Protein 3A8G (pdb70)

Sequence (407 aa):
ENAAPAQAPVSDRAWALFRALDGKGLVPDGYVEGWKKTFEEDFSPRRGAELVARAWTDPEFRQLLLTDGTAAVAQYGYLGPQGEEYIVAVEDTPTLKNVIVCSLATAWPILGLPPTWYKSFEYRARVVREPRKVLSEMGTEIASDIEIRVYDTTAETRYMVLPQRPAGTEGWSQEQLQEIVTKDCLIGVAIPQVPTMDGVHDLAGVQGFGKVPHTVNADIGPTFHAEWEHLPYSLMFAGVAELGAFSVDEVRYVVERMEPRHYMMTPYYERYVIGVATLMVEKGILTQDELESLAGGPFPLSRPSESEGRPAPVETTTFEVGQRVRVRDEYVPGHIRMPAYCRGRVGTISHRTTEKWPFPDAIGHGRNDAGEEPTYHVKFAAEELFGSDTDGGSVVVDLFEGYLEPAA

Secondary structure (DSSP, 8-state):
--PPPP---HHHHHHHHHHHHHTTT-S-TTHHHHHHHIIIIIS-HHHHHHHHHHHHH-HHHHHHHHH-HHHHHHHTT--BTTBSEEEEEE-BTTEEEEEE------HHHH-SPPHHHHSHHHHHHTTT-HHHHHHHHT----TTSEEEEEE--SSEEEEEEPPPPTT-TT--HHHHHHH--HHHHHTSS------/---TT--TT-------S--TT-----S-SSTTTTHHHHHHHIIIIIS----HHHHHHHHHTS-HHHHHHS-HHHHHHHHHHHHHHHTTSS-HHHHHHHHTS----PPPPS----PPPS------TT-EEEE-----SS--S--GGGTT-EEEEEEE-SS-B--HHHHTTT-S----B-EEEEEEEHHHHHTTS---SEEEEEEEGGGEEE--

InterPro domains:
  IPR004232 Nitrile hydratase alpha/Thiocyanate hydrolase gamma [PF02979] (22-200)
  IPR018141 Nitrile hydratase, alpha subunit [TIGR01323] (19-205)
  IPR023900 Nitrile hydratase alpha subunit /Thiocyanate hydrolase gamma subunit [PIRSF001426] (1-206)
  IPR036648 Nitrile hydratase alpha /Thiocyanate hydrolase gamma superfamily [G3DSA:3.90.330.10] (1-207)
  IPR036648 Nitrile hydratase alpha /Thiocyanate hydrolase gamma superfamily [SSF56209] (5-204)

Solvent-accessible surface area: 16577 Å² total

Radius of gyration: 21.12 Å; Cα contacts (8 Å, |Δi|>4): 846; chains: 2; bounding box: 59×57×45 Å

CATH classification: 3.90.330.10

Organism: Rhodococcus erythropolis (NCBI:txid1833)

Nearest PDB structures (foldseek):
  3a8m-assembly1_B  TM=1.005E+00  e=3.393E-44  Rhodococcus erythropolis
  3wvd-assembly1_B  TM=1.004E+00  e=5.879E-44  Rhodococcus erythropolis
  3a8l-assembly1_B  TM=1.004E+00  e=8.479E-44  Rhodococcus erythropolis
  1ahj-assembly1_B  TM=1.000E+00  e=1.976E-40  Rhodococcus sp. R312
  4zgd-assembly1_B  TM=9.433E-01  e=1.082E-22  Comamonas testosteroni

Structure (mmCIF, N/CA/C/O backbone):
data_3A8G
#
_entry.id   3A8G
#
_cell.length_a   114.411
_cell.length_b   60.268
_cell.length_c   81.810
_cell.angle_alpha   90.00
_cell.angle_beta   124.92
_cell.angle_gamma   90.00
#
_symmetry.space_group_name_H-M   'C 1 2 1'
#
loop_
_entity.id
_entity.type
_entity.pdbx_description
1 polymer 'Nitrile hydratase subunit alpha'
2 polymer 'Nitrile hydratase subunit beta'
3 non-polymer 'FE (III) ION'
4 non-polymer 'NITRIC OXIDE'
5 non-polymer 'MAGNESIUM ION'
6 non-polymer 2,2-dimethylpropanenitrile
7 water water
#
loop_
_atom_site.group_PDB
_atom_site.id
_atom_site.type_symbol
_atom_site.label_atom_id
_atom_site.label_alt_id
_atom_site.label_comp_id
_atom_site.label_asym_id
_atom_site.label_entity_id
_atom_site.label_seq_id
_atom_site.pdbx_PDB_ins_code
_atom_site.Cartn_x
_atom_site.Cartn_y
_atom_site.Cartn_z
_atom_site.occupancy
_atom_site.B_iso_or_equiv
_atom_site.auth_seq_id
_atom_site.auth_comp_id
_atom_site.auth_asym_id
_atom_site.auth_atom_id
_atom_site.pdbx_PDB_model_num
ATOM 1 N N . GLU A 1 10 ? 125.232 12.415 -3.691 1.00 40.04 9 GLU A N 1
ATOM 2 C CA . GLU A 1 10 ? 124.171 11.869 -4.520 1.00 25.10 9 GLU A CA 1
ATOM 3 C C . GLU A 1 10 ? 122.773 12.183 -4.043 1.00 18.24 9 GLU A C 1
ATOM 4 O O . GLU A 1 10 ? 121.827 11.638 -4.646 1.00 22.27 9 GLU A O 1
ATOM 10 N N . ASN A 1 11 ? 122.618 13.040 -3.015 1.00 18.05 10 ASN A N 1
ATOM 11 C CA . ASN A 1 11 ? 121.329 13.455 -2.515 1.00 16.16 10 ASN A CA 1
ATOM 12 C C . ASN A 1 11 ? 120.535 12.329 -1.887 1.00 17.27 10 ASN A C 1
ATOM 13 O O . ASN A 1 11 ? 119.359 12.527 -1.548 1.00 18.32 10 ASN A O 1
ATOM 18 N N . ALA A 1 12 ? 121.106 11.182 -1.603 1.00 20.10 11 ALA A N 1
ATOM 19 C CA . ALA A 1 12 ? 120.442 10.041 -1.024 1.00 21.50 11 ALA A CA 1
ATOM 20 C C . ALA A 1 12 ? 120.152 10.238 0.461 1.00 23.62 11 ALA A C 1
ATOM 21 O O . ALA A 1 12 ? 120.859 10.949 1.194 1.00 23.73 11 ALA A O 1
ATOM 23 N N . ALA A 1 13 ? 119.089 9.608 0.945 1.00 25.71 12 ALA A N 1
ATOM 24 C CA . ALA A 1 13 ? 118.792 9.637 2.369 1.00 24.48 12 ALA A CA 1
ATOM 25 C C . ALA A 1 13 ? 119.851 8.938 3.221 1.00 25.48 12 ALA A C 1
ATOM 26 O O . ALA A 1 13 ? 120.377 7.944 2.692 1.00 27.83 12 ALA A O 1
ATOM 28 N N . PRO A 1 14 ? 120.071 9.391 4.461 1.00 23.96 13 PRO A N 1
ATOM 29 C CA . PRO A 1 14 ? 121.039 8.735 5.327 1.00 22.06 13 PRO A CA 1
ATOM 30 C C . PRO A 1 14 ? 120.437 7.430 5.839 1.00 20.23 13 PRO A C 1
ATOM 31 O O . PRO A 1 14 ? 119.192 7.347 5.952 1.00 21.83 13 PRO A O 1
ATOM 35 N N . ALA A 1 15 ? 121.288 6.455 6.133 1.00 20.39 14 ALA A N 1
ATOM 36 C CA . ALA A 1 15 ? 120.841 5.213 6.736 1.00 18.08 14 ALA A CA 1
ATOM 37 C C . ALA A 1 15 ? 120.202 5.520 8.089 1.00 15.44 14 ALA A C 1
ATOM 38 O O . ALA A 1 15 ? 120.750 6.312 8.874 1.00 16.41 14 ALA A O 1
ATOM 40 N N . GLN A 1 16 ? 118.967 4.958 8.301 1.00 14.08 15 GLN A N 1
ATOM 41 C CA . GLN A 1 16 ? 118.355 5.124 9.609 1.00 10.72 15 GLN A CA 1
ATOM 42 C C . GLN A 1 16 ? 117.628 3.870 10.091 1.00 10.19 15 GLN A C 1
ATOM 43 O O . GLN A 1 16 ? 116.919 3.224 9.316 1.00 12.71 15 GLN A O 1
ATOM 49 N N . ALA A 1 17 ? 117.770 3.559 11.365 1.00 9.70 16 ALA A N 1
ATOM 50 C CA . ALA A 1 17 ? 116.917 2.509 11.965 1.00 10.17 16 ALA A CA 1
ATOM 51 C C . ALA A 1 17 ? 115.456 2.909 11.827 1.00 9.46 16 ALA A C 1
ATOM 52 O O . ALA A 1 17 ? 115.117 4.082 11.647 1.00 9.89 16 ALA A O 1
ATOM 54 N N . PRO A 1 18 ? 114.535 1.968 11.928 1.00 10.22 17 PRO A N 1
ATOM 55 C CA . PRO A 1 18 ? 113.093 2.340 11.858 1.00 10.61 17 PRO A CA 1
ATOM 56 C C . PRO A 1 18 ? 112.743 3.408 12.860 1.00 9.47 17 PRO A C 1
ATOM 57 O O . PRO A 1 18 ? 113.249 3.404 13.988 1.00 9.97 17 PRO A O 1
ATOM 61 N N . VAL A 1 19 ? 111.886 4.351 12.476 1.00 9.43 18 VAL A N 1
ATOM 62 C CA . VAL A 1 19 ? 111.590 5.462 13.390 1.00 9.15 18 VAL A CA 1
ATOM 63 C C . VAL A 1 19 ? 111.003 4.996 14.706 1.00 8.85 18 VAL A C 1
ATOM 64 O O . VAL A 1 19 ? 111.366 5.591 15.742 1.00 9.44 18 VAL A O 1
ATOM 68 N N . SER A 1 20 ? 110.161 3.953 14.733 1.00 9.31 19 SER A N 1
ATOM 69 C CA . SER A 1 20 ? 109.656 3.513 16.021 1.00 9.97 19 SER A CA 1
ATOM 70 C C . SER A 1 20 ? 110.783 3.073 16.948 1.00 9.58 19 SER A C 1
ATOM 71 O O . SER A 1 20 ? 110.800 3.360 18.136 1.00 10.27 19 SER A O 1
ATOM 74 N N . ASP A 1 21 ? 111.775 2.379 16.357 1.00 9.70 20 ASP A N 1
ATOM 75 C CA . ASP A 1 21 ? 112.923 1.945 17.162 1.00 10.02 20 ASP A CA 1
ATOM 76 C C . ASP A 1 21 ? 113.714 3.127 17.683 1.00 9.20 20 ASP A C 1
ATOM 77 O O . ASP A 1 21 ? 114.185 3.091 18.850 1.00 9.69 20 ASP A O 1
ATOM 82 N N . ARG A 1 22 ? 113.894 4.177 16.898 1.00 8.61 21 ARG A N 1
ATOM 83 C CA . ARG A 1 22 ? 114.585 5.371 17.356 1.00 8.38 21 ARG A CA 1
ATOM 84 C C . ARG A 1 22 ? 113.805 6.093 18.449 1.00 8.26 21 ARG A C 1
ATOM 85 O O . ARG A 1 22 ? 114.376 6.522 19.459 1.00 8.56 21 ARG A O 1
ATOM 93 N N . ALA A 1 23 ? 112.480 6.247 18.233 1.00 8.33 22 ALA A N 1
ATOM 94 C CA . ALA A 1 23 ? 111.715 7.008 19.232 1.00 8.92 22 ALA A CA 1
ATOM 95 C C . ALA A 1 23 ? 111.689 6.276 20.571 1.00 8.91 22 ALA A C 1
ATOM 96 O O . ALA A 1 23 ? 111.875 6.895 21.626 1.00 8.94 22 ALA A O 1
ATOM 98 N N . TRP A 1 24 ? 111.483 4.936 20.547 1.00 9.27 23 TRP A N 1
ATOM 99 C CA . TRP A 1 24 ? 111.498 4.191 21.824 1.00 9.45 23 TRP A CA 1
ATOM 100 C C . TRP A 1 24 ? 112.894 4.124 22.398 1.00 9.18 23 TRP A C 1
ATOM 101 O O . TRP A 1 24 ? 113.012 4.055 23.612 1.00 10.66 23 TRP A O 1
ATOM 112 N N . ALA A 1 25 ? 113.955 4.153 21.584 1.00 9.55 24 ALA A N 1
ATOM 113 C CA . ALA A 1 25 ? 115.313 4.203 22.115 1.00 9.86 24 ALA A CA 1
ATOM 114 C C . ALA A 1 25 ? 115.538 5.505 22.892 1.00 8.93 24 ALA A C 1
ATOM 115 O O . ALA A 1 25 ? 116.146 5.478 23.968 1.00 9.63 24 ALA A O 1
ATOM 117 N N . LEU A 1 26 ? 115.014 6.610 22.382 1.00 9.20 25 LEU A N 1
ATOM 118 C CA . LEU A 1 26 ? 115.123 7.872 23.086 1.00 8.81 25 LEU A CA 1
ATOM 119 C C . LEU A 1 26 ? 114.381 7.804 24.426 1.00 8.84 25 LEU A C 1
ATOM 120 O O . LEU A 1 26 ? 114.929 8.217 25.459 1.00 9.81 25 LEU A O 1
ATOM 125 N N . PHE A 1 27 ? 113.174 7.266 24.399 1.00 8.83 26 PHE A N 1
ATOM 126 C CA . PHE A 1 27 ? 112.436 7.042 25.665 1.00 9.26 26 PHE A CA 1
ATOM 127 C C . PHE A 1 27 ? 113.271 6.205 26.628 1.00 9.61 26 PHE A C 1
ATOM 128 O O . PHE A 1 27 ? 113.414 6.584 27.802 1.00 10.89 26 PHE A O 1
ATOM 136 N N . ARG A 1 28 ? 113.726 5.034 26.158 1.00 11.12 27 ARG A N 1
ATOM 137 C CA . ARG A 1 28 ? 114.384 4.111 27.117 1.00 11.60 27 ARG A CA 1
ATOM 138 C C . ARG A 1 28 ? 115.697 4.675 27.628 1.00 11.87 27 ARG A C 1
ATOM 139 O O . ARG A 1 28 ? 116.064 4.482 28.826 1.00 12.28 27 ARG A O 1
ATOM 147 N N . ALA A 1 29 ? 116.436 5.399 26.792 1.00 11.23 28 ALA A N 1
ATOM 148 C CA . ALA A 1 29 ? 117.681 6.025 27.248 1.00 11.19 28 ALA A CA 1
ATOM 149 C C . ALA A 1 29 ? 117.423 6.973 28.393 1.00 11.37 28 ALA A C 1
ATOM 150 O O . ALA A 1 29 ? 118.145 7.000 29.390 1.00 13.05 28 ALA A O 1
ATOM 152 N N . LEU A 1 30 ? 116.421 7.822 28.274 1.00 10.55 29 LEU A N 1
ATOM 153 C CA . LEU A 1 30 ? 116.088 8.786 29.323 1.00 10.31 29 LEU A CA 1
ATOM 154 C C . LEU A 1 30 ? 115.438 8.133 30.529 1.00 10.79 29 LEU A C 1
ATOM 155 O O . LEU A 1 30 ? 115.779 8.404 31.659 1.00 11.56 29 LEU A O 1
ATOM 160 N N . ASP A 1 31 ? 114.449 7.263 30.302 1.00 11.40 30 ASP A N 1
ATOM 161 C CA . ASP A 1 31 ? 113.762 6.582 31.355 1.00 12.41 30 ASP A CA 1
ATOM 162 C C . ASP A 1 31 ? 114.722 5.736 32.210 1.00 12.78 30 ASP A C 1
ATOM 163 O O . ASP A 1 31 ? 114.597 5.682 33.443 1.00 13.93 30 ASP A O 1
ATOM 168 N N . GLY A 1 32 ? 115.681 5.097 31.572 1.00 12.31 31 GLY A N 1
ATOM 169 C CA . GLY A 1 32 ? 116.629 4.242 32.294 1.00 13.23 31 GLY A CA 1
ATOM 170 C C . GLY A 1 32 ? 117.580 4.995 33.181 1.00 12.85 31 GLY A C 1
ATOM 171 O O . GLY A 1 32 ? 118.324 4.378 33.952 1.00 14.17 31 GLY A O 1
ATOM 172 N N . LYS A 1 33 ? 117.614 6.310 33.068 1.00 13.18 32 LYS A N 1
ATOM 173 C CA . LYS A 1 33 ? 118.444 7.205 33.858 1.00 13.99 32 LYS A CA 1
ATOM 174 C C . LYS A 1 33 ? 117.608 7.913 34.924 1.00 13.57 32 LYS A C 1
ATOM 175 O O . LYS A 1 33 ? 118.133 8.790 35.594 1.00 14.51 32 LYS A O 1
ATOM 181 N N . GLY A 1 34 ? 116.327 7.518 35.015 1.00 13.71 33 GLY A N 1
ATOM 182 C CA . GLY A 1 34 ? 115.510 8.113 36.072 1.00 15.56 33 GLY A CA 1
ATOM 183 C C . GLY A 1 34 ? 114.987 9.507 35.703 1.00 16.68 33 GLY A C 1
ATOM 184 O O . GLY A 1 34 ? 114.490 10.226 36.591 1.00 18.16 33 GLY A O 1
ATOM 185 N N . LEU A 1 35 ? 115.056 9.877 34.430 1.00 13.88 34 LEU A N 1
ATOM 186 C CA . LEU A 1 35 ? 114.784 11.262 34.035 1.00 14.00 34 LEU A CA 1
ATOM 187 C C . LEU A 1 35 ? 113.361 11.495 33.627 1.00 15.59 34 LEU A C 1
ATOM 188 O O . LEU A 1 35 ? 112.959 12.643 33.385 1.00 17.86 34 LEU A O 1
ATOM 193 N N . VAL A 1 36 ? 112.574 10.411 33.502 1.00 13.89 35 VAL A N 1
ATOM 194 C CA . VAL A 1 36 ? 111.196 10.501 33.070 1.00 15.16 35 VAL A CA 1
ATOM 195 C C . VAL A 1 36 ? 110.272 9.990 34.162 1.00 16.15 35 VAL A C 1
ATOM 196 O O . VAL A 1 36 ? 110.306 8.774 34.493 1.00 16.76 35 VAL A O 1
ATOM 200 N N . PRO A 1 37 ? 109.471 10.866 34.793 1.00 16.29 36 PRO A N 1
ATOM 201 C CA . PRO A 1 37 ? 108.678 10.400 35.947 1.00 18.05 36 PRO A CA 1
ATOM 202 C C . PRO A 1 37 ? 107.725 9.268 35.576 1.00 17.00 36 PRO A C 1
ATOM 203 O O . PRO A 1 37 ? 107.355 9.112 34.412 1.00 16.14 36 PRO A O 1
ATOM 207 N N . ASP A 1 38 ? 107.331 8.454 36.549 1.00 20.54 37 ASP A N 1
ATOM 208 C CA . ASP A 1 38 ? 106.365 7.401 36.296 1.00 22.40 37 ASP A CA 1
ATOM 209 C C . ASP A 1 38 ? 105.116 7.948 35.638 1.00 19.52 37 ASP A C 1
ATOM 210 O O . ASP A 1 38 ? 104.582 8.957 36.117 1.00 20.84 37 ASP A O 1
ATOM 215 N N . GLY A 1 39 ? 104.638 7.308 34.587 1.00 18.94 38 GLY A N 1
ATOM 216 C CA . GLY A 1 39 ? 103.415 7.753 33.922 1.00 20.17 38 GLY A CA 1
ATOM 217 C C . GLY A 1 39 ? 103.487 9.032 33.137 1.00 17.51 38 GLY A C 1
ATOM 218 O O . GLY A 1 39 ? 102.434 9.501 32.664 1.00 17.50 38 GLY A O 1
ATOM 219 N N . TYR A 1 40 ? 104.687 9.626 33.034 1.00 16.13 39 TYR A N 1
ATOM 220 C CA . TYR A 1 40 ? 104.738 10.964 32.441 1.00 14.79 39 TYR A CA 1
ATOM 221 C C . TYR A 1 40 ? 104.345 10.999 30.967 1.00 14.09 39 TYR A C 1
ATOM 222 O O . TYR A 1 40 ? 103.510 11.890 30.612 1.00 14.66 39 TYR A O 1
ATOM 231 N N . VAL A 1 41 ? 104.910 10.132 30.123 1.00 13.99 40 VAL A N 1
ATOM 232 C CA . VAL A 1 41 ? 104.584 10.266 28.682 1.00 13.84 40 VAL A CA 1
ATOM 233 C C . VAL A 1 41 ? 103.166 9.770 28.447 1.00 13.63 40 VAL A C 1
ATOM 234 O O . VAL A 1 41 ? 102.479 10.266 27.543 1.00 13.40 40 VAL A O 1
ATOM 238 N N . GLU A 1 42 ? 102.690 8.830 29.262 1.00 14.98 41 GLU A N 1
ATOM 239 C CA . GLU A 1 42 ? 101.337 8.341 29.176 1.00 16.69 41 GLU A CA 1
ATOM 240 C C . GLU A 1 42 ? 100.348 9.452 29.522 1.00 15.52 41 GLU A C 1
ATOM 241 O O . GLU A 1 42 ? 99.302 9.585 28.882 1.00 16.21 41 GLU A O 1
ATOM 247 N N . GLY A 1 43 ? 100.682 10.268 30.523 1.00 15.66 42 GLY A N 1
ATOM 248 C CA . GLY A 1 43 ? 99.846 11.402 30.938 1.00 15.68 42 GLY A CA 1
ATOM 249 C C . GLY A 1 43 ? 99.752 12.426 29.831 1.00 14.79 42 GLY A C 1
ATOM 250 O O . GLY A 1 43 ? 98.676 12.954 29.529 1.00 15.77 42 GLY A O 1
ATOM 251 N N . TRP A 1 44 ? 100.894 12.715 29.173 1.00 13.22 43 TRP A N 1
ATOM 252 C CA . TRP A 1 44 ? 100.877 13.687 28.085 1.00 12.61 43 TRP A CA 1
ATOM 253 C C . TRP A 1 44 ? 100.069 13.130 26.930 1.00 11.32 43 TRP A C 1
ATOM 254 O O . TRP A 1 44 ? 99.293 13.851 26.309 1.00 12.03 43 TRP A O 1
ATOM 265 N N . LYS A 1 45 ? 100.239 11.854 26.629 1.00 11.91 44 LYS A N 1
ATOM 266 C CA . LYS A 1 45 ? 99.462 11.288 25.527 1.00 12.57 44 LYS A CA 1
ATOM 267 C C . LYS A 1 45 ? 97.961 11.467 25.782 1.00 12.47 44 LYS A C 1
ATOM 268 O O . LYS A 1 45 ? 97.217 11.822 24.871 1.00 12.78 44 LYS A O 1
ATOM 274 N N . LYS A 1 46 ? 97.504 11.239 27.007 1.00 13.16 45 LYS A N 1
ATOM 275 C CA . LYS A 1 46 ? 96.064 11.388 27.322 1.00 15.02 45 LYS A CA 1
ATOM 276 C C . LYS A 1 46 ? 95.644 12.841 27.189 1.00 13.49 45 LYS A C 1
ATOM 277 O O . LYS A 1 46 ? 94.590 13.135 26.631 1.00 14.71 45 LYS A O 1
ATOM 283 N N . THR A 1 47 ? 96.476 13.786 27.679 1.00 12.97 46 THR A N 1
ATOM 284 C CA . THR A 1 47 ? 96.168 15.207 27.498 1.00 13.51 46 THR A CA 1
ATOM 285 C C . THR A 1 47 ? 96.006 15.566 26.035 1.00 12.11 46 THR A C 1
ATOM 286 O O . THR A 1 47 ? 95.055 16.235 25.620 1.00 13.53 46 THR A O 1
ATOM 290 N N . PHE A 1 48 ? 96.982 15.125 25.205 1.00 11.20 47 PHE A N 1
ATOM 291 C CA . PHE A 1 48 ? 96.977 15.454 23.814 1.00 11.95 47 PHE A CA 1
ATOM 292 C C . PHE A 1 48 ? 95.764 14.855 23.090 1.00 12.72 47 PHE A C 1
ATOM 293 O O . PHE A 1 48 ? 95.232 15.482 22.160 1.00 15.68 47 PHE A O 1
ATOM 301 N N . GLU A 1 49 ? 95.383 13.646 23.505 1.00 12.99 48 GLU A N 1
ATOM 302 C CA . GLU A 1 49 ? 94.291 12.974 22.798 1.00 14.31 48 GLU A CA 1
ATOM 303 C C . GLU A 1 49 ? 92.915 13.377 23.258 1.00 15.11 48 GLU A C 1
ATOM 304 O O . GLU A 1 49 ? 91.965 13.429 22.493 1.00 18.47 48 GLU A O 1
ATOM 310 N N . GLU A 1 50 ? 92.784 13.611 24.561 1.00 15.09 49 GLU A N 1
ATOM 311 C CA . GLU A 1 50 ? 91.463 13.736 25.124 1.00 15.93 49 GLU A CA 1
ATOM 312 C C . GLU A 1 50 ? 91.156 15.145 25.607 1.00 16.15 49 GLU A C 1
ATOM 313 O O . GLU A 1 50 ? 89.947 15.464 25.602 1.00 22.72 49 GLU A O 1
ATOM 319 N N . ASP A 1 51 ? 92.154 15.944 26.014 1.00 14.62 50 ASP A N 1
ATOM 320 C CA . ASP A 1 51 ? 91.829 17.294 26.569 1.00 15.57 50 ASP A CA 1
ATOM 321 C C . ASP A 1 51 ? 91.980 18.402 25.550 1.00 12.68 50 ASP A C 1
ATOM 322 O O . ASP A 1 51 ? 91.075 19.226 25.375 1.00 15.33 50 ASP A O 1
ATOM 327 N N . PHE A 1 52 ? 93.122 18.457 24.883 1.00 11.34 51 PHE A N 1
ATOM 328 C CA . PHE A 1 52 ? 93.334 19.464 23.837 1.00 11.12 51 PHE A CA 1
ATOM 329 C C . PHE A 1 52 ? 92.440 19.110 22.669 1.00 11.63 51 PHE A C 1
ATOM 330 O O . PHE A 1 52 ? 92.637 18.076 22.072 1.00 16.50 51 PHE A O 1
ATOM 338 N N . SER A 1 53 ? 91.466 19.972 22.372 1.00 10.54 52 SER A N 1
ATOM 339 C CA . SER A 1 53 ? 90.432 19.586 21.431 1.00 11.01 52 SER A CA 1
ATOM 340 C C . SER A 1 53 ? 89.759 20.771 20.758 1.00 9.82 52 SER A C 1
ATOM 341 O O . SER A 1 53 ? 89.462 21.749 21.459 1.00 10.26 52 SER A O 1
ATOM 344 N N . PRO A 1 54 ? 89.436 20.669 19.490 1.00 9.69 53 PRO A N 1
ATOM 345 C CA . PRO A 1 54 ? 88.683 21.751 18.819 1.00 9.40 53 PRO A CA 1
ATOM 346 C C . PRO A 1 54 ? 87.264 21.819 19.357 1.00 10.02 53 PRO A C 1
ATOM 347 O O . PRO A 1 54 ? 86.594 22.853 19.068 1.00 9.89 53 PRO A O 1
ATOM 351 N N . ARG A 1 55 ? 86.783 20.842 20.134 1.00 9.57 54 ARG A N 1
ATOM 352 C CA . ARG A 1 55 ? 85.467 21.044 20.724 1.00 10.27 54 ARG A CA 1
ATOM 353 C C . ARG A 1 55 ? 85.496 22.233 21.697 1.00 9.58 54 ARG A C 1
ATOM 354 O O . ARG A 1 55 ? 84.461 22.884 21.902 1.00 11.14 54 ARG A O 1
ATOM 362 N N . ARG A 1 56 ? 86.628 22.544 22.279 1.00 9.78 55 ARG A N 1
ATOM 363 C CA . ARG A 1 56 ? 86.763 23.717 23.167 1.00 10.21 55 ARG A CA 1
ATOM 364 C C . ARG A 1 56 ? 86.648 24.998 22.377 1.00 9.07 55 ARG A C 1
ATOM 365 O O . ARG A 1 56 ? 85.893 25.896 22.729 1.00 10.38 55 ARG A O 1
ATOM 373 N N . GLY A 1 57 ? 87.412 25.140 21.278 1.00 9.51 56 GLY A N 1
ATOM 374 C CA . GLY A 1 57 ? 87.242 26.334 20.469 1.00 9.97 56 GLY A CA 1
ATOM 375 C C . GLY A 1 57 ? 85.838 26.455 19.928 1.00 9.71 56 GLY A C 1
ATOM 376 O O . GLY A 1 57 ? 85.306 27.591 19.875 1.00 10.77 56 GLY A O 1
ATOM 377 N N . ALA A 1 58 ? 85.177 25.353 19.555 1.00 10.05 57 ALA A N 1
ATOM 378 C CA . ALA A 1 58 ? 83.794 25.439 19.108 1.00 10.52 57 ALA A CA 1
ATOM 379 C C . ALA A 1 58 ? 82.874 25.968 20.195 1.00 10.53 57 ALA A C 1
ATOM 380 O O . ALA A 1 58 ? 81.963 26.749 19.926 1.00 11.71 57 ALA A O 1
ATOM 382 N N . GLU A 1 59 ? 83.099 25.599 21.454 1.00 10.33 58 GLU A N 1
ATOM 383 C CA . GLU A 1 59 ? 82.333 26.085 22.596 1.00 11.12 58 GLU A CA 1
ATOM 384 C C . GLU A 1 59 ? 82.512 27.588 22.733 1.00 11.04 58 GLU A C 1
ATOM 385 O O . GLU A 1 59 ? 81.544 28.306 22.984 1.00 11.95 58 GLU A O 1
ATOM 391 N N . LEU A 1 60 ? 83.743 28.073 22.575 1.00 10.87 59 LEU A N 1
ATOM 392 C CA . LEU A 1 60 ? 84.019 29.494 22.650 1.00 11.00 59 LEU A CA 1
ATOM 393 C C . LEU A 1 60 ? 83.327 30.265 21.534 1.00 10.94 59 LEU A C 1
ATOM 394 O O . LEU A 1 60 ? 82.790 31.346 21.769 1.00 11.78 59 LEU A O 1
ATOM 399 N N . VAL A 1 61 ? 83.345 29.715 20.320 1.00 10.83 60 VAL A N 1
ATOM 400 C CA . VAL A 1 61 ? 82.672 30.381 19.179 1.00 11.34 60 VAL A CA 1
ATOM 401 C C . VAL A 1 61 ? 81.178 30.440 19.433 1.00 11.40 60 VAL A C 1
ATOM 402 O O . VAL A 1 61 ? 80.536 31.494 19.222 1.00 11.93 60 VAL A O 1
ATOM 406 N N . ALA A 1 62 ? 80.583 29.319 19.849 1.00 11.33 61 ALA A N 1
ATOM 407 C CA . ALA A 1 62 ? 79.111 29.350 20.081 1.00 11.76 61 ALA A CA 1
ATOM 408 C C . ALA A 1 62 ? 78.732 30.317 21.148 1.00 11.92 61 ALA A C 1
ATOM 409 O O . ALA A 1 62 ? 77.679 30.965 21.066 1.00 13.85 61 ALA A O 1
ATOM 411 N N . ARG A 1 63 ? 79.555 30.439 22.186 1.00 12.19 62 ARG A N 1
ATOM 412 C CA . ARG A 1 63 ? 79.304 31.420 23.272 1.00 12.82 62 ARG A CA 1
ATOM 413 C C . ARG A 1 63 ? 79.374 32.816 22.659 1.00 12.77 62 ARG A C 1
ATOM 414 O O . ARG A 1 63 ? 78.486 33.664 22.883 1.00 14.12 62 ARG A O 1
ATOM 422 N N . ALA A 1 64 ? 80.423 33.128 21.886 1.00 12.42 63 ALA A N 1
ATOM 423 C CA . ALA A 1 64 ? 80.567 34.449 21.298 1.00 12.39 63 ALA A CA 1
ATOM 424 C C . ALA A 1 64 ? 79.400 34.771 20.371 1.00 12.57 63 ALA A C 1
ATOM 425 O O . ALA A 1 64 ? 78.896 35.889 20.401 1.00 15.80 63 ALA A O 1
ATOM 427 N N . TRP A 1 65 ? 78.936 33.791 19.614 1.00 12.56 64 TRP A N 1
ATOM 428 C CA . TRP A 1 65 ? 77.793 34.027 18.725 1.00 13.23 64 TRP A CA 1
ATOM 429 C C . TRP A 1 65 ? 76.512 34.360 19.455 1.00 14.26 64 TRP A C 1
ATOM 430 O O . TRP A 1 65 ? 75.659 35.059 18.896 1.00 17.10 64 TRP A O 1
ATOM 441 N N . THR A 1 66 ? 76.323 33.869 20.673 1.00 14.24 65 THR A N 1
ATOM 442 C CA . THR A 1 66 ? 75.053 34.068 21.382 1.00 15.36 65 THR A CA 1
ATOM 443 C C . THR A 1 66 ? 75.186 35.060 22.531 1.00 15.59 65 THR A C 1
ATOM 444 O O . THR A 1 66 ? 74.179 35.331 23.197 1.00 18.69 65 THR A O 1
ATOM 448 N N . ASP A 1 67 ? 76.358 35.610 22.835 1.00 15.77 66 ASP A N 1
ATOM 449 C CA . ASP A 1 67 ? 76.616 36.484 23.970 1.00 15.84 66 ASP A CA 1
ATOM 450 C C . ASP A 1 67 ? 77.496 37.656 23.577 1.00 16.01 66 ASP A C 1
ATOM 451 O O . ASP A 1 67 ? 78.703 37.518 23.515 1.00 15.14 66 ASP A O 1
ATOM 456 N N . PRO A 1 68 ? 76.883 38.802 23.220 1.00 18.23 67 PRO A N 1
ATOM 457 C CA . PRO A 1 68 ? 77.671 39.924 22.683 1.00 18.03 67 PRO A CA 1
ATOM 458 C C . PRO A 1 68 ? 78.725 40.369 23.666 1.00 16.98 67 PRO A C 1
ATOM 459 O O . PRO A 1 68 ? 79.844 40.766 23.257 1.00 18.39 67 PRO A O 1
ATOM 463 N N . GLU A 1 69 ? 78.483 40.317 24.954 1.00 18.53 68 GLU A N 1
ATOM 464 C CA . GLU A 1 69 ? 79.527 40.723 25.909 1.00 18.68 68 GLU A CA 1
ATOM 465 C C . GLU A 1 69 ? 80.724 39.788 25.883 1.00 17.98 68 GLU A C 1
ATOM 466 O O . GLU A 1 69 ? 81.913 40.202 25.949 1.00 17.79 68 GLU A O 1
ATOM 472 N N . PHE A 1 70 ? 80.461 38.467 25.777 1.00 17.04 69 PHE A N 1
ATOM 473 C CA . PHE A 1 70 ? 81.588 37.531 25.710 1.00 15.77 69 PHE A CA 1
ATOM 474 C C . PHE A 1 70 ? 82.327 37.710 24.370 1.00 15.29 69 PHE A C 1
ATOM 475 O O . PHE A 1 70 ? 83.551 37.598 24.295 1.00 15.45 69 PHE A O 1
ATOM 483 N N . ARG A 1 71 ? 81.571 37.941 23.274 1.00 14.65 70 ARG A N 1
ATOM 484 C CA . ARG A 1 71 ? 82.193 38.157 21.966 1.00 14.96 70 ARG A CA 1
ATOM 485 C C . ARG A 1 71 ? 83.211 39.290 22.060 1.00 14.88 70 ARG A C 1
ATOM 486 O O . ARG A 1 71 ? 84.374 39.190 21.608 1.00 15.01 70 ARG A O 1
ATOM 494 N N . GLN A 1 72 ? 82.764 40.398 22.654 1.00 15.75 71 GLN A N 1
ATOM 495 C CA . GLN A 1 72 ? 83.689 41.522 22.802 1.00 17.28 71 GLN A CA 1
ATOM 496 C C . GLN A 1 72 ? 84.898 41.160 23.642 1.00 16.42 71 GLN A C 1
ATOM 497 O O . GLN A 1 72 ? 86.000 41.598 23.357 1.00 18.13 71 GLN A O 1
ATOM 503 N N . LEU A 1 73 ? 84.748 40.419 24.735 1.00 15.97 72 LEU A N 1
ATOM 504 C CA . LEU A 1 73 ? 85.889 40.013 25.521 1.00 15.77 72 LEU A CA 1
ATOM 505 C C . LEU A 1 73 ? 86.831 39.083 24.739 1.00 15.49 72 LEU A C 1
ATOM 506 O O . LEU A 1 73 ? 88.035 39.274 24.699 1.00 15.44 72 LEU A O 1
ATOM 511 N N . LEU A 1 74 ? 86.262 38.072 24.089 1.00 14.75 73 LEU A N 1
ATOM 512 C CA . LEU A 1 74 ? 87.095 37.176 23.267 1.00 13.79 73 LEU A CA 1
ATOM 513 C C . LEU A 1 74 ? 87.902 37.925 22.212 1.00 13.86 73 LEU A C 1
ATOM 514 O O . LEU A 1 74 ? 89.044 37.556 21.943 1.00 13.91 73 LEU A O 1
ATOM 519 N N . LEU A 1 75 ? 87.361 38.997 21.618 1.00 13.60 74 LEU A N 1
ATOM 520 C CA . LEU A 1 75 ? 88.057 39.728 20.567 1.00 13.90 74 LEU A CA 1
ATOM 521 C C . LEU A 1 75 ? 89.005 40.787 21.097 1.00 16.67 74 LEU A C 1
ATOM 522 O O . LEU A 1 75 ? 89.826 41.271 20.313 1.00 22.79 74 LEU A O 1
ATOM 527 N N . THR A 1 76 ? 88.931 41.157 22.358 1.00 16.47 75 THR A N 1
ATOM 528 C CA . THR A 1 76 ? 89.827 42.157 22.913 1.00 18.18 75 THR A CA 1
ATOM 529 C C . THR A 1 76 ? 90.845 41.578 23.901 1.00 16.59 75 THR A C 1
ATOM 530 O O . THR A 1 76 ? 91.961 42.137 24.046 1.00 20.42 75 THR A O 1
ATOM 534 N N . ASP A 1 77 ? 90.448 40.516 24.595 1.00 16.03 76 ASP A N 1
ATOM 535 C CA . ASP A 1 77 ? 91.364 39.852 25.527 1.00 17.03 76 ASP A CA 1
ATOM 536 C C . ASP A 1 77 ? 91.070 38.347 25.457 1.00 14.70 76 ASP A C 1
ATOM 537 O O . ASP A 1 77 ? 90.434 37.776 26.327 1.00 14.98 76 ASP A O 1
ATOM 542 N N . GLY A 1 78 ? 91.580 37.745 24.373 1.00 13.64 77 GLY A N 1
ATOM 543 C CA . GLY A 1 78 ? 91.245 36.332 24.199 1.00 12.99 77 GLY A CA 1
ATOM 544 C C . GLY A 1 78 ? 91.741 35.455 25.315 1.00 11.31 77 GLY A C 1
ATOM 545 O O . GLY A 1 78 ? 91.054 34.514 25.686 1.00 12.00 77 GLY A O 1
ATOM 546 N N . THR A 1 79 ? 92.905 35.799 25.888 1.00 12.14 78 THR A N 1
ATOM 547 C CA . THR A 1 79 ? 93.427 35.015 27.006 1.00 11.87 78 THR A CA 1
ATOM 548 C C . THR A 1 79 ? 92.445 34.995 28.165 1.00 11.90 78 THR A C 1
ATOM 549 O O . THR A 1 79 ? 92.140 33.948 28.746 1.00 13.04 78 THR A O 1
ATOM 553 N N . ALA A 1 80 ? 91.877 36.150 28.512 1.00 12.79 79 ALA A N 1
ATOM 554 C CA . ALA A 1 80 ? 90.949 36.220 29.641 1.00 13.84 79 ALA A CA 1
ATOM 555 C C . ALA A 1 80 ? 89.689 35.449 29.340 1.00 13.63 79 ALA A C 1
ATOM 556 O O . ALA A 1 80 ? 89.156 34.774 30.222 1.00 15.33 79 ALA A O 1
ATOM 558 N N . ALA A 1 81 ? 89.194 35.525 28.108 1.00 13.02 80 ALA A N 1
ATOM 559 C CA . ALA A 1 81 ? 87.972 34.796 27.720 1.00 12.99 80 ALA A CA 1
ATOM 560 C C . ALA A 1 81 ? 88.179 33.297 27.824 1.00 12.16 80 ALA A C 1
ATOM 561 O O . ALA A 1 81 ? 87.340 32.572 28.371 1.00 13.74 80 ALA A O 1
ATOM 563 N N . VAL A 1 82 ? 89.305 32.816 27.286 1.00 11.17 81 VAL A N 1
ATOM 564 C CA . VAL A 1 82 ? 89.611 31.387 27.332 1.00 10.97 81 VAL A CA 1
ATOM 565 C C . VAL A 1 82 ? 89.825 30.946 28.780 1.00 10.65 81 VAL A C 1
ATOM 566 O O . VAL A 1 82 ? 89.385 29.836 29.132 1.00 11.64 81 VAL A O 1
ATOM 570 N N . ALA A 1 83 ? 90.461 31.795 29.585 1.00 11.52 82 ALA A N 1
ATOM 571 C CA . ALA A 1 83 ? 90.651 31.454 30.992 1.00 12.11 82 ALA A CA 1
ATOM 572 C C . ALA A 1 83 ? 89.323 31.270 31.731 1.00 11.14 82 ALA A C 1
ATOM 573 O O . ALA A 1 83 ? 89.301 30.456 32.693 1.00 13.51 82 ALA A O 1
ATOM 575 N N . GLN A 1 84 ? 88.259 31.970 31.338 1.00 12.68 83 GLN A N 1
ATOM 576 C CA . GLN A 1 84 ? 86.991 31.763 32.063 1.00 13.35 83 GLN A CA 1
ATOM 577 C C . GLN A 1 84 ? 86.531 30.317 31.924 1.00 12.75 83 GLN A C 1
ATOM 578 O O . GLN A 1 84 ? 85.843 29.815 32.829 1.00 14.60 83 GLN A O 1
ATOM 584 N N . TYR A 1 85 ? 86.898 29.650 30.854 1.00 12.18 84 TYR A N 1
ATOM 585 C CA . TYR A 1 85 ? 86.536 28.274 30.598 1.00 12.55 84 TYR A CA 1
ATOM 586 C C . TYR A 1 85 ? 87.584 27.295 31.129 1.00 11.84 84 TYR A C 1
ATOM 587 O O . TYR A 1 85 ? 87.351 26.060 31.121 1.00 14.09 84 TYR A O 1
ATOM 596 N N . GLY A 1 86 ? 88.702 27.840 31.570 1.00 11.88 85 GLY A N 1
ATOM 597 C CA . GLY A 1 86 ? 89.785 26.985 32.049 1.00 12.35 85 GLY A CA 1
ATOM 598 C C . GLY A 1 86 ? 90.576 26.300 30.948 1.00 11.94 85 GLY A C 1
ATOM 599 O O . GLY A 1 86 ? 91.174 25.241 31.185 1.00 12.88 85 GLY A O 1
ATOM 600 N N . TYR A 1 87 ? 90.591 26.896 29.744 1.00 11.34 86 TYR A N 1
ATOM 601 C CA . TYR A 1 87 ? 91.239 26.224 28.601 1.00 10.99 86 TYR A CA 1
ATOM 602 C C . TYR A 1 87 ? 92.595 26.828 28.227 1.00 10.55 86 TYR A C 1
ATOM 603 O O . TYR A 1 87 ? 93.116 26.469 27.177 1.00 12.57 86 TYR A O 1
ATOM 612 N N . LEU A 1 88 ? 93.234 27.612 29.083 1.00 10.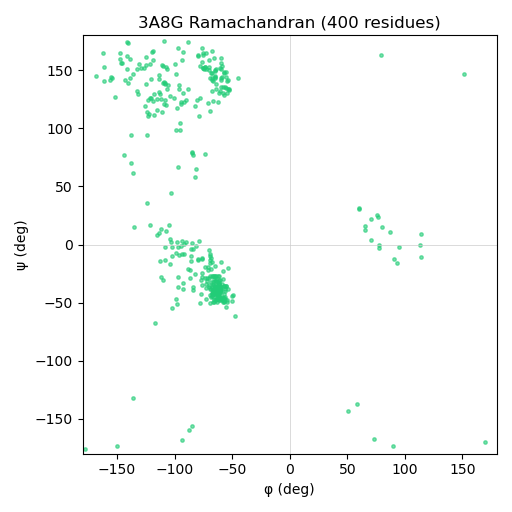70 87 LEU A N 1
ATOM 613 C CA . LEU A 1 88 ? 94.624 27.990 28.818 1.00 10.80 87 LEU A CA 1
ATOM 614 C C . LEU A 1 88 ? 95.497 26.754 28.992 1.00 10.79 87 LEU A C 1
ATOM 615 O O . LEU A 1 88 ? 95.165 25.830 29.772 1.00 13.42 87 LEU A O 1
ATOM 620 N N . GLY A 1 89 ? 96.629 26.721 28.291 1.00 10.79 88 GLY A N 1
ATOM 621 C CA . GLY A 1 89 ? 97.492 25.548 28.427 1.00 12.02 88 GLY A CA 1
ATOM 622 C C . GLY A 1 89 ? 98.737 25.745 27.588 1.00 10.75 88 GLY A C 1
ATOM 623 O O . GLY A 1 89 ? 98.925 26.760 26.942 1.00 10.16 88 GLY A O 1
ATOM 624 N N . PRO A 1 90 ? 99.601 24.713 27.547 1.00 11.46 89 PRO A N 1
ATOM 625 C CA . PRO A 1 90 ? 100.787 24.696 26.713 1.00 12.19 89 PRO A CA 1
ATOM 626 C C . PRO A 1 90 ? 100.415 25.018 25.271 1.00 10.57 89 PRO A C 1
ATOM 627 O O . PRO A 1 90 ? 99.431 24.491 24.721 1.00 10.87 89 PRO A O 1
ATOM 631 N N . GLN A 1 91 ? 101.185 25.898 24.653 1.00 11.10 90 GLN A N 1
ATOM 632 C CA . GLN A 1 91 ? 100.933 26.367 23.266 1.00 10.32 90 GLN A CA 1
ATOM 633 C C . GLN A 1 91 ? 99.562 27.047 23.160 1.00 9.20 90 GLN A C 1
ATOM 634 O O . GLN A 1 91 ? 98.947 27.068 22.114 1.00 9.97 90 GLN A O 1
ATOM 640 N N . GLY A 1 92 ? 99.147 27.669 24.279 1.00 10.47 91 GLY A N 1
ATOM 641 C CA . GLY A 1 92 ? 97.847 28.325 24.308 1.00 9.97 91 GLY A CA 1
ATOM 642 C C . GLY A 1 92 ? 97.752 29.214 25.520 1.00 9.62 91 GLY A C 1
ATOM 643 O O . GLY A 1 92 ? 96.721 29.158 26.204 1.00 10.53 91 GLY A O 1
ATOM 644 N N A GLU A 1 93 ? 98.782 29.980 25.793 0.50 10.97 92 GLU A N 1
ATOM 645 N N B GLU A 1 93 ? 98.778 29.999 25.773 0.50 10.90 92 GLU A N 1
ATOM 646 C CA A GLU A 1 93 ? 98.736 30.846 26.959 0.50 11.65 92 GLU A CA 1
ATOM 647 C CA B GLU A 1 93 ? 98.893 30.858 26.921 0.50 11.57 92 GLU A CA 1
ATOM 648 C C A GLU A 1 93 ? 98.330 32.264 26.576 0.50 10.58 92 GLU A C 1
ATOM 649 C C B GLU A 1 93 ? 98.583 32.339 26.668 0.50 10.94 92 GLU A C 1
ATOM 650 O O A GLU A 1 93 ? 97.632 32.947 27.329 0.50 12.81 92 GLU A O 1
ATOM 651 O O B GLU A 1 93 ? 98.252 32.989 27.678 0.50 10.98 92 GLU A O 1
ATOM 662 N N . TYR A 1 94 ? 98.761 32.765 25.430 1.00 10.94 93 TYR A N 1
ATOM 663 C CA . TYR A 1 94 ? 98.425 34.125 24.970 1.00 10.78 93 TYR A CA 1
ATOM 664 C C . TYR A 1 94 ? 97.585 33.949 23.735 1.00 9.92 93 TYR A C 1
ATOM 665 O O . TYR A 1 94 ? 98.103 33.632 22.661 1.00 11.96 93 TYR A O 1
ATOM 674 N N . ILE A 1 95 ? 96.266 34.149 23.889 1.00 10.10 94 ILE A N 1
ATOM 675 C CA . ILE A 1 95 ? 95.327 33.842 22.824 1.00 10.20 94 ILE A CA 1
ATOM 676 C C . ILE A 1 95 ? 94.796 35.115 22.175 1.00 10.49 94 ILE A C 1
ATOM 677 O O . ILE A 1 95 ? 94.358 36.040 22.889 1.00 11.23 94 ILE A O 1
ATOM 682 N N . VAL A 1 96 ? 94.785 35.138 20.851 1.00 9.91 95 VAL A N 1
ATOM 683 C CA . VAL A 1 96 ? 94.099 36.166 20.100 1.00 10.30 95 VAL A CA 1
ATOM 684 C C . VAL A 1 96 ? 93.086 35.511 19.164 1.00 9.85 95 VAL A C 1
ATOM 685 O O . VAL A 1 96 ? 93.424 34.644 18.351 1.00 10.88 95 VAL A O 1
ATOM 689 N N . ALA A 1 97 ? 91.827 35.919 19.269 1.00 10.59 96 ALA A N 1
ATOM 690 C CA . ALA A 1 97 ? 90.789 35.471 18.336 1.00 10.39 96 ALA A CA 1
ATOM 691 C C . ALA A 1 97 ? 90.643 36.525 17.269 1.00 10.81 96 ALA A C 1
ATOM 692 O O . ALA A 1 97 ? 90.612 37.741 17.595 1.00 13.68 96 ALA A O 1
ATOM 694 N N . VAL A 1 98 ? 90.523 36.137 16.024 1.00 10.64 97 VAL A N 1
ATOM 695 C CA . VAL A 1 98 ? 90.435 37.066 14.882 1.00 11.47 97 VAL A CA 1
ATOM 696 C C . VAL A 1 98 ? 89.084 36.868 14.199 1.00 11.27 97 VAL A C 1
ATOM 697 O O . VAL A 1 98 ? 88.649 35.781 13.871 1.00 12.39 97 VAL A O 1
ATOM 701 N N . GLU A 1 99 ? 88.406 38.013 13.998 1.00 13.12 98 GLU A N 1
ATOM 702 C CA . GLU A 1 99 ? 87.007 37.993 13.564 1.00 13.83 98 GLU A CA 1
ATOM 703 C C . GLU A 1 99 ? 86.849 38.044 12.078 1.00 12.29 98 GLU A C 1
ATOM 704 O O . GLU A 1 99 ? 87.270 39.002 11.429 1.00 13.31 98 GLU A O 1
ATOM 710 N N . ASP A 1 100 ? 86.172 37.056 11.492 1.00 12.57 99 ASP A N 1
ATOM 711 C CA . ASP A 1 100 ? 85.725 37.151 10.108 1.00 12.28 99 ASP A CA 1
ATOM 712 C C . ASP A 1 100 ? 84.557 38.135 10.044 1.00 13.46 99 ASP A C 1
ATOM 713 O O . ASP A 1 100 ? 83.747 38.267 10.960 1.00 14.69 99 ASP A O 1
ATOM 718 N N . THR A 1 101 ? 84.441 38.780 8.888 1.00 13.52 100 THR A N 1
ATOM 719 C CA . THR A 1 101 ? 83.376 39.775 8.648 1.00 14.71 100 THR A CA 1
ATOM 720 C C . THR A 1 101 ? 82.910 39.594 7.217 1.00 15.65 100 THR A C 1
ATOM 721 O O . THR A 1 101 ? 83.513 38.843 6.476 1.00 15.83 100 THR A O 1
ATOM 725 N N . PRO A 1 102 ? 81.866 40.299 6.773 1.00 16.37 101 PRO A N 1
ATOM 726 C CA . PRO A 1 102 ? 81.428 40.204 5.378 1.00 18.89 101 PRO A CA 1
ATOM 727 C C . PRO A 1 102 ? 82.500 40.612 4.389 1.00 17.37 101 PRO A C 1
ATOM 728 O O . PRO A 1 102 ? 82.359 40.264 3.223 1.00 24.67 101 PRO A O 1
ATOM 732 N N . THR A 1 103 ? 83.570 41.295 4.842 1.00 15.86 102 THR A N 1
ATOM 733 C CA . THR A 1 103 ? 84.623 41.651 3.867 1.00 16.16 102 THR A CA 1
ATOM 734 C C . THR A 1 103 ? 85.992 41.082 4.235 1.00 16.07 102 THR A C 1
ATOM 735 O O . THR A 1 103 ? 86.993 41.510 3.666 1.00 17.28 102 THR A O 1
ATOM 739 N N . LEU A 1 104 ? 86.034 40.094 5.142 1.00 13.63 103 LEU A N 1
ATOM 740 C CA . LEU A 1 104 ? 87.350 39.654 5.656 1.00 13.44 103 LEU A CA 1
ATOM 741 C C . LEU A 1 104 ? 87.260 38.195 6.066 1.00 12.68 103 LEU A C 1
ATOM 742 O O . LEU A 1 104 ? 86.403 37.815 6.875 1.00 12.69 103 LEU A O 1
ATOM 747 N N . LYS A 1 105 ? 88.182 37.411 5.524 1.00 11.82 104 LYS A N 1
ATOM 748 C CA . LYS A 1 105 ? 88.345 36.007 5.912 1.00 11.20 104 LYS A CA 1
ATOM 749 C C . LYS A 1 105 ? 89.739 35.817 6.483 1.00 10.25 104 LYS A C 1
ATOM 750 O O . LYS A 1 105 ? 90.686 36.120 5.747 1.00 10.96 104 LYS A O 1
ATOM 756 N N . ASN A 1 106 ? 89.841 35.328 7.683 1.00 9.66 105 ASN A N 1
ATOM 757 C CA . ASN A 1 106 ? 91.139 35.033 8.332 1.00 9.82 105 ASN A CA 1
ATOM 758 C C . ASN A 1 106 ? 91.508 33.577 8.248 1.00 9.03 105 ASN A C 1
ATOM 759 O O . ASN A 1 106 ? 90.622 32.702 8.273 1.00 9.79 105 ASN A O 1
ATOM 764 N N . VAL A 1 107 ? 92.801 33.320 8.148 1.00 8.88 106 VAL A N 1
ATOM 765 C CA . VAL A 1 107 ? 93.355 31.951 8.040 1.00 9.15 106 VAL A CA 1
ATOM 766 C C . VAL A 1 107 ? 94.646 31.918 8.821 1.00 8.15 106 VAL A C 1
ATOM 767 O O . VAL A 1 107 ? 95.392 32.896 8.772 1.00 9.95 106 VAL A O 1
ATOM 771 N N . ILE A 1 108 ? 94.914 30.821 9.514 1.00 7.65 107 ILE A N 1
ATOM 772 C CA . ILE A 1 108 ? 96.103 30.703 10.361 1.00 7.89 107 ILE A CA 1
ATOM 773 C C . ILE A 1 108 ? 97.059 29.651 9.779 1.00 7.17 107 ILE A C 1
ATOM 774 O O . ILE A 1 108 ? 96.613 28.618 9.266 1.00 7.92 107 ILE A O 1
ATOM 779 N N . VAL A 1 109 ? 98.347 29.897 9.941 1.00 7.18 108 VAL A N 1
ATOM 780 C CA . VAL A 1 109 ? 99.406 28.965 9.574 1.00 7.16 108 VAL A CA 1
ATOM 781 C C . VAL A 1 109 ? 100.586 29.138 10.552 1.00 6.64 108 VAL A C 1
ATOM 782 O O . VAL A 1 109 ? 100.665 30.169 11.223 1.00 7.50 108 VAL A O 1
ATOM 786 N N . CYS A 1 110 ? 101.488 28.183 10.557 1.00 6.98 109 CYS A N 1
ATOM 787 C CA . CYS A 1 110 ? 102.853 28.374 11.102 1.00 7.09 109 CYS A CA 1
ATOM 788 C C . CYS A 1 110 ? 103.804 28.011 9.955 1.00 7.01 109 CYS A C 1
ATOM 789 O O . CYS A 1 110 ? 104.100 26.836 9.710 1.00 7.41 109 CYS A O 1
ATOM 792 N N . SER A 1 111 ? 104.229 29.021 9.190 1.00 6.87 110 SER A N 1
ATOM 793 C CA . SER A 1 111 ? 105.059 28.703 8.028 1.00 6.77 110 SER A CA 1
ATOM 794 C C . SER A 1 111 ? 106.385 28.098 8.432 1.00 6.59 110 SER A C 1
ATOM 795 O O . SER A 1 111 ? 106.969 27.341 7.626 1.00 7.16 110 SER A O 1
ATOM 798 N N . LEU A 1 112 ? 106.886 28.405 9.629 1.00 6.62 111 LEU A N 1
ATOM 799 C CA . LEU A 1 112 ? 108.202 27.951 10.062 1.00 6.87 111 LEU A CA 1
ATOM 800 C C . LEU A 1 112 ? 108.190 26.563 10.702 1.00 6.70 111 LEU A C 1
ATOM 801 O O . LEU A 1 112 ? 109.290 26.013 10.882 1.00 7.21 111 LEU A O 1
ATOM 814 N N . ALA A 1 114 ? 104.744 24.582 12.994 1.00 6.53 113 ALA A N 1
ATOM 815 C CA . ALA A 1 114 ? 103.407 23.979 13.084 1.00 7.36 113 ALA A CA 1
ATOM 816 C C . ALA A 1 114 ? 102.587 24.654 14.165 1.00 7.15 113 ALA A C 1
ATOM 817 O O . ALA A 1 114 ? 101.458 24.177 14.507 1.00 7.37 113 ALA A O 1
ATOM 826 N N . THR A 1 116 ? 100.304 26.277 16.724 1.00 7.66 115 THR A N 1
ATOM 827 C CA . THR A 1 116 ? 98.863 26.122 16.796 1.00 8.07 115 THR A CA 1
ATOM 828 C C . THR A 1 116 ? 98.443 26.294 18.263 1.00 7.62 115 THR A C 1
ATOM 829 O O . THR A 1 116 ? 99.188 25.895 19.148 1.00 8.19 115 THR A O 1
ATOM 833 N N . ALA A 1 117 ? 97.244 26.851 18.459 1.00 7.67 116 ALA A N 1
ATOM 834 C CA . ALA A 1 117 ? 96.650 26.971 19.778 1.00 8.08 116 ALA A CA 1
ATOM 835 C C . ALA A 1 117 ? 96.165 25.583 20.266 1.00 7.86 116 ALA A C 1
ATOM 836 O O . ALA A 1 117 ? 94.956 25.265 20.269 1.00 8.71 116 ALA A O 1
ATOM 838 N N . TRP A 1 118 ? 97.093 24.767 20.713 1.00 8.66 117 TRP A N 1
ATOM 839 C CA . TRP A 1 118 ? 96.800 23.363 21.038 1.00 8.80 117 TRP A CA 1
ATOM 840 C C . TRP A 1 118 ? 95.581 23.168 21.949 1.00 8.68 117 TRP A C 1
ATOM 841 O O . TRP A 1 118 ? 94.771 22.281 21.638 1.00 9.06 117 TRP A O 1
ATOM 852 N N . PRO A 1 119 ? 95.427 23.877 23.057 1.00 8.82 118 PRO A N 1
ATOM 853 C CA . PRO A 1 119 ? 94.371 23.460 23.991 1.00 9.29 118 PRO A CA 1
ATOM 854 C C . PRO A 1 119 ? 92.976 23.634 23.442 1.00 9.14 118 PRO A C 1
ATOM 855 O O . PRO A 1 119 ? 92.069 22.893 23.895 1.00 11.22 118 PRO A O 1
ATOM 859 N N . ILE A 1 120 ? 92.774 24.575 22.519 1.00 9.34 119 ILE A N 1
ATOM 860 C CA . ILE A 1 120 ? 91.444 24.922 22.037 1.00 8.90 119 ILE A CA 1
ATOM 861 C C . ILE A 1 120 ? 91.210 24.557 20.597 1.00 8.28 119 ILE A C 1
ATOM 862 O O . ILE A 1 120 ? 90.046 24.528 20.169 1.00 9.40 119 ILE A O 1
ATOM 867 N N . LEU A 1 121 ? 92.276 24.242 19.836 1.00 8.59 120 LEU A N 1
ATOM 868 C CA . LEU A 1 121 ? 92.117 23.715 18.478 1.00 8.42 120 LEU A CA 1
ATOM 869 C C . LEU A 1 121 ? 92.472 22.227 18.363 1.00 8.02 120 LEU A C 1
ATOM 870 O O . LEU A 1 121 ? 92.166 21.618 17.318 1.00 9.06 120 LEU A O 1
ATOM 875 N N . GLY A 1 122 ? 93.129 21.661 19.374 1.00 8.32 121 GLY A N 1
ATOM 876 C CA . GLY A 1 122 ? 93.776 20.383 19.266 1.00 8.80 121 GLY A CA 1
ATOM 877 C C . GLY A 1 122 ? 95.135 20.489 18.564 1.00 7.65 121 GLY A C 1
ATOM 878 O O . GLY A 1 122 ? 95.450 21.489 17.906 1.00 8.69 121 GLY A O 1
ATOM 879 N N . LEU A 1 123 ? 95.935 19.443 18.736 1.00 8.37 122 LEU A N 1
ATOM 880 C CA . LEU A 1 123 ? 97.219 19.406 18.024 1.00 8.49 122 LEU A CA 1
ATOM 881 C C . LEU A 1 123 ? 96.944 19.527 16.540 1.00 8.37 122 LEU A C 1
ATOM 882 O O . LEU A 1 123 ? 95.961 19.028 16.000 1.00 8.99 122 LEU A O 1
ATOM 891 N N . PRO A 1 124 ? 97.885 20.156 15.785 1.00 8.94 123 PRO A N 1
ATOM 892 C CA . PRO A 1 124 ? 97.634 20.317 14.374 1.00 9.90 123 PRO A CA 1
ATOM 893 C C . PRO A 1 124 ? 97.642 18.981 13.649 1.00 10.49 123 PRO A C 1
ATOM 894 O O . PRO A 1 124 ? 98.402 18.066 13.980 1.00 13.09 123 PRO A O 1
ATOM 898 N N . PRO A 1 125 ? 96.830 18.907 12.614 1.00 11.69 124 PRO A N 1
ATOM 899 C CA . PRO A 1 125 ? 96.784 17.726 11.743 1.00 12.80 124 PRO A CA 1
ATOM 900 C C . PRO A 1 125 ? 97.934 17.718 10.733 1.00 10.36 124 PRO A C 1
ATOM 901 O O . PRO A 1 125 ? 98.521 18.751 10.447 1.00 9.56 124 PRO A O 1
ATOM 905 N N . THR A 1 126 ? 98.198 16.539 10.164 1.00 11.29 125 THR A N 1
ATOM 906 C CA . THR A 1 126 ? 99.263 16.406 9.195 1.00 11.16 125 THR A CA 1
ATOM 907 C C . THR A 1 126 ? 99.211 17.454 8.101 1.00 9.09 125 THR A C 1
ATOM 908 O O . THR A 1 126 ? 100.228 18.028 7.755 1.00 10.25 125 THR A O 1
ATOM 912 N N . TRP A 1 127 ? 98.016 17.726 7.563 1.00 8.09 126 TRP A N 1
ATOM 913 C CA . TRP A 1 127 ? 97.965 18.663 6.438 1.00 8.15 126 TRP A CA 1
ATOM 914 C C . TRP A 1 127 ? 98.443 20.068 6.806 1.00 7.43 126 TRP A C 1
ATOM 915 O O . TRP A 1 127 ? 98.990 20.770 5.969 1.00 7.85 126 TRP A O 1
ATOM 926 N N . TYR A 1 128 ? 98.182 20.500 8.041 1.00 7.39 127 TYR A N 1
ATOM 927 C CA . TYR A 1 128 ? 98.530 21.867 8.452 1.00 7.20 127 TYR A CA 1
ATOM 928 C C . TYR A 1 128 ? 100.053 21.997 8.595 1.00 7.27 127 TYR A C 1
ATOM 929 O O . TYR A 1 128 ? 100.631 23.069 8.409 1.00 7.56 127 TYR A O 1
ATOM 938 N N . LYS A 1 129 ? 100.713 20.872 8.932 1.00 6.97 128 LYS A N 1
ATOM 939 C CA . LYS A 1 129 ? 102.137 20.792 9.075 1.00 7.31 128 LYS A CA 1
ATOM 940 C C . LYS A 1 129 ? 102.823 20.522 7.734 1.00 6.97 128 LYS A C 1
ATOM 941 O O . LYS A 1 129 ? 104.049 20.510 7.689 1.00 7.62 128 LYS A O 1
ATOM 947 N N . SER A 1 130 ? 102.068 20.324 6.673 1.00 6.94 129 SER A N 1
ATOM 948 C CA . SER A 1 130 ? 102.650 19.940 5.409 1.00 7.19 129 SER A CA 1
ATOM 949 C C . SER A 1 130 ? 103.445 21.103 4.811 1.00 6.81 129 SER A C 1
ATOM 950 O O . SER A 1 130 ? 103.096 22.279 4.949 1.00 7.18 129 SER A O 1
ATOM 953 N N . PHE A 1 131 ? 104.471 20.728 4.050 1.00 7.12 130 PHE A N 1
ATOM 954 C CA . PHE A 1 131 ? 105.226 21.755 3.327 1.00 7.03 130 PHE A CA 1
ATOM 955 C C . PHE A 1 131 ? 104.313 22.468 2.356 1.00 6.50 130 PHE A C 1
ATOM 956 O O . PHE A 1 131 ? 104.511 23.670 2.104 1.00 7.55 130 PHE A O 1
ATOM 964 N N . GLU A 1 132 ? 103.328 21.777 1.763 1.00 6.79 131 GLU A N 1
ATOM 965 C CA . GLU A 1 132 ? 102.436 22.425 0.824 1.00 7.63 131 GLU A CA 1
ATOM 966 C C . GLU A 1 132 ? 101.676 23.574 1.479 1.00 7.65 131 GLU A C 1
ATOM 967 O O . GLU A 1 132 ? 101.620 24.684 0.928 1.00 7.92 131 GLU A O 1
ATOM 973 N N . TYR A 1 133 ? 101.096 23.333 2.668 1.00 7.19 132 TYR A N 1
ATOM 974 C CA . TYR A 1 133 ? 100.334 24.400 3.318 1.00 7.51 132 TYR A CA 1
ATOM 975 C C . TYR A 1 133 ? 101.260 25.503 3.802 1.00 6.88 132 TYR A C 1
ATOM 976 O O . TYR A 1 133 ? 100.978 26.700 3.603 1.00 7.89 132 TYR A O 1
ATOM 985 N N . ARG A 1 134 ? 102.377 25.136 4.410 1.00 7.22 133 ARG A N 1
ATOM 986 C CA . ARG A 1 134 ? 103.345 26.115 4.946 1.00 7.13 133 ARG A CA 1
ATOM 987 C C . ARG A 1 134 ? 103.907 27.012 3.841 1.00 7.95 133 ARG A C 1
ATOM 988 O O . ARG A 1 134 ? 104.138 28.205 4.092 1.00 11.35 133 ARG A O 1
ATOM 996 N N . ALA A 1 135 ? 104.177 26.468 2.673 1.00 7.05 134 ALA A N 1
ATOM 997 C CA . ALA A 1 135 ? 104.734 27.277 1.576 1.00 7.72 134 ALA A CA 1
ATOM 998 C C . ALA A 1 135 ? 103.658 28.130 0.927 1.00 7.41 134 ALA A C 1
ATOM 999 O O . ALA A 1 135 ? 103.888 29.296 0.544 1.00 8.41 134 ALA A O 1
ATOM 1001 N N . ARG A 1 136 ? 102.482 27.534 0.709 1.00 7.77 135 ARG A N 1
ATOM 1002 C CA . ARG A 1 136 ? 101.510 28.146 -0.247 1.00 7.68 135 ARG A CA 1
ATOM 1003 C C . ARG A 1 136 ? 100.524 29.067 0.421 1.00 7.65 135 ARG A C 1
ATOM 1004 O O . ARG A 1 136 ? 100.138 30.044 -0.238 1.00 9.16 135 ARG A O 1
ATOM 1012 N N . VAL A 1 137 ? 100.015 28.772 1.619 1.00 8.00 136 VAL A N 1
ATOM 1013 C CA . VAL A 1 137 ? 98.843 29.592 2.068 1.00 8.19 136 VAL A CA 1
ATOM 1014 C C . VAL A 1 137 ? 99.228 31.030 2.285 1.00 8.06 136 VAL A C 1
ATOM 1015 O O . VAL A 1 137 ? 98.364 31.913 2.153 1.00 9.28 136 VAL A O 1
ATOM 1019 N N . VAL A 1 138 ? 100.510 31.342 2.615 1.00 8.83 137 VAL A N 1
ATOM 1020 C CA . VAL A 1 138 ? 100.861 32.732 2.840 1.00 9.24 137 VAL A CA 1
ATOM 1021 C C . VAL A 1 138 ? 100.803 33.536 1.548 1.00 8.78 137 VAL A C 1
ATOM 1022 O O . VAL A 1 138 ? 100.544 34.729 1.561 1.00 10.66 137 VAL A O 1
ATOM 1026 N N . ARG A 1 139 ? 101.114 32.878 0.421 1.00 8.78 138 ARG A N 1
ATOM 1027 C CA . ARG A 1 139 ? 101.213 33.565 -0.888 1.00 9.10 138 ARG A CA 1
ATOM 1028 C C . ARG A 1 139 ? 99.964 33.447 -1.714 1.00 8.69 138 ARG A C 1
ATOM 1029 O O . ARG A 1 139 ? 99.606 34.379 -2.478 1.00 10.59 138 ARG A O 1
ATOM 1037 N N . GLU A 1 140 ? 99.273 32.304 -1.679 1.00 9.49 139 GLU A N 1
ATOM 1038 C CA . GLU A 1 140 ? 98.084 32.112 -2.525 1.00 10.10 139 GLU A CA 1
ATOM 1039 C C . GLU A 1 140 ? 96.983 31.474 -1.710 1.00 9.63 139 GLU A C 1
ATOM 1040 O O . GLU A 1 140 ? 96.455 30.392 -2.016 1.00 10.84 139 GLU A O 1
ATOM 1046 N N . PRO A 1 141 ? 96.546 32.178 -0.655 1.00 9.71 140 PRO A N 1
ATOM 1047 C CA . PRO A 1 141 ? 95.530 31.580 0.216 1.00 9.82 140 PRO A CA 1
ATOM 1048 C C . PRO A 1 141 ? 94.217 31.379 -0.518 1.00 10.00 140 PRO A C 1
ATOM 1049 O O . PRO A 1 141 ? 93.457 30.448 -0.173 1.00 10.70 140 PRO A O 1
ATOM 1053 N N . ARG A 1 142 ? 93.854 32.226 -1.502 1.00 10.84 141 ARG A N 1
ATOM 1054 C CA . ARG A 1 142 ? 92.548 32.018 -2.134 1.00 11.41 141 ARG A CA 1
ATOM 1055 C C . ARG A 1 142 ? 92.542 30.709 -2.929 1.00 10.56 141 ARG A C 1
ATOM 1056 O O . ARG A 1 142 ? 91.577 29.930 -2.847 1.00 10.99 141 ARG A O 1
ATOM 1064 N N . LYS A 1 143 ? 93.606 30.427 -3.653 1.00 11.11 142 LYS A N 1
ATOM 1065 C CA . LYS A 1 143 ? 93.715 29.186 -4.418 1.00 11.13 142 LYS A CA 1
ATOM 1066 C C . LYS A 1 143 ? 93.805 27.989 -3.472 1.00 10.61 142 LYS A C 1
ATOM 1067 O O . LYS A 1 143 ? 93.181 26.941 -3.725 1.00 11.19 142 LYS A O 1
ATOM 1073 N N . VAL A 1 144 ? 94.580 28.119 -2.381 1.00 10.58 143 VAL A N 1
ATOM 1074 C CA . VAL A 1 144 ? 94.681 26.967 -1.436 1.00 10.31 143 VAL A CA 1
ATOM 1075 C C . VAL A 1 144 ? 93.300 26.654 -0.865 1.00 9.85 143 VAL A C 1
ATOM 1076 O O . VAL A 1 144 ? 92.853 25.500 -0.838 1.00 10.94 143 VAL A O 1
ATOM 1080 N N . LEU A 1 145 ? 92.583 27.694 -0.398 1.00 10.06 144 LEU A N 1
ATOM 1081 C CA . LEU A 1 145 ? 91.262 27.427 0.176 1.00 10.41 144 LEU A CA 1
ATOM 1082 C C . LEU A 1 145 ? 90.346 26.828 -0.869 1.00 9.81 144 LEU A C 1
ATOM 1083 O O . LEU A 1 145 ? 89.579 25.917 -0.559 1.00 10.47 144 LEU A O 1
ATOM 1088 N N . SER A 1 146 ? 90.357 27.328 -2.100 1.00 10.50 145 SER A N 1
ATOM 1089 C CA . SER A 1 146 ? 89.544 26.822 -3.164 1.00 11.21 145 SER A CA 1
ATOM 1090 C C . SER A 1 146 ? 89.813 25.351 -3.384 1.00 10.98 145 SER A C 1
ATOM 1091 O O . SER A 1 146 ? 88.879 24.511 -3.471 1.00 11.88 145 SER A O 1
ATOM 1094 N N . GLU A 1 147 ? 91.093 24.994 -3.496 1.00 11.30 146 GLU A N 1
ATOM 1095 C CA . GLU A 1 147 ? 91.422 23.565 -3.686 1.00 11.65 146 GLU A CA 1
ATOM 1096 C C . GLU A 1 147 ? 90.954 22.675 -2.528 1.00 11.43 146 GLU A C 1
ATOM 1097 O O . GLU A 1 147 ? 90.655 21.498 -2.720 1.00 13.25 146 GLU A O 1
ATOM 1103 N N . MET A 1 148 ? 90.913 23.247 -1.314 1.00 11.57 147 MET A N 1
ATOM 1104 C CA . MET A 1 148 ? 90.490 22.553 -0.123 1.00 12.45 147 MET A CA 1
ATOM 1105 C C . MET A 1 148 ? 88.968 22.480 -0.054 1.00 13.23 147 MET A C 1
ATOM 1106 O O . MET A 1 148 ? 88.439 21.713 0.777 1.00 16.04 147 MET A O 1
ATOM 1111 N N . GLY A 1 149 ? 88.228 23.219 -0.862 1.00 12.72 148 GLY A N 1
ATOM 1112 C CA . GLY A 1 149 ? 86.745 23.113 -0.848 1.00 13.79 148 GLY A CA 1
ATOM 1113 C C . GLY A 1 149 ? 86.073 24.391 -0.360 1.00 13.32 148 GLY A C 1
ATOM 1114 O O . GLY A 1 149 ? 84.876 24.382 -0.167 1.00 15.70 148 GLY A O 1
ATOM 1115 N N . THR A 1 150 ? 86.790 25.489 -0.175 1.00 12.58 149 THR A N 1
ATOM 1116 C CA . THR A 1 150 ? 86.200 26.735 0.333 1.00 12.34 149 THR A CA 1
ATOM 1117 C C . THR A 1 150 ? 86.427 27.873 -0.636 1.00 11.67 149 THR A C 1
ATOM 1118 O O . THR A 1 150 ? 87.562 28.296 -0.869 1.00 12.89 149 THR A O 1
ATOM 1122 N N . GLU A 1 151 ? 85.330 28.343 -1.228 1.00 14.78 150 GLU A N 1
ATOM 1123 C CA . GLU A 1 151 ? 85.423 29.442 -2.163 1.00 17.24 150 GLU A CA 1
ATOM 1124 C C . GLU A 1 151 ? 85.264 30.783 -1.433 1.00 17.25 150 GLU A C 1
ATOM 1125 O O . GLU A 1 151 ? 84.297 31.061 -0.726 1.00 25.63 150 GLU A O 1
ATOM 1131 N N . ILE A 1 152 ? 86.243 31.658 -1.596 1.00 18.02 151 ILE A N 1
ATOM 1132 C CA . ILE A 1 152 ? 86.199 32.991 -1.049 1.00 22.53 151 ILE A CA 1
ATOM 1133 C C . ILE A 1 152 ? 86.178 34.002 -2.202 1.00 25.92 151 ILE A C 1
ATOM 1134 O O . ILE A 1 152 ? 87.106 34.155 -2.991 1.00 31.33 151 ILE A O 1
ATOM 1139 N N . ALA A 1 153 ? 85.064 34.704 -2.236 1.00 29.10 152 ALA A N 1
ATOM 1140 C CA . ALA A 1 153 ? 84.848 35.655 -3.345 1.00 38.59 152 ALA A CA 1
ATOM 1141 C C . ALA A 1 153 ? 85.864 36.782 -3.341 1.00 38.22 152 ALA A C 1
ATOM 1142 O O . ALA A 1 153 ? 86.368 37.148 -2.288 1.00 34.27 152 ALA A O 1
ATOM 1144 N N . SER A 1 154 ? 86.142 37.297 -4.541 1.00 43.17 153 SER A N 1
ATOM 1145 C CA . SER A 1 154 ? 87.008 38.471 -4.662 1.00 44.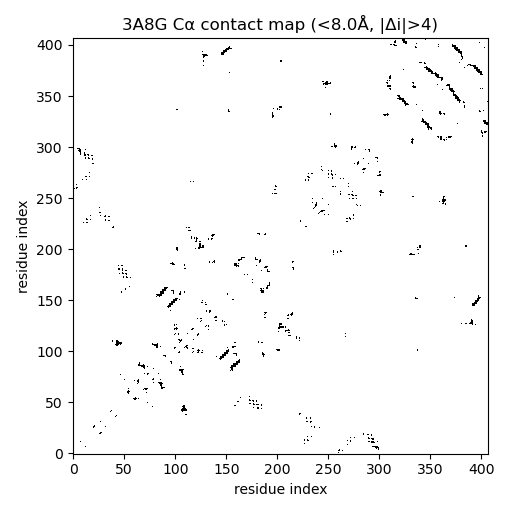27 153 SER A CA 1
ATOM 1146 C C . SER A 1 154 ? 86.557 39.655 -3.808 1.00 45.50 153 SER A C 1
ATOM 1147 O O . SER A 1 154 ? 87.368 40.537 -3.515 1.00 51.59 153 SER A O 1
ATOM 1152 N N . ASP A 1 155 ? 85.310 39.750 -3.371 1.00 45.33 154 ASP A N 1
ATOM 1153 C CA . ASP A 1 155 ? 84.910 40.916 -2.572 1.00 49.13 154 ASP A CA 1
ATOM 1154 C C . ASP A 1 155 ? 85.359 40.809 -1.129 1.00 42.40 154 ASP A C 1
ATOM 1155 O O . ASP A 1 155 ? 85.084 41.643 -0.280 1.00 32.75 154 ASP A O 1
ATOM 1164 N N . ILE A 1 156 ? 86.087 39.710 -0.842 1.00 36.45 155 ILE A N 1
ATOM 1165 C CA . ILE A 1 156 ? 86.579 39.497 0.506 1.00 26.95 155 ILE A CA 1
ATOM 1166 C C . ILE A 1 156 ? 88.090 39.518 0.625 1.00 22.89 155 ILE A C 1
ATOM 1167 O O . ILE A 1 156 ? 88.858 38.775 0.011 1.00 25.40 155 ILE A O 1
ATOM 1172 N N . GLU A 1 157 ? 88.642 40.356 1.491 1.00 21.72 156 GLU A N 1
ATOM 1173 C CA . GLU A 1 157 ? 90.077 40.303 1.800 1.00 17.66 156 GLU A CA 1
ATOM 1174 C C . GLU A 1 157 ? 90.351 38.993 2.541 1.00 15.07 156 GLU A C 1
ATOM 1175 O O . GLU A 1 157 ? 89.663 38.660 3.490 1.00 17.10 156 GLU A O 1
ATOM 1181 N N . ILE A 1 158 ? 91.379 38.271 2.104 1.00 13.73 157 ILE A N 1
ATOM 1182 C CA . ILE A 1 158 ? 91.954 37.188 2.923 1.00 11.47 157 ILE A CA 1
ATOM 1183 C C . ILE A 1 158 ? 93.145 37.702 3.689 1.00 11.75 157 ILE A C 1
ATOM 1184 O O . ILE A 1 158 ? 94.017 38.382 3.121 1.00 13.01 157 ILE A O 1
ATOM 1189 N N . ARG A 1 159 ? 93.168 37.363 4.966 1.00 10.30 158 ARG A N 1
ATOM 1190 C CA . ARG A 1 159 ? 94.261 37.781 5.847 1.00 10.21 158 ARG A CA 1
ATOM 1191 C C . ARG A 1 159 ? 94.817 36.512 6.479 1.00 9.43 158 ARG A C 1
ATOM 1192 O O . ARG A 1 159 ? 94.083 35.780 7.172 1.00 10.24 158 ARG A O 1
ATOM 1200 N N . VAL A 1 160 ? 96.084 36.279 6.216 1.00 9.08 159 VAL A N 1
ATOM 1201 C CA . VAL A 1 160 ? 96.762 35.110 6.786 1.00 8.66 159 VAL A CA 1
ATOM 1202 C C . VAL A 1 160 ? 97.579 35.544 7.975 1.00 8.22 159 VAL A C 1
ATOM 1203 O O . VAL A 1 160 ? 98.410 36.454 7.878 1.00 9.74 159 VAL A O 1
ATOM 1207 N N . TYR A 1 161 ? 97.346 34.879 9.121 1.00 8.05 160 TYR A N 1
ATOM 1208 C CA . TYR A 1 161 ? 98.161 35.088 10.320 1.00 8.41 160 TYR A CA 1
ATOM 1209 C C . TYR A 1 161 ? 99.217 33.981 10.382 1.00 7.66 160 TYR A C 1
ATOM 1210 O O . TYR A 1 161 ? 98.878 32.792 10.478 1.00 8.53 160 TYR A O 1
ATOM 1219 N N . ASP A 1 162 ? 100.476 34.398 10.305 1.00 8.07 161 ASP A N 1
ATOM 1220 C CA . ASP A 1 162 ? 101.599 33.448 10.431 1.00 8.09 161 ASP A CA 1
ATOM 1221 C C . ASP A 1 162 ? 102.033 33.449 11.903 1.00 7.64 161 ASP A C 1
ATOM 1222 O O . ASP A 1 162 ? 102.408 34.482 12.469 1.00 8.51 161 ASP A O 1
ATOM 1227 N N . THR A 1 163 ? 101.957 32.265 12.498 1.00 7.75 162 THR A N 1
ATOM 1228 C CA . THR A 1 163 ? 102.175 32.093 13.978 1.00 7.50 162 THR A CA 1
ATOM 1229 C C . THR A 1 163 ? 103.678 31.957 14.247 1.00 8.21 162 THR A C 1
ATOM 1230 O O . THR A 1 163 ? 104.188 30.859 14.416 1.00 11.68 162 THR A O 1
ATOM 1234 N N . THR A 1 164 ? 104.347 33.095 14.263 1.00 7.89 163 THR A N 1
ATOM 1235 C CA . THR A 1 164 ? 105.788 33.157 14.330 1.00 8.28 163 THR A CA 1
ATOM 1236 C C . THR A 1 164 ? 106.332 33.416 15.724 1.00 8.01 163 THR A C 1
ATOM 1237 O O . THR A 1 164 ? 107.566 33.351 15.917 1.00 8.60 163 THR A O 1
ATOM 1241 N N . ALA A 1 165 ? 105.474 33.704 16.709 1.00 8.81 164 ALA A N 1
ATOM 1242 C CA . ALA A 1 165 ? 105.973 33.982 18.063 1.00 8.99 164 ALA A CA 1
ATOM 1243 C C . ALA A 1 165 ? 105.120 33.279 19.059 1.00 8.66 164 ALA A C 1
ATOM 1244 O O . ALA A 1 165 ? 104.875 32.074 18.888 1.00 9.96 164 ALA A O 1
ATOM 1246 N N . GLU A 1 166 ? 104.668 33.957 20.126 1.00 8.97 165 GLU A N 1
ATOM 1247 C CA . GLU A 1 166 ? 103.893 33.273 21.172 1.00 10.03 165 GLU A CA 1
ATOM 1248 C C . GLU A 1 166 ? 102.422 33.518 21.109 1.00 9.05 165 GLU A C 1
ATOM 1249 O O . GLU A 1 166 ? 101.671 32.801 21.778 1.00 11.63 165 GLU A O 1
ATOM 1255 N N . THR A 1 167 ? 101.924 34.457 20.296 1.00 9.42 166 THR A N 1
ATOM 1256 C CA . THR A 1 167 ? 100.485 34.557 20.094 1.00 9.37 166 THR A CA 1
ATOM 1257 C C . THR A 1 167 ? 99.972 33.247 19.507 1.00 8.67 166 THR A C 1
ATOM 1258 O O . THR A 1 167 ? 100.583 32.742 18.552 1.00 9.05 166 THR A O 1
ATOM 1262 N N . ARG A 1 168 ? 98.870 32.769 20.026 1.00 8.54 167 ARG A N 1
ATOM 1263 C CA . ARG A 1 168 ? 98.206 31.576 19.507 1.00 9.37 167 ARG A CA 1
ATOM 1264 C C . ARG A 1 168 ? 96.815 31.978 19.107 1.00 8.98 167 ARG A C 1
ATOM 1265 O O . ARG A 1 168 ? 96.073 32.578 19.921 1.00 10.25 167 ARG A O 1
ATOM 1273 N N . TYR A 1 169 ? 96.453 31.678 17.863 1.00 8.61 168 TYR A N 1
ATOM 1274 C CA . TYR A 1 169 ? 95.245 32.239 17.273 1.00 9.22 168 TYR A CA 1
ATOM 1275 C C . TYR A 1 169 ? 94.133 31.246 17.134 1.00 8.69 168 TYR A C 1
ATOM 1276 O O . TYR A 1 169 ? 94.282 30.013 16.996 1.00 9.33 168 TYR A O 1
ATOM 1285 N N . MET A 1 170 ? 92.899 31.809 17.151 1.00 9.03 169 MET A N 1
ATOM 1286 C CA . MET A 1 170 ? 91.746 31.068 16.682 1.00 8.87 169 MET A CA 1
ATOM 1287 C C . MET A 1 170 ? 90.904 31.998 15.811 1.00 9.21 169 MET A C 1
ATOM 1288 O O . MET A 1 170 ? 90.868 33.218 16.086 1.00 10.36 169 MET A O 1
ATOM 1293 N N . VAL A 1 171 ? 90.265 31.449 14.799 1.00 9.12 170 VAL A N 1
ATOM 1294 C CA . VAL A 1 171 ? 89.326 32.256 13.980 1.00 9.70 170 VAL A CA 1
ATOM 1295 C C . VAL A 1 171 ? 87.950 32.202 14.603 1.00 9.80 170 VAL A C 1
ATOM 1296 O O . VAL A 1 171 ? 87.457 31.123 14.971 1.00 11.05 170 VAL A O 1
ATOM 1300 N N . LEU A 1 172 ? 87.333 33.388 14.695 1.00 10.37 171 LEU A N 1
ATOM 1301 C CA . LEU A 1 172 ? 85.914 33.487 15.029 1.00 10.45 171 LEU A CA 1
ATOM 1302 C C . LEU A 1 172 ? 85.161 33.597 13.707 1.00 10.05 171 LEU A C 1
ATOM 1303 O O . LEU A 1 172 ? 85.140 34.696 13.107 1.00 11.01 171 LEU A O 1
ATOM 1308 N N . PRO A 1 173 ? 84.596 32.540 13.153 1.00 10.41 172 PRO A N 1
ATOM 1309 C CA . PRO A 1 173 ? 83.977 32.634 11.839 1.00 11.08 172 PRO A CA 1
ATOM 1310 C C . PRO A 1 173 ? 82.659 33.404 11.931 1.00 11.54 172 PRO A C 1
ATOM 1311 O O . PRO A 1 173 ? 82.097 33.556 13.032 1.00 12.10 172 PRO A O 1
ATOM 1315 N N . GLN A 1 174 ? 82.168 33.833 10.754 1.00 13.93 173 GLN A N 1
ATOM 1316 C CA . GLN A 1 174 ? 80.841 34.460 10.743 1.00 15.61 173 GLN A CA 1
ATOM 1317 C C . GLN A 1 174 ? 79.795 33.431 11.064 1.00 16.13 173 GLN A C 1
ATOM 1318 O O . GLN A 1 174 ? 79.938 32.266 10.740 1.00 16.61 173 GLN A O 1
ATOM 1324 N N . ARG A 1 175 ? 78.726 33.829 11.727 1.00 16.90 174 ARG A N 1
ATOM 1325 C CA . ARG A 1 175 ? 77.648 32.881 11.995 1.00 17.58 174 ARG A CA 1
ATOM 1326 C C . ARG A 1 175 ? 76.733 32.715 10.787 1.00 16.11 174 ARG A C 1
ATOM 1327 O O . ARG A 1 175 ? 76.225 33.743 10.291 1.00 17.08 174 ARG A O 1
ATOM 1335 N N . PRO A 1 176 ? 76.537 31.514 10.295 1.00 17.16 175 PRO A N 1
ATOM 1336 C CA . PRO A 1 176 ? 75.728 31.410 9.047 1.00 17.48 175 PRO A CA 1
ATOM 1337 C C . PRO A 1 176 ? 74.253 31.590 9.274 1.00 17.47 175 PRO A C 1
ATOM 1338 O O . PRO A 1 176 ? 73.669 31.316 10.325 1.00 16.56 175 PRO A O 1
ATOM 1342 N N . ALA A 1 177 ? 73.603 32.076 8.223 1.00 20.43 176 ALA A N 1
ATOM 1343 C CA . ALA A 1 177 ? 72.165 32.178 8.174 1.00 21.06 176 ALA A CA 1
ATOM 1344 C C . ALA A 1 177 ? 71.568 30.791 8.329 1.00 18.61 176 ALA A C 1
ATOM 1345 O O . ALA A 1 177 ? 72.172 29.767 7.958 1.00 22.50 176 ALA A O 1
ATOM 1347 N N . GLY A 1 178 ? 70.360 30.766 8.887 1.00 16.85 177 GLY A N 1
ATOM 1348 C CA . GLY A 1 178 ? 69.695 29.485 9.050 1.00 17.93 177 GLY A CA 1
ATOM 1349 C C . GLY A 1 178 ? 69.955 28.944 10.448 1.00 15.51 177 GLY A C 1
ATOM 1350 O O . GLY A 1 178 ? 69.461 27.887 10.772 1.00 22.39 177 GLY A O 1
ATOM 1351 N N . THR A 1 179 ? 70.734 29.626 11.295 1.00 14.58 178 THR A N 1
ATOM 1352 C CA . THR A 1 179 ? 71.009 29.168 12.662 1.00 14.86 178 THR A CA 1
ATOM 1353 C C . THR A 1 179 ? 70.372 30.073 13.729 1.00 13.59 178 THR A C 1
ATOM 1354 O O . THR A 1 179 ? 70.713 29.958 14.913 1.00 13.44 178 THR A O 1
ATOM 1358 N N . GLU A 1 180 ? 69.463 30.954 13.333 1.00 14.04 179 GLU A N 1
ATOM 1359 C CA . GLU A 1 180 ? 68.856 31.874 14.286 1.00 14.46 179 GLU A CA 1
ATOM 1360 C C . GLU A 1 180 ? 68.128 31.081 15.361 1.00 13.52 179 GLU A C 1
ATOM 1361 O O . GLU A 1 180 ? 67.324 30.171 15.049 1.00 14.94 179 GLU A O 1
ATOM 1367 N N . GLY A 1 181 ? 68.384 31.449 16.615 1.00 13.77 180 GLY A N 1
ATOM 1368 C CA . GLY A 1 181 ? 67.770 30.822 17.738 1.00 13.56 180 GLY A CA 1
ATOM 1369 C C . GLY A 1 181 ? 68.354 29.473 18.119 1.00 13.74 180 GLY A C 1
ATOM 1370 O O . GLY A 1 181 ? 67.884 28.895 19.114 1.00 15.86 180 GLY A O 1
ATOM 1371 N N . TRP A 1 182 ? 69.345 28.955 17.425 1.00 13.65 181 TRP A N 1
ATOM 1372 C CA . TRP A 1 182 ? 69.951 27.676 17.850 1.00 13.81 181 TRP A CA 1
ATOM 1373 C C . TRP A 1 182 ? 70.533 27.791 19.229 1.00 14.60 181 TRP A C 1
ATOM 1374 O O . TRP A 1 182 ? 71.044 28.824 19.674 1.00 16.17 181 TRP A O 1
ATOM 1385 N N . SER A 1 183 ? 70.553 26.651 19.924 1.00 16.49 182 SER A N 1
ATOM 1386 C CA . SER A 1 183 ? 71.232 26.605 21.212 1.00 16.36 182 SER A CA 1
ATOM 1387 C C . SER A 1 183 ? 72.764 26.570 21.069 1.00 15.07 182 SER A C 1
ATOM 1388 O O . SER A 1 183 ? 73.276 26.328 19.955 1.00 14.04 182 SER A O 1
ATOM 1391 N N . GLN A 1 184 ? 73.479 26.868 22.148 1.00 15.66 183 GLN A N 1
ATOM 1392 C CA . GLN A 1 184 ? 74.956 26.810 22.069 1.00 15.00 183 GLN A CA 1
ATOM 1393 C C . GLN A 1 184 ? 75.395 25.407 21.612 1.00 14.37 183 GLN A C 1
ATOM 1394 O O . GLN A 1 184 ? 76.286 25.249 20.782 1.00 14.71 183 GLN A O 1
ATOM 1400 N N . GLU A 1 185 ? 74.763 24.356 22.092 1.00 15.45 184 GLU A N 1
ATOM 1401 C CA . GLU A 1 185 ? 75.135 23.000 21.698 1.00 17.13 184 GLU A CA 1
ATOM 1402 C C . GLU A 1 185 ? 74.943 22.758 20.224 1.00 15.19 184 GLU A C 1
ATOM 1403 O O . GLU A 1 185 ? 75.795 22.155 19.568 1.00 16.55 184 GLU A O 1
ATOM 1409 N N . GLN A 1 186 ? 73.819 23.219 19.649 1.00 15.05 185 GLN A N 1
ATOM 1410 C CA . GLN A 1 186 ? 73.580 23.105 18.223 1.00 14.97 185 GLN A CA 1
ATOM 1411 C C . GLN A 1 186 ? 74.595 23.871 17.379 1.00 14.13 185 GLN A C 1
ATOM 1412 O O . GLN A 1 186 ? 75.066 23.419 16.318 1.00 15.05 185 GLN A O 1
ATOM 1418 N N . LEU A 1 187 ? 74.937 25.084 17.858 1.00 13.51 186 LEU A N 1
ATOM 1419 C CA . LEU A 1 187 ? 75.950 25.894 17.161 1.00 13.16 186 LEU A CA 1
ATOM 1420 C C . LEU A 1 187 ? 77.338 25.268 17.226 1.00 12.18 186 LEU A C 1
ATOM 1421 O O . LEU A 1 187 ? 78.095 25.242 16.272 1.00 12.43 186 LEU A O 1
ATOM 1426 N N . GLN A 1 188 ? 77.711 24.738 18.402 1.00 12.99 187 GLN A N 1
ATOM 1427 C CA . GLN A 1 188 ? 79.020 24.121 18.564 1.00 14.07 187 GLN A CA 1
ATOM 1428 C C . GLN A 1 188 ? 79.252 23.027 17.542 1.00 13.13 187 GLN A C 1
ATOM 1429 O O . GLN A 1 188 ? 80.333 22.857 17.028 1.00 13.55 187 GLN A O 1
ATOM 1435 N N . GLU A 1 189 ? 78.184 22.308 17.208 1.00 13.76 188 GLU A N 1
ATOM 1436 C CA . GLU A 1 189 ? 78.361 21.144 16.344 1.00 15.12 188 GLU A CA 1
ATOM 1437 C C . GLU A 1 189 ? 78.823 21.548 14.973 1.00 15.22 188 GLU A C 1
ATOM 1438 O O . GLU A 1 189 ? 79.513 20.784 14.292 1.00 20.02 188 GLU A O 1
ATOM 1444 N N . ILE A 1 190 ? 78.474 22.734 14.460 1.00 13.19 189 ILE A N 1
ATOM 1445 C CA . ILE A 1 190 ? 78.899 23.104 13.106 1.00 13.42 189 ILE A CA 1
ATOM 1446 C C . ILE A 1 190 ? 80.215 23.873 13.089 1.00 11.94 189 ILE A C 1
ATOM 1447 O O . ILE A 1 190 ? 80.688 24.198 11.996 1.00 14.13 189 ILE A O 1
ATOM 1452 N N . VAL A 1 191 ? 80.814 24.117 14.246 1.00 11.98 190 VAL A N 1
ATOM 1453 C CA . VAL A 1 191 ? 82.131 24.782 14.278 1.00 11.22 190 VAL A CA 1
ATOM 1454 C C . VAL A 1 191 ? 83.175 23.685 14.361 1.00 11.04 190 VAL A C 1
ATOM 1455 O O . VAL A 1 191 ? 83.383 23.062 15.407 1.00 14.28 190 VAL A O 1
ATOM 1459 N N . THR A 1 192 ? 83.835 23.440 13.244 1.00 11.30 191 THR A N 1
ATOM 1460 C CA . THR A 1 192 ? 84.804 22.331 13.174 1.00 11.82 191 THR A CA 1
ATOM 1461 C C . THR A 1 192 ? 86.213 22.851 13.389 1.00 10.75 191 THR A C 1
ATOM 1462 O O . THR A 1 192 ? 86.480 24.057 13.353 1.00 10.47 191 THR A O 1
ATOM 1466 N N . LYS A 1 193 ? 87.163 21.940 13.569 1.00 10.35 192 LYS A N 1
ATOM 1467 C CA . LYS A 1 193 ? 88.565 22.276 13.639 1.00 10.13 192 LYS A CA 1
ATOM 1468 C C . LYS A 1 193 ? 88.974 23.162 12.472 1.00 9.00 192 LYS A C 1
ATOM 1469 O O . LYS A 1 193 ? 89.675 24.168 12.663 1.00 9.87 192 LYS A O 1
ATOM 1475 N N . ASP A 1 194 ? 88.514 22.802 11.256 1.00 9.58 193 ASP A N 1
ATOM 1476 C CA . ASP A 1 194 ? 88.942 23.602 10.100 1.00 9.30 193 ASP A CA 1
ATOM 1477 C C . ASP A 1 194 ? 88.331 24.993 10.115 1.00 9.16 193 ASP A C 1
ATOM 1478 O O . ASP A 1 194 ? 88.903 25.913 9.548 1.00 9.53 193 ASP A O 1
ATOM 1483 N N . CYS A 1 195 ? 87.173 25.190 10.726 1.00 8.97 194 CYS A N 1
ATOM 1484 C CA . CYS A 1 195 ? 86.638 26.533 10.888 1.00 9.07 194 CYS A CA 1
ATOM 1485 C C . CYS A 1 195 ? 87.472 27.376 11.834 1.00 9.05 194 CYS A C 1
ATOM 1486 O O . CYS A 1 195 ? 87.665 28.560 11.615 1.00 10.44 194 CYS A O 1
ATOM 1489 N N . LEU A 1 196 ? 88.013 26.735 12.906 1.00 9.01 195 LEU A N 1
ATOM 1490 C CA . LEU A 1 196 ? 88.858 27.452 13.858 1.00 8.87 195 LEU A CA 1
ATOM 1491 C C . LEU A 1 196 ? 90.222 27.831 13.245 1.00 8.31 195 LEU A C 1
ATOM 1492 O O . LEU A 1 196 ? 90.791 28.853 13.620 1.00 8.93 195 LEU A O 1
ATOM 1497 N N . ILE A 1 197 ? 90.771 26.974 12.375 1.00 8.56 196 ILE A N 1
ATOM 1498 C CA . ILE A 1 197 ? 92.023 27.288 11.682 1.00 8.76 196 ILE A CA 1
ATOM 1499 C C . ILE A 1 197 ? 91.775 28.347 10.616 1.00 8.78 196 ILE A C 1
ATOM 1500 O O . ILE A 1 197 ? 92.650 29.193 10.338 1.00 9.77 196 ILE A O 1
ATOM 1505 N N . GLY A 1 198 ? 90.586 28.319 9.997 1.00 8.97 197 GLY A N 1
ATOM 1506 C CA . GLY A 1 198 ? 90.162 29.325 9.051 1.00 10.50 197 GLY A CA 1
ATOM 1507 C C . GLY A 1 198 ? 90.008 28.885 7.625 1.00 9.80 197 GLY A C 1
ATOM 1508 O O . GLY A 1 198 ? 89.646 29.704 6.762 1.00 11.37 197 GLY A O 1
ATOM 1509 N N . VAL A 1 199 ? 90.295 27.593 7.353 1.00 9.46 198 VAL A N 1
ATOM 1510 C CA . VAL A 1 199 ? 90.209 27.126 5.973 1.00 9.85 198 VAL A CA 1
ATOM 1511 C C . VAL A 1 199 ? 88.799 26.692 5.606 1.00 10.08 198 VAL A C 1
ATOM 1512 O O . VAL A 1 199 ? 88.544 26.441 4.410 1.00 11.51 198 VAL A O 1
ATOM 1516 N N . ALA A 1 200 ? 87.887 26.583 6.573 1.00 10.55 199 ALA A N 1
ATOM 1517 C CA . ALA A 1 200 ? 86.479 26.217 6.313 1.00 11.07 199 ALA A CA 1
ATOM 1518 C C . ALA A 1 200 ? 85.551 27.261 6.883 1.00 10.47 199 ALA A C 1
ATOM 1519 O O . ALA A 1 200 ? 85.883 27.922 7.872 1.00 12.13 199 ALA A O 1
ATOM 1521 N N . ILE A 1 201 ? 84.378 27.331 6.288 1.00 12.05 200 ILE A N 1
ATOM 1522 C CA . ILE A 1 201 ? 83.262 28.172 6.806 1.00 14.39 200 ILE A CA 1
ATOM 1523 C C . ILE A 1 201 ? 82.237 27.247 7.438 1.00 13.33 200 ILE A C 1
ATOM 1524 O O . ILE A 1 201 ? 81.936 26.193 6.868 1.00 15.25 200 ILE A O 1
ATOM 1529 N N . PRO A 1 202 ? 81.641 27.529 8.602 1.00 13.25 201 PRO A N 1
ATOM 1530 C CA . PRO A 1 202 ? 80.642 26.670 9.205 1.00 14.15 201 PRO A CA 1
ATOM 1531 C C . PRO A 1 202 ? 79.474 26.441 8.230 1.00 15.88 201 PRO A C 1
ATOM 1532 O O . PRO A 1 202 ? 79.006 27.411 7.592 1.00 18.59 201 PRO A O 1
ATOM 1536 N N . GLN A 1 203 ? 79.027 25.198 8.112 1.00 17.42 202 GLN A N 1
ATOM 1537 C CA . GLN A 1 203 ? 77.979 24.754 7.205 1.00 20.88 202 GLN A CA 1
ATOM 1538 C C . GLN A 1 203 ? 76.702 24.409 7.950 1.00 18.27 202 GLN A C 1
ATOM 1539 O O . GLN A 1 203 ? 76.698 23.777 8.986 1.00 19.02 202 GLN A O 1
ATOM 1545 N N . VAL A 1 204 ? 75.572 24.818 7.377 1.00 17.89 203 VAL A N 1
ATOM 1546 C CA . VAL A 1 204 ? 74.304 24.532 7.990 1.00 18.24 203 VAL A CA 1
ATOM 1547 C C . VAL A 1 204 ? 73.603 23.466 7.135 1.00 21.19 203 VAL A C 1
ATOM 1548 O O . VAL A 1 204 ? 73.435 23.753 5.955 1.00 27.45 203 VAL A O 1
ATOM 1552 N N . PRO A 1 205 ? 73.190 22.329 7.627 1.00 26.43 204 PRO A N 1
ATOM 1553 C CA . PRO A 1 205 ? 72.452 21.294 6.896 1.00 32.45 204 PRO A CA 1
ATOM 1554 C C . PRO A 1 205 ? 71.312 21.783 6.015 1.00 37.70 204 PRO A C 1
ATOM 1555 O O . PRO A 1 205 ? 70.588 22.719 6.390 1.00 39.22 204 PRO A O 1
ATOM 1559 N N . THR A 1 206 ? 71.124 21.140 4.864 1.00 44.33 205 THR A N 1
ATOM 1560 C CA . THR A 1 206 ? 69.953 21.434 4.032 1.00 46.15 205 THR A CA 1
ATOM 1561 C C . THR A 1 206 ? 68.785 20.600 4.597 1.00 46.69 205 THR A C 1
ATOM 1562 O O . THR A 1 206 ? 68.972 20.270 5.796 1.00 43.47 205 THR A O 1
ATOM 1566 N N . MET B 2 1 ? 118.089 31.845 10.635 1.00 9.46 1 MET B N 1
ATOM 1567 C CA . MET B 2 1 ? 118.836 30.918 9.779 1.00 8.84 1 MET B CA 1
ATOM 1568 C C . MET B 2 1 ? 118.029 30.732 8.507 1.00 7.86 1 MET B C 1
ATOM 1569 O O . MET B 2 1 ? 116.864 30.388 8.570 1.00 8.99 1 MET B O 1
ATOM 1574 N N . ASP B 2 2 ? 118.658 31.005 7.360 1.00 8.05 2 ASP B N 1
ATOM 1575 C CA . ASP B 2 2 ? 117.978 30.965 6.053 1.00 8.41 2 ASP B CA 1
ATOM 1576 C C . ASP B 2 2 ? 117.918 29.515 5.558 1.00 7.73 2 ASP B C 1
ATOM 1577 O O . ASP B 2 2 ? 118.408 29.171 4.486 1.00 8.95 2 ASP B O 1
ATOM 1582 N N . GLY B 2 3 ? 117.306 28.654 6.360 1.00 8.19 3 GLY B N 1
ATOM 1583 C CA . GLY B 2 3 ? 117.246 27.232 6.083 1.00 7.96 3 GLY B CA 1
ATOM 1584 C C . GLY B 2 3 ? 116.058 26.859 5.245 1.00 7.33 3 GLY B C 1
ATOM 1585 O O . GLY B 2 3 ? 115.156 27.655 4.984 1.00 7.92 3 GLY B O 1
ATOM 1586 N N . VAL B 2 4 ? 116.031 25.571 4.859 1.00 8.23 4 VAL B N 1
ATOM 1587 C CA . VAL B 2 4 ? 114.922 25.122 4.018 1.00 8.80 4 VAL B CA 1
ATOM 1588 C C . VAL B 2 4 ? 113.592 25.103 4.789 1.00 8.59 4 VAL B C 1
ATOM 1589 O O . VAL B 2 4 ? 112.540 25.090 4.158 1.00 9.87 4 VAL B O 1
ATOM 1593 N N . HIS B 2 5 ? 113.650 25.163 6.118 1.00 7.92 5 HIS B N 1
ATOM 1594 C CA . HIS B 2 5 ? 112.407 25.258 6.886 1.00 8.00 5 HIS B CA 1
ATOM 1595 C C . HIS B 2 5 ? 111.650 26.549 6.648 1.00 7.08 5 HIS B C 1
ATOM 1596 O O . HIS B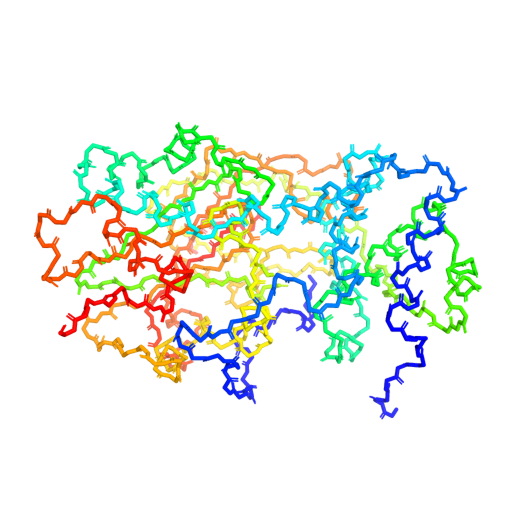 2 5 ? 110.474 26.638 7.011 1.00 7.91 5 HIS B O 1
ATOM 1603 N N . ASP B 2 6 ? 112.326 27.585 6.108 1.00 7.03 6 ASP B N 1
ATOM 1604 C CA . ASP B 2 6 ? 111.662 28.872 5.897 1.00 7.49 6 ASP B CA 1
ATOM 1605 C C . ASP B 2 6 ? 110.932 28.788 4.547 1.00 7.37 6 ASP B C 1
ATOM 1606 O O . ASP B 2 6 ? 111.398 29.221 3.495 1.00 8.55 6 ASP B O 1
ATOM 1611 N N . LEU B 2 7 ? 109.781 28.126 4.571 1.00 7.51 7 LEU B N 1
ATOM 1612 C CA . LEU B 2 7 ? 109.060 27.703 3.383 1.00 7.36 7 LEU B CA 1
ATOM 1613 C C . LEU B 2 7 ? 108.085 28.709 2.826 1.00 7.36 7 LEU B C 1
ATOM 1614 O O . LEU B 2 7 ? 107.687 28.557 1.665 1.00 7.27 7 LEU B O 1
ATOM 1619 N N . ALA B 2 8 ? 107.627 29.668 3.634 1.00 7.38 8 ALA B N 1
ATOM 1620 C CA . ALA B 2 8 ? 106.561 30.538 3.107 1.00 8.35 8 ALA B CA 1
ATOM 1621 C C . ALA B 2 8 ? 107.028 31.226 1.828 1.00 7.71 8 ALA B C 1
ATOM 1622 O O . ALA B 2 8 ? 108.108 31.811 1.770 1.00 8.63 8 ALA B O 1
ATOM 1624 N N . GLY B 2 9 ? 106.204 31.160 0.798 1.00 7.89 9 GLY B N 1
ATOM 1625 C CA . GLY B 2 9 ? 106.498 31.746 -0.479 1.00 9.56 9 GLY B CA 1
ATOM 1626 C C . GLY B 2 9 ? 107.200 30.850 -1.468 1.00 8.08 9 GLY B C 1
ATOM 1627 O O . GLY B 2 9 ? 107.289 31.219 -2.631 1.00 9.41 9 GLY B O 1
ATOM 1628 N N . VAL B 2 10 ? 107.715 29.705 -1.022 1.00 8.05 10 VAL B N 1
ATOM 1629 C CA . VAL B 2 10 ? 108.367 28.789 -1.982 1.00 8.28 10 VAL B CA 1
ATOM 1630 C C . VAL B 2 10 ? 107.307 28.300 -2.977 1.00 7.74 10 VAL B C 1
ATOM 1631 O O . VAL B 2 10 ? 106.187 27.995 -2.581 1.00 8.32 10 VAL B O 1
ATOM 1635 N N . GLN B 2 11 ? 107.698 28.259 -4.248 1.00 8.16 11 GLN B N 1
ATOM 1636 C CA . GLN B 2 11 ? 106.814 27.840 -5.326 1.00 8.17 11 GLN B CA 1
ATOM 1637 C C . GLN B 2 11 ? 107.208 26.448 -5.833 1.00 7.97 11 GLN B C 1
ATOM 1638 O O . GLN B 2 11 ? 108.381 26.086 -5.817 1.00 9.15 11 GLN B O 1
ATOM 1644 N N . GLY B 2 12 ? 106.217 25.734 -6.328 1.00 8.37 12 GLY B N 1
ATOM 1645 C CA . GLY B 2 12 ? 106.408 24.411 -6.896 1.00 8.55 12 GLY B CA 1
ATOM 1646 C C . GLY B 2 12 ? 105.758 23.286 -6.144 1.00 7.92 12 GLY B C 1
ATOM 1647 O O . GLY B 2 12 ? 105.692 22.156 -6.659 1.00 8.63 12 GLY B O 1
ATOM 1648 N N . PHE B 2 13 ? 105.250 23.539 -4.929 1.00 7.82 13 PHE B N 1
ATOM 1649 C CA . PHE B 2 13 ? 104.525 22.492 -4.215 1.00 8.42 13 PHE B CA 1
ATOM 1650 C C . PHE B 2 13 ? 103.158 22.288 -4.840 1.00 8.39 13 PHE B C 1
ATOM 1651 O O . PHE B 2 13 ? 102.530 23.185 -5.414 1.00 9.72 13 PHE B O 1
ATOM 1659 N N . GLY B 2 14 ? 102.659 21.055 -4.686 1.00 9.16 14 GLY B N 1
ATOM 1660 C CA . GLY B 2 14 ? 101.295 20.707 -5.107 1.00 10.38 14 GLY B CA 1
ATOM 1661 C C . GLY B 2 14 ? 100.201 21.003 -4.110 1.00 9.32 14 GLY B C 1
ATOM 1662 O O . GLY B 2 14 ? 100.295 21.857 -3.240 1.00 9.61 14 GLY B O 1
ATOM 1663 N N . LYS B 2 15 ? 99.093 20.278 -4.244 1.00 10.79 15 LYS B N 1
ATOM 1664 C CA . LYS B 2 15 ? 97.937 20.456 -3.400 1.00 11.61 15 LYS B CA 1
ATOM 1665 C C . LYS B 2 15 ? 98.208 20.113 -1.960 1.00 10.69 15 LYS B C 1
ATOM 1666 O O . LYS B 2 15 ? 98.917 19.154 -1.615 1.00 11.26 15 LYS B O 1
ATOM 1672 N N . VAL B 2 16 ? 97.569 20.901 -1.087 1.00 9.99 16 VAL B N 1
ATOM 1673 C CA . VAL B 2 16 ? 97.568 20.555 0.326 1.00 9.52 16 VAL B CA 1
ATOM 1674 C C . VAL B 2 16 ? 96.811 19.232 0.446 1.00 9.64 16 VAL B C 1
ATOM 1675 O O . VAL B 2 16 ? 95.723 19.094 -0.107 1.00 10.17 16 VAL B O 1
ATOM 1679 N N . PRO B 2 17 ? 97.332 18.256 1.203 1.00 9.61 17 PRO B N 1
ATOM 1680 C CA . PRO B 2 17 ? 96.648 16.929 1.269 1.00 10.84 17 PRO B CA 1
ATOM 1681 C C . PRO B 2 17 ? 95.491 16.895 2.237 1.00 10.14 17 PRO B C 1
ATOM 1682 O O . PRO B 2 17 ? 95.471 16.184 3.219 1.00 11.71 17 PRO B O 1
ATOM 1686 N N . HIS B 2 18 ? 94.436 17.681 1.939 1.00 10.25 18 HIS B N 1
ATOM 1687 C CA . HIS B 2 18 ? 93.229 17.770 2.763 1.00 10.33 18 HIS B CA 1
ATOM 1688 C C . HIS B 2 18 ? 92.168 18.501 1.973 1.00 11.64 18 HIS B C 1
ATOM 1689 O O . HIS B 2 18 ? 92.444 19.434 1.233 1.00 14.50 18 HIS B O 1
ATOM 1696 N N . THR B 2 19 ? 90.933 18.050 2.210 1.00 12.33 19 THR B N 1
ATOM 1697 C CA . THR B 2 19 ? 89.783 18.897 1.850 1.00 14.81 19 THR B CA 1
ATOM 1698 C C . THR B 2 19 ? 88.988 19.149 3.122 1.00 12.80 19 THR B C 1
ATOM 1699 O O . THR B 2 19 ? 89.070 18.379 4.084 1.00 12.83 19 THR B O 1
ATOM 1703 N N . VAL B 2 20 ? 88.239 20.257 3.124 1.00 13.39 20 VAL B N 1
ATOM 1704 C CA . VAL B 2 20 ? 87.705 20.740 4.413 1.00 14.36 20 VAL B CA 1
ATOM 1705 C C . VAL B 2 20 ? 86.845 19.683 5.093 1.00 12.86 20 VAL B C 1
ATOM 1706 O O . VAL B 2 20 ? 86.004 19.004 4.438 1.00 14.19 20 VAL B O 1
ATOM 1710 N N . ASN B 2 21 ? 87.090 19.543 6.396 1.00 12.36 21 ASN B N 1
ATOM 1711 C CA . ASN B 2 21 ? 86.357 18.656 7.300 1.00 12.85 21 ASN B CA 1
ATOM 1712 C C . ASN B 2 21 ? 86.550 17.183 6.967 1.00 13.31 21 ASN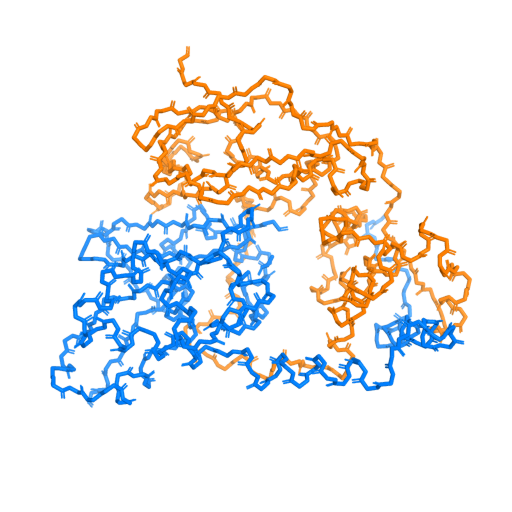 B C 1
ATOM 1713 O O . ASN B 2 21 ? 85.817 16.331 7.483 1.00 16.66 21 ASN B O 1
ATOM 1718 N N . ALA B 2 22 ? 87.556 16.864 6.166 1.00 13.20 22 ALA B N 1
ATOM 1719 C CA . ALA B 2 22 ? 87.833 15.452 5.910 1.00 15.83 22 ALA B CA 1
ATOM 1720 C C . ALA B 2 22 ? 88.380 14.844 7.178 1.00 17.63 22 ALA B C 1
ATOM 1721 O O . ALA B 2 22 ? 88.942 15.516 8.033 1.00 16.23 22 ALA B O 1
ATOM 1723 N N . ASP B 2 23 ? 88.242 13.512 7.193 1.00 23.18 23 ASP B N 1
ATOM 1724 C CA . ASP B 2 23 ? 88.768 12.755 8.313 1.00 25.71 23 ASP B CA 1
ATOM 1725 C C . ASP B 2 23 ? 90.277 12.904 8.434 1.00 23.41 23 ASP B C 1
ATOM 1726 O O . ASP B 2 23 ? 90.986 12.557 7.481 1.00 32.47 23 ASP B O 1
ATOM 1731 N N . ILE B 2 24 ? 90.759 13.375 9.580 1.00 17.23 24 ILE B N 1
ATOM 1732 C CA . ILE B 2 24 ? 92.210 13.398 9.804 1.00 15.01 24 ILE B CA 1
ATOM 1733 C C . ILE B 2 24 ? 92.665 12.207 10.629 1.00 16.63 24 ILE B C 1
ATOM 1734 O O . ILE B 2 24 ? 93.859 12.111 10.984 1.00 19.10 24 ILE B O 1
ATOM 1739 N N . GLY B 2 25 ? 91.782 11.315 10.998 1.00 19.02 25 GLY B N 1
ATOM 1740 C CA . GLY B 2 25 ? 92.170 10.148 11.799 1.00 19.89 25 GLY B CA 1
ATOM 1741 C C . GLY B 2 25 ? 92.481 10.536 13.247 1.00 15.95 25 GLY B C 1
ATOM 1742 O O . GLY B 2 25 ? 92.165 11.616 13.710 1.00 16.64 25 GLY B O 1
ATOM 1743 N N . PRO B 2 26 ? 93.092 9.606 13.973 1.00 17.49 26 PRO B N 1
ATOM 1744 C CA . PRO B 2 26 ? 93.410 9.843 15.398 1.00 17.17 26 PRO B CA 1
ATOM 1745 C C . PRO B 2 26 ? 94.474 10.922 15.531 1.00 15.38 26 PRO B C 1
ATOM 1746 O O . PRO B 2 26 ? 95.184 11.298 14.592 1.00 18.54 26 PRO B O 1
ATOM 1750 N N . THR B 2 27 ? 94.626 11.403 16.764 1.00 15.45 27 THR B N 1
ATOM 1751 C CA . THR B 2 27 ? 95.685 12.373 17.049 1.00 14.72 27 THR B CA 1
ATOM 1752 C C . THR B 2 27 ? 97.041 11.798 16.680 1.00 14.09 27 THR B C 1
ATOM 1753 O O . THR B 2 27 ? 97.823 12.489 16.028 1.00 14.89 27 THR B O 1
ATOM 1757 N N . PHE B 2 28 ? 97.297 10.564 17.122 1.00 13.10 28 PHE B N 1
ATOM 1758 C CA . PHE B 2 28 ? 98.570 9.895 16.807 1.00 12.35 28 PHE B CA 1
ATOM 1759 C C . PHE B 2 28 ? 98.263 8.718 15.897 1.00 13.17 28 PHE B C 1
ATOM 1760 O O . PHE B 2 28 ? 97.362 7.927 16.154 1.00 16.24 28 PHE B O 1
ATOM 1768 N N . HIS B 2 29 ? 99.035 8.654 14.808 1.00 13.80 29 HIS B N 1
ATOM 1769 C CA . HIS B 2 29 ? 98.840 7.581 13.801 1.00 14.59 29 HIS B CA 1
ATOM 1770 C C . HIS B 2 29 ? 99.774 6.435 13.994 1.00 14.24 29 HIS B C 1
ATOM 1771 O O . HIS B 2 29 ? 99.690 5.451 13.275 1.00 22.32 29 HIS B O 1
ATOM 1778 N N . ALA B 2 30 ? 100.668 6.515 14.963 1.00 13.61 30 ALA B N 1
ATOM 1779 C CA . ALA B 2 30 ? 101.557 5.407 15.331 1.00 14.50 30 ALA B CA 1
ATOM 1780 C C . ALA B 2 30 ? 101.795 5.483 16.828 1.00 13.10 30 ALA B C 1
ATOM 1781 O O . ALA B 2 30 ? 101.690 6.554 17.442 1.00 13.49 30 ALA B O 1
ATOM 1783 N N . GLU B 2 31 ? 102.139 4.322 17.414 1.00 14.68 31 GLU B N 1
ATOM 1784 C CA . GLU B 2 31 ? 102.215 4.243 18.876 1.00 15.61 31 GLU B CA 1
ATOM 1785 C C . GLU B 2 31 ? 103.357 5.027 19.495 1.00 13.33 31 GLU B C 1
ATOM 1786 O O . GLU B 2 31 ? 103.368 5.212 20.717 1.00 15.29 31 GLU B O 1
ATOM 1792 N N . TRP B 2 32 ? 104.330 5.476 18.686 1.00 12.25 32 TRP B N 1
ATOM 1793 C CA . TRP B 2 32 ? 105.466 6.231 19.219 1.00 11.55 32 TRP B CA 1
ATOM 1794 C C . TRP B 2 32 ? 105.253 7.740 19.108 1.00 10.28 32 TRP B C 1
ATOM 1795 O O . TRP B 2 32 ? 106.057 8.499 19.656 1.00 10.70 32 TRP B O 1
ATOM 1806 N N . GLU B 2 33 ? 104.201 8.203 18.406 1.00 10.57 33 GLU B N 1
ATOM 1807 C CA . GLU B 2 33 ? 104.190 9.620 17.986 1.00 10.81 33 GLU B CA 1
ATOM 1808 C C . GLU B 2 33 ? 103.991 10.594 19.106 1.00 9.60 33 GLU B C 1
ATOM 1809 O O . GLU B 2 33 ? 104.294 11.759 18.890 1.00 10.93 33 GLU B O 1
ATOM 1815 N N . HIS B 2 34 ? 103.480 10.191 20.252 1.00 10.66 34 HIS B N 1
ATOM 1816 C CA . HIS B 2 34 ? 103.360 11.074 21.418 1.00 10.89 34 HIS B CA 1
ATOM 1817 C C . HIS B 2 34 ? 104.700 11.262 22.093 1.00 10.39 34 HIS B C 1
ATOM 1818 O O . HIS B 2 34 ? 104.836 12.169 22.940 1.00 11.38 34 HIS B O 1
ATOM 1825 N N . LEU B 2 35 ? 105.709 10.457 21.750 1.00 10.23 35 LEU B N 1
ATOM 1826 C CA . LEU B 2 35 ? 106.997 10.554 22.485 1.00 10.11 35 LEU B CA 1
ATOM 1827 C C . LEU B 2 35 ? 107.748 11.827 22.234 1.00 9.86 35 LEU B C 1
ATOM 1828 O O . LEU B 2 35 ? 108.234 12.407 23.206 1.00 11.46 35 LEU B O 1
ATOM 1833 N N . PRO B 2 36 ? 107.908 12.329 21.013 1.00 10.99 36 PRO B N 1
ATOM 1834 C CA . PRO B 2 36 ? 108.718 13.553 20.854 1.00 12.68 36 PRO B CA 1
ATOM 1835 C C . PRO B 2 36 ? 108.201 14.721 21.679 1.00 11.77 36 PRO B C 1
ATOM 1836 O O . PRO B 2 36 ? 108.973 15.398 22.376 1.00 12.39 36 PRO B O 1
ATOM 1840 N N . TYR B 2 37 ? 106.888 15.005 21.687 1.00 10.95 37 TYR B N 1
ATOM 1841 C CA . TYR B 2 3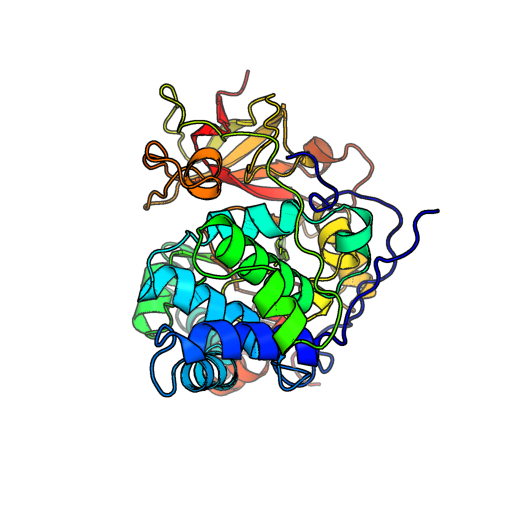7 ? 106.470 16.172 22.486 1.00 11.84 37 TYR B CA 1
ATOM 1842 C C . TYR B 2 37 ? 106.546 15.871 23.973 1.00 11.10 37 TYR B C 1
ATOM 1843 O O . TYR B 2 37 ? 106.925 16.745 24.769 1.00 12.03 37 TYR B O 1
ATOM 1852 N N . SER B 2 38 ? 106.196 14.620 24.365 1.00 10.84 38 SER B N 1
ATOM 1853 C CA . SER B 2 38 ? 106.262 14.303 25.788 1.00 11.97 38 SER B CA 1
ATOM 1854 C C . SER B 2 38 ? 107.687 14.406 26.325 1.00 12.10 38 SER B C 1
ATOM 1855 O O . SER B 2 38 ? 107.885 14.926 27.430 1.00 11.95 38 SER B O 1
ATOM 1860 N N . LEU B 2 39 ? 108.658 13.910 25.560 1.00 12.13 39 LEU B N 1
ATOM 1861 C CA . LEU B 2 39 ? 110.051 13.958 25.998 1.00 12.10 39 LEU B CA 1
ATOM 1862 C C . LEU B 2 39 ? 110.650 15.362 25.853 1.00 12.67 39 LEU B C 1
ATOM 1863 O O . LEU B 2 39 ? 111.526 15.735 26.651 1.00 13.53 39 LEU B O 1
ATOM 1868 N N . MET B 2 40 ? 110.133 16.143 24.888 1.00 13.19 40 MET B N 1
ATOM 1869 C CA . MET B 2 40 ? 110.467 17.562 24.869 1.00 13.34 40 MET B CA 1
ATOM 1870 C C . MET B 2 40 ? 110.021 18.227 26.201 1.00 12.78 40 MET B C 1
ATOM 1871 O O . MET B 2 40 ? 110.781 18.973 26.808 1.00 14.26 40 MET B O 1
ATOM 1880 N N . PHE B 2 41 ? 108.775 17.958 26.619 1.00 12.10 41 PHE B N 1
ATOM 1881 C CA . PHE B 2 41 ? 108.332 18.571 27.878 1.00 13.35 41 PHE B CA 1
ATOM 1882 C C . PHE B 2 41 ? 109.120 18.068 29.053 1.00 12.09 41 PHE B C 1
ATOM 1883 O O . PHE B 2 41 ? 109.414 18.841 29.978 1.00 13.54 41 PHE B O 1
ATOM 1891 N N . ALA B 2 42 ? 109.510 16.790 29.067 1.00 12.82 42 ALA B N 1
ATOM 1892 C CA . ALA B 2 42 ? 110.398 16.339 30.132 1.00 12.98 42 ALA B CA 1
ATOM 1893 C C . ALA B 2 42 ? 111.679 17.184 30.115 1.00 13.60 42 ALA B C 1
ATOM 1894 O O . ALA B 2 42 ? 112.106 17.630 31.189 1.00 14.56 42 ALA B O 1
ATOM 1896 N N . GLY B 2 43 ? 112.249 17.376 28.926 1.00 12.10 43 GLY B N 1
ATOM 1897 C CA . GLY B 2 43 ? 113.464 18.184 28.860 1.00 13.03 43 GLY B CA 1
ATOM 1898 C C . GLY B 2 43 ? 113.277 19.610 29.322 1.00 12.23 43 GLY B C 1
ATOM 1899 O O . GLY B 2 43 ? 114.142 20.158 30.032 1.00 15.13 43 GLY B O 1
ATOM 1900 N N . VAL B 2 44 ? 112.202 20.250 28.938 1.00 12.11 44 VAL B N 1
ATOM 1901 C CA . VAL B 2 44 ? 112.046 21.674 29.277 1.00 13.73 44 VAL B CA 1
ATOM 1902 C C . VAL B 2 44 ? 111.617 21.830 30.730 1.00 14.34 44 VAL B C 1
ATOM 1903 O O . VAL B 2 44 ? 112.218 22.567 31.490 1.00 18.83 44 VAL B O 1
ATOM 1907 N N . ALA B 2 45 ? 110.587 21.101 31.135 1.00 15.98 45 ALA B N 1
ATOM 1908 C CA . ALA B 2 45 ? 109.891 21.382 32.372 1.00 17.80 45 ALA B CA 1
ATOM 1909 C C . ALA B 2 45 ? 110.335 20.537 33.559 1.00 18.89 45 ALA B C 1
ATOM 1910 O O . ALA B 2 45 ? 110.233 20.952 34.701 1.00 24.41 45 ALA B O 1
ATOM 1912 N N . GLU B 2 46 ? 110.831 19.334 33.312 1.00 18.42 46 GLU B N 1
ATOM 1913 C CA . GLU B 2 46 ? 111.331 18.492 34.404 1.00 19.26 46 GLU B CA 1
ATOM 1914 C C . GLU B 2 46 ? 112.852 18.561 34.545 1.00 20.32 46 GLU B C 1
ATOM 1915 O O . GLU B 2 46 ? 113.407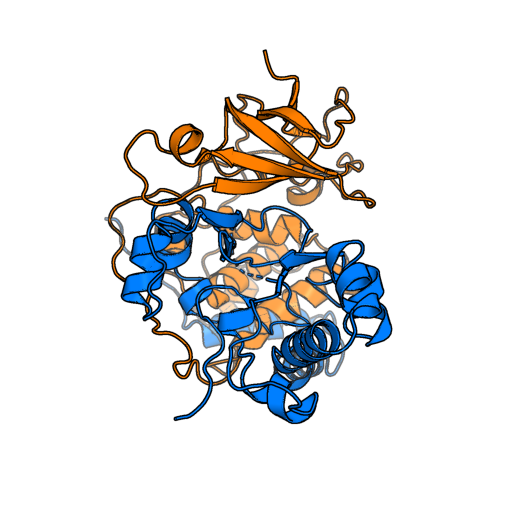 18.714 35.667 1.00 27.77 46 GLU B O 1
ATOM 1921 N N . LEU B 2 47 ? 113.564 18.437 33.423 1.00 19.26 47 LEU B N 1
ATOM 1922 C CA . LEU B 2 47 ? 115.030 18.496 33.543 1.00 19.62 47 LEU B CA 1
ATOM 1923 C C . LEU B 2 47 ? 115.635 19.898 33.499 1.00 18.62 47 LEU B C 1
ATOM 1924 O O . LEU B 2 47 ? 116.778 20.127 33.901 1.00 24.97 47 LEU B O 1
ATOM 1929 N N . GLY B 2 48 ? 114.924 20.851 32.934 1.00 18.25 48 GLY B N 1
ATOM 1930 C CA . GLY B 2 48 ? 115.478 22.205 32.668 1.00 18.14 48 GLY B CA 1
ATOM 1931 C C . GLY B 2 48 ? 116.672 22.186 31.743 1.00 17.13 48 GLY B C 1
ATOM 1932 O O . GLY B 2 48 ? 117.559 23.054 31.771 1.00 18.86 48 GLY B O 1
ATOM 1933 N N . ALA B 2 49 ? 116.687 21.213 30.812 1.00 15.12 49 ALA B N 1
ATOM 1934 C CA . ALA B 2 49 ? 117.853 21.026 29.955 1.00 15.47 49 ALA B CA 1
ATOM 1935 C C . ALA B 2 49 ? 117.906 21.946 28.751 1.00 14.21 49 ALA B C 1
ATOM 1936 O O . ALA B 2 49 ? 118.997 22.218 28.221 1.00 15.93 49 ALA B O 1
ATOM 1938 N N . PHE B 2 50 ? 116.757 22.420 28.288 1.00 13.12 50 PHE B N 1
ATOM 1939 C CA . PHE B 2 50 ? 116.717 23.248 27.091 1.00 11.69 50 PHE B CA 1
ATOM 1940 C C . PHE B 2 50 ? 115.362 23.966 27.101 1.00 11.59 50 PHE B C 1
ATOM 1941 O O . PHE B 2 50 ? 114.434 23.640 27.865 1.00 12.79 50 PHE B O 1
ATOM 1949 N N . SER B 2 51 ? 115.295 24.994 26.259 1.00 11.67 51 SER B N 1
ATOM 1950 C CA . SER B 2 51 ? 114.050 25.731 26.023 1.00 11.76 51 SER B CA 1
ATOM 1951 C C . SER B 2 51 ? 113.271 25.185 24.832 1.00 9.56 51 SER B C 1
ATOM 1952 O O . SER B 2 51 ? 113.809 24.482 23.966 1.00 9.54 51 SER B O 1
ATOM 1955 N N . VAL B 2 52 ? 111.999 25.584 24.717 1.00 10.14 52 VAL B N 1
ATOM 1956 C CA . VAL B 2 52 ? 111.253 25.232 23.511 1.00 10.34 52 VAL B CA 1
ATOM 1957 C C . VAL B 2 52 ? 111.926 25.826 22.274 1.00 8.83 52 VAL B C 1
ATOM 1958 O O . VAL B 2 52 ? 111.972 25.231 21.180 1.00 9.31 52 VAL B O 1
ATOM 1962 N N . ASP B 2 53 ? 112.451 27.047 22.404 1.00 9.02 53 ASP B N 1
ATOM 1963 C CA . ASP B 2 53 ? 113.125 27.698 21.279 1.00 9.23 53 ASP B CA 1
ATOM 1964 C C . ASP B 2 53 ? 114.324 26.868 20.779 1.00 8.13 53 ASP B C 1
ATOM 1965 O O . ASP B 2 53 ? 114.547 26.789 19.563 1.00 8.59 53 ASP B O 1
ATOM 1970 N N . GLU B 2 54 ? 115.050 26.262 21.707 1.00 8.44 54 GLU B N 1
ATOM 1971 C CA . GLU B 2 54 ? 116.153 25.364 21.296 1.00 8.41 54 GLU B CA 1
ATOM 1972 C C . GLU B 2 54 ? 115.635 24.156 20.526 1.00 7.50 54 GLU B C 1
ATOM 1973 O O . GLU B 2 54 ? 116.363 23.656 19.665 1.00 8.21 54 GLU B O 1
ATOM 1979 N N . VAL B 2 55 ? 114.425 23.697 20.839 1.00 7.93 55 VAL B N 1
ATOM 1980 C CA . VAL B 2 55 ? 113.831 22.582 20.048 1.00 8.04 55 VAL B CA 1
ATOM 1981 C C . VAL B 2 55 ? 113.529 23.041 18.643 1.00 7.69 55 VAL B C 1
ATOM 1982 O O . VAL B 2 55 ? 113.849 22.361 17.640 1.00 8.06 55 VAL B O 1
ATOM 1986 N N . ARG B 2 56 ? 112.936 24.249 18.476 1.00 7.67 56 ARG B N 1
ATOM 1987 C CA . ARG B 2 56 ? 112.710 24.740 17.115 1.00 7.55 56 ARG B CA 1
ATOM 1988 C C . ARG B 2 56 ? 114.041 24.823 16.358 1.00 7.04 56 ARG B C 1
ATOM 1989 O O . ARG B 2 56 ? 114.135 24.398 15.204 1.00 8.13 56 ARG B O 1
ATOM 1997 N N . TYR B 2 57 ? 115.088 25.378 17.002 1.00 7.34 57 TYR B N 1
ATOM 1998 C CA . TYR B 2 57 ? 116.346 25.580 16.295 1.00 7.38 57 TYR B CA 1
ATOM 1999 C C . TYR B 2 57 ? 117.006 24.279 15.966 1.00 7.19 57 TYR B C 1
ATOM 2000 O O . TYR B 2 57 ? 117.581 24.128 14.869 1.00 7.69 57 TYR B O 1
ATOM 2009 N N . VAL B 2 58 ? 116.961 23.276 16.841 1.00 7.09 58 VAL B N 1
ATOM 2010 C CA . VAL B 2 58 ? 117.649 22.032 16.497 1.00 7.61 58 VAL B CA 1
ATOM 2011 C C . VAL B 2 58 ? 116.988 21.338 15.319 1.00 7.08 58 VAL B C 1
ATOM 2012 O O . VAL B 2 58 ? 117.647 20.683 14.528 1.00 7.50 58 VAL B O 1
ATOM 2016 N N . VAL B 2 59 ? 115.648 21.482 15.180 1.00 7.20 59 VAL B N 1
ATOM 2017 C CA . VAL B 2 59 ? 114.960 20.966 13.981 1.00 7.35 59 VAL B CA 1
ATOM 2018 C C . VAL B 2 59 ? 115.385 21.728 12.748 1.00 7.59 59 VAL B C 1
ATOM 2019 O O . VAL B 2 59 ? 115.658 21.140 11.696 1.00 8.06 59 VAL B O 1
ATOM 2023 N N . GLU B 2 60 ? 115.536 23.062 12.842 1.00 7.22 60 GLU B N 1
ATOM 2024 C CA . GLU B 2 60 ? 116.067 23.851 11.743 1.00 7.68 60 GLU B CA 1
ATOM 2025 C C . GLU B 2 60 ? 117.452 23.379 11.325 1.00 7.49 60 GLU B C 1
ATOM 2026 O O . GLU B 2 60 ? 117.842 23.565 10.181 1.00 8.75 60 GLU B O 1
ATOM 2032 N N . ARG B 2 61 ? 118.206 22.829 12.264 1.00 7.22 61 ARG B N 1
ATOM 2033 C CA . ARG B 2 61 ? 119.575 22.384 12.022 1.00 7.46 61 ARG B CA 1
ATOM 2034 C C . ARG B 2 61 ? 119.661 21.000 11.456 1.00 7.23 61 ARG B C 1
ATOM 2035 O O . ARG B 2 61 ? 120.789 20.533 11.156 1.00 7.81 61 ARG B O 1
ATOM 2043 N N . MET B 2 62 ? 118.549 20.312 11.205 1.00 7.21 62 MET B N 1
ATOM 2044 C CA . MET B 2 62 ? 118.659 19.075 10.430 1.00 7.09 62 MET B CA 1
ATOM 2045 C C . MET B 2 62 ? 119.338 19.346 9.113 1.00 7.31 62 MET B C 1
ATOM 2046 O O . MET B 2 62 ? 119.098 20.406 8.488 1.00 8.02 62 MET B O 1
ATOM 2051 N N . GLU B 2 63 ? 120.146 18.409 8.615 1.00 7.29 63 GLU B N 1
ATOM 2052 C CA . GLU B 2 63 ? 120.704 18.569 7.270 1.00 7.83 63 GLU B CA 1
ATOM 2053 C C . GLU B 2 63 ? 119.537 18.783 6.301 1.00 7.32 63 GLU B C 1
ATOM 2054 O O . GLU B 2 63 ? 118.482 18.174 6.441 1.00 7.19 63 GLU B O 1
ATOM 2060 N N . PRO B 2 64 ? 119.678 19.668 5.303 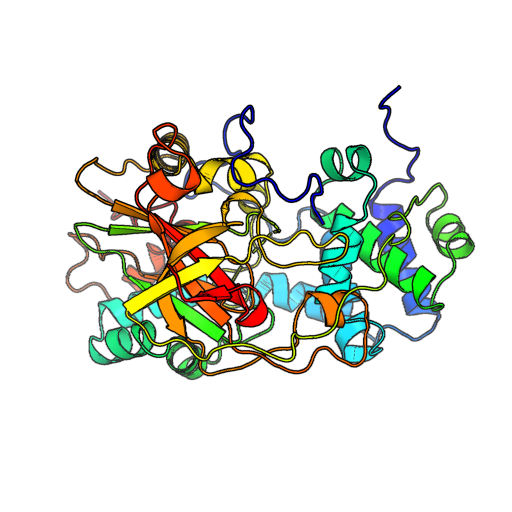1.00 7.49 64 PRO B N 1
ATOM 2061 C CA . PRO B 2 64 ? 118.484 20.105 4.558 1.00 7.59 64 PRO B CA 1
ATOM 2062 C C . PRO B 2 64 ? 117.734 18.985 3.828 1.00 6.98 64 PRO B C 1
ATOM 2063 O O . PRO B 2 64 ? 116.519 18.978 3.831 1.00 7.66 64 PRO B O 1
ATOM 2067 N N . ARG B 2 65 ? 118.468 18.093 3.162 1.00 7.47 65 ARG B N 1
ATOM 2068 C CA . ARG B 2 65 ? 117.782 16.966 2.500 1.00 8.00 65 ARG B CA 1
ATOM 2069 C C . ARG B 2 65 ? 117.100 16.072 3.531 1.00 7.25 65 ARG B C 1
ATOM 2070 O O . ARG B 2 65 ? 116.000 15.562 3.293 1.00 8.25 65 ARG B O 1
ATOM 2085 N N . HIS B 2 66 ? 117.760 15.884 4.683 1.00 7.13 66 HIS B N 1
ATOM 2086 C CA . HIS B 2 66 ? 117.162 15.079 5.763 1.00 7.48 66 HIS B CA 1
ATOM 2087 C C . HIS B 2 66 ? 115.857 15.721 6.237 1.00 6.82 66 HIS B C 1
ATOM 2088 O O . HIS B 2 66 ? 114.831 15.050 6.371 1.00 7.56 66 HIS B O 1
ATOM 2095 N N . TYR B 2 67 ? 115.855 17.040 6.466 1.00 6.73 67 TYR B N 1
ATOM 2096 C CA . TYR B 2 67 ? 114.630 17.725 6.842 1.00 7.05 67 TYR B CA 1
ATOM 2097 C C . TYR B 2 67 ? 113.527 17.455 5.825 1.00 6.81 67 TYR B C 1
ATOM 2098 O O . TYR B 2 67 ? 112.388 17.167 6.195 1.00 7.67 67 TYR B O 1
ATOM 2107 N N . MET B 2 68 ? 113.862 17.606 4.546 1.00 7.16 68 MET B N 1
ATOM 2108 C CA . MET B 2 68 ? 112.819 17.546 3.509 1.00 8.02 68 MET B CA 1
ATOM 2109 C C . MET B 2 68 ? 112.201 16.181 3.322 1.00 7.39 68 MET B C 1
ATOM 2110 O O . MET B 2 68 ? 111.093 16.110 2.798 1.00 8.93 68 MET B O 1
ATOM 2119 N N . MET B 2 69 ? 112.901 15.121 3.740 1.00 7.72 69 MET B N 1
ATOM 2120 C CA . MET B 2 69 ? 112.332 13.774 3.585 1.00 8.13 69 MET B CA 1
ATOM 2121 C C . MET B 2 69 ? 111.786 13.217 4.871 1.00 7.87 69 MET B C 1
ATOM 2122 O O . MET B 2 69 ? 111.290 12.076 4.847 1.00 9.97 69 MET B O 1
ATOM 2131 N N . THR B 2 70 ? 111.818 13.950 5.973 1.00 8.05 70 THR B N 1
ATOM 2132 C CA . THR B 2 70 ? 111.410 13.394 7.264 1.00 7.90 70 THR B CA 1
ATOM 2133 C C . THR B 2 70 ? 110.046 13.866 7.689 1.00 8.22 70 THR B C 1
ATOM 2134 O O . THR B 2 70 ? 109.798 15.078 7.726 1.00 8.62 70 THR B O 1
ATOM 2138 N N . PRO B 2 71 ? 109.145 12.962 8.043 1.00 8.43 71 PRO B N 1
ATOM 2139 C CA . PRO B 2 71 ? 107.839 13.361 8.561 1.00 9.56 71 PRO B CA 1
ATOM 2140 C C . PRO B 2 71 ? 107.956 14.213 9.808 1.00 8.14 71 PRO B C 1
ATOM 2141 O O . PRO B 2 71 ? 108.898 14.067 10.629 1.00 8.24 71 PRO B O 1
ATOM 2145 N N . TYR B 2 72 ? 106.927 15.047 10.024 1.00 8.91 72 TYR B N 1
ATOM 2146 C CA . TYR B 2 72 ? 106.953 15.981 11.137 1.00 8.64 72 TYR B CA 1
ATOM 2147 C C . TYR B 2 72 ? 107.366 15.397 12.479 1.00 8.21 72 TYR B C 1
ATOM 2148 O O . TYR B 2 72 ? 108.336 15.858 13.124 1.00 8.34 72 TYR B O 1
ATOM 2157 N N . TYR B 2 73 ? 106.605 14.412 13.006 1.00 8.36 73 TYR B N 1
ATOM 2158 C CA . TYR B 2 73 ? 106.922 13.982 14.381 1.00 8.05 73 TYR B CA 1
ATOM 2159 C C . TYR B 2 73 ? 108.314 13.379 14.473 1.00 7.74 73 TYR B C 1
ATOM 2160 O O . TYR B 2 73 ? 108.984 13.471 15.523 1.00 8.40 73 TYR B O 1
ATOM 2169 N N . GLU B 2 74 ? 108.795 12.716 13.404 1.00 7.73 74 GLU B N 1
ATOM 2170 C CA . GLU B 2 74 ? 110.162 12.183 13.399 1.00 7.28 74 GLU B CA 1
ATOM 2171 C C . GLU B 2 74 ? 111.186 13.295 13.497 1.00 7.07 74 GLU B C 1
ATOM 2172 O O . GLU B 2 74 ? 112.240 13.099 14.094 1.00 7.63 74 GLU B O 1
ATOM 2178 N N . ARG B 2 75 ? 110.938 14.463 12.865 1.00 7.18 75 ARG B N 1
ATOM 2179 C CA . ARG B 2 75 ? 111.895 15.556 13.023 1.00 7.24 75 ARG B CA 1
ATOM 2180 C C . ARG B 2 75 ? 112.102 15.922 14.495 1.00 7.00 75 ARG B C 1
ATOM 2181 O O . ARG B 2 75 ? 113.221 16.257 14.903 1.00 7.56 75 ARG B O 1
ATOM 2189 N N . TYR B 2 76 ? 111.029 15.842 15.297 1.00 7.66 76 TYR B N 1
ATOM 2190 C CA . TYR B 2 76 ? 111.148 16.148 16.716 1.00 8.39 76 TYR B CA 1
ATOM 2191 C C . TYR B 2 76 ? 111.799 15.020 17.508 1.00 7.95 76 TYR B C 1
ATOM 2192 O O . TYR B 2 76 ? 112.476 15.316 18.507 1.00 9.14 76 TYR B O 1
ATOM 2201 N N . VAL B 2 77 ? 111.643 13.761 17.119 1.00 7.51 77 VAL B N 1
ATOM 2202 C CA . VAL B 2 77 ? 112.455 12.690 17.714 1.00 8.27 77 VAL B CA 1
ATOM 2203 C C . VAL B 2 77 ? 113.926 12.999 17.489 1.00 7.72 77 VAL B C 1
ATOM 2204 O O . VAL B 2 77 ? 114.761 12.933 18.421 1.00 8.71 77 VAL B O 1
ATOM 2208 N N . ILE B 2 78 ? 114.295 13.315 16.244 1.00 7.53 78 ILE B N 1
ATOM 2209 C CA . ILE B 2 78 ? 115.667 13.611 15.917 1.00 7.58 78 ILE B CA 1
ATOM 2210 C C . ILE B 2 78 ? 116.154 14.845 16.688 1.00 7.54 78 ILE B C 1
ATOM 2211 O O . ILE B 2 78 ? 117.247 14.855 17.252 1.00 8.13 78 ILE B O 1
ATOM 2216 N N . GLY B 2 79 ? 115.306 15.880 16.725 1.00 7.68 79 GLY B N 1
ATOM 2217 C CA . GLY B 2 79 ? 115.720 17.142 17.387 1.00 8.41 79 GLY B CA 1
ATOM 2218 C C . GLY B 2 79 ? 115.913 16.959 18.888 1.00 8.01 79 GLY B C 1
ATOM 2219 O O . GLY B 2 79 ? 116.916 17.389 19.474 1.00 8.42 79 GLY B O 1
ATOM 2220 N N . VAL B 2 80 ? 114.946 16.324 19.576 1.00 8.08 80 VAL B N 1
ATOM 2221 C CA . VAL B 2 80 ? 115.080 16.143 21.022 1.00 8.83 80 VAL B CA 1
ATOM 2222 C C . VAL B 2 80 ? 116.291 15.231 21.300 1.00 8.46 80 VAL B C 1
ATOM 2223 O O . VAL B 2 80 ? 117.044 15.520 22.224 1.00 9.09 80 VAL B O 1
ATOM 2227 N N . ALA B 2 81 ? 116.472 14.157 20.548 1.00 8.46 81 ALA B N 1
ATOM 2228 C CA . ALA B 2 81 ? 117.657 13.303 20.740 1.00 8.94 81 ALA B CA 1
ATOM 2229 C C . ALA B 2 81 ? 118.915 14.131 20.601 1.00 8.31 81 ALA B C 1
ATOM 2230 O O . ALA B 2 81 ? 119.865 13.977 21.382 1.00 9.36 81 ALA B O 1
ATOM 2232 N N . THR B 2 82 ? 118.986 14.990 19.569 1.00 8.29 82 THR B N 1
ATOM 2233 C CA . THR B 2 82 ? 120.171 15.792 19.340 1.00 8.98 82 THR B CA 1
ATOM 2234 C C . THR B 2 82 ? 120.471 16.691 20.537 1.00 8.21 82 THR B C 1
ATOM 2235 O O . THR B 2 82 ? 121.603 16.749 21.000 1.00 9.33 82 THR B O 1
ATOM 2239 N N . LEU B 2 83 ? 119.424 17.354 21.051 1.00 8.49 83 LEU B N 1
ATOM 2240 C CA . LEU B 2 83 ? 119.658 18.205 22.199 1.00 9.22 83 LEU B CA 1
ATOM 2241 C C . LEU B 2 83 ? 120.118 17.412 23.416 1.00 9.79 83 LEU B C 1
ATOM 2242 O O . LEU B 2 83 ? 120.986 17.875 24.169 1.00 10.96 83 LEU B O 1
ATOM 2247 N N . MET B 2 84 ? 119.544 16.222 23.620 1.00 10.02 84 MET B N 1
ATOM 2248 C CA . MET B 2 84 ? 120.013 15.402 24.767 1.00 10.23 84 MET B CA 1
ATOM 2249 C C . MET B 2 84 ? 121.480 15.084 24.637 1.00 10.49 84 MET B C 1
ATOM 2250 O O . MET B 2 84 ? 122.187 15.002 25.664 1.00 12.06 84 MET B O 1
ATOM 2255 N N . VAL B 2 85 ? 121.952 14.777 23.459 1.00 10.21 85 VAL B N 1
ATOM 2256 C CA . VAL B 2 85 ? 123.397 14.521 23.241 1.00 10.88 85 VAL B CA 1
ATOM 2257 C C . VAL B 2 85 ? 124.187 15.786 23.447 1.00 11.16 85 VAL B C 1
ATOM 2258 O O . VAL B 2 85 ? 125.200 15.846 24.164 1.00 13.32 85 VAL B O 1
ATOM 2262 N N . GLU B 2 86 ? 123.778 16.896 22.825 1.00 11.45 86 GLU B N 1
ATOM 2263 C CA . GLU B 2 86 ? 124.537 18.137 22.924 1.00 11.87 86 GLU B CA 1
ATOM 2264 C C . GLU B 2 86 ? 124.638 18.657 24.360 1.00 11.61 86 GLU B C 1
ATOM 2265 O O . GLU B 2 86 ? 125.644 19.264 24.698 1.00 15.44 86 GLU B O 1
ATOM 2271 N N . LYS B 2 87 ? 123.602 18.413 25.149 1.00 11.87 87 LYS B N 1
ATOM 2272 C CA . LYS B 2 87 ? 123.569 18.891 26.538 1.00 13.08 87 LYS B CA 1
ATOM 2273 C C . LYS B 2 87 ? 124.302 17.905 27.445 1.00 14.48 87 LYS B C 1
ATOM 2274 O O . LYS B 2 87 ? 124.376 18.152 28.637 1.00 18.48 87 LYS B O 1
ATOM 2280 N N . GLY B 2 88 ? 124.793 16.760 26.946 1.00 14.61 88 GLY B N 1
ATOM 2281 C CA . GLY B 2 88 ? 125.572 15.844 27.767 1.00 15.98 88 GLY B CA 1
ATOM 2282 C C . GLY B 2 88 ? 124.719 14.852 28.538 1.00 16.31 88 GLY B C 1
ATOM 2283 O O . GLY B 2 88 ? 125.269 14.166 29.406 1.00 20.73 88 GLY B O 1
ATOM 2284 N N . ILE B 2 89 ? 123.414 14.752 28.249 1.00 12.65 89 ILE B N 1
ATOM 2285 C CA . ILE B 2 89 ? 122.538 13.872 28.997 1.00 13.06 89 ILE B CA 1
ATOM 2286 C C . ILE B 2 89 ? 122.587 12.462 28.468 1.00 11.68 89 ILE B C 1
ATOM 2287 O O . ILE B 2 89 ? 122.571 11.501 29.238 1.00 13.98 89 ILE B O 1
ATOM 2292 N N . LEU B 2 90 ? 122.663 12.339 27.142 1.00 11.24 90 LEU B N 1
ATOM 2293 C CA . LEU B 2 90 ? 122.709 11.084 26.443 1.00 11.53 90 LEU B CA 1
ATOM 2294 C C . LEU B 2 90 ? 123.940 11.051 25.536 1.00 11.75 90 LEU B C 1
ATOM 2295 O O . LEU B 2 90 ? 124.436 12.109 25.163 1.00 13.00 90 LEU B O 1
ATOM 2300 N N . THR B 2 91 ? 124.359 9.898 25.109 1.00 12.83 91 THR B N 1
ATOM 2301 C CA . THR B 2 91 ? 125.343 9.746 24.048 1.00 13.07 91 THR B CA 1
ATOM 2302 C C . THR B 2 91 ? 124.688 9.190 22.784 1.00 11.73 91 THR B C 1
ATOM 2303 O O . THR B 2 91 ? 123.693 8.469 22.820 1.00 12.60 91 THR B O 1
ATOM 2307 N N . GLN B 2 92 ? 125.305 9.517 21.639 1.00 13.12 92 GLN B N 1
ATOM 2308 C CA . GLN B 2 92 ? 124.801 8.931 20.386 1.00 13.15 92 GLN B CA 1
ATOM 2309 C C . GLN B 2 92 ? 124.998 7.417 20.376 1.00 12.84 92 GLN B C 1
ATOM 2310 O O . GLN B 2 92 ? 124.167 6.670 19.845 1.00 12.68 92 GLN B O 1
ATOM 2316 N N . ASP B 2 93 ? 126.128 6.948 20.981 1.00 13.61 93 ASP B N 1
ATOM 2317 C CA . ASP B 2 93 ? 126.376 5.516 21.063 1.00 15.39 93 ASP B CA 1
ATOM 2318 C C . ASP B 2 93 ? 125.218 4.828 21.758 1.00 13.35 93 ASP B C 1
ATOM 2319 O O . ASP B 2 93 ? 124.778 3.757 21.286 1.00 14.58 93 ASP B O 1
ATOM 2324 N N . GLU B 2 94 ? 124.751 5.372 22.900 1.00 13.04 94 GLU B N 1
ATOM 2325 C CA . GLU B 2 94 ? 123.684 4.592 23.537 1.00 14.73 94 GLU B CA 1
ATOM 2326 C C . GLU B 2 94 ? 122.368 4.666 22.778 1.00 12.60 94 GLU B C 1
ATOM 2327 O O . GLU B 2 94 ? 121.619 3.685 22.759 1.00 13.18 94 GLU B O 1
ATOM 2333 N N . LEU B 2 95 ? 122.109 5.801 22.120 1.00 11.40 95 LEU B N 1
ATOM 2334 C CA . LEU B 2 95 ? 120.905 5.887 21.300 1.00 10.73 95 LEU B CA 1
ATOM 2335 C C . LEU B 2 95 ? 120.950 4.861 20.183 1.00 10.45 95 LEU B C 1
ATOM 2336 O O . LEU B 2 95 ? 119.955 4.198 19.914 1.00 11.56 95 LEU B O 1
ATOM 2341 N N . GLU B 2 96 ? 122.093 4.727 19.498 1.00 10.56 96 GLU B N 1
ATOM 2342 C CA . GLU B 2 96 ? 122.171 3.770 18.391 1.00 10.61 96 GLU B CA 1
ATOM 2343 C C . GLU B 2 96 ? 122.151 2.337 18.865 1.00 10.45 96 GLU B C 1
ATOM 2344 O O . GLU B 2 96 ? 121.580 1.436 18.216 1.00 10.91 96 GLU B O 1
ATOM 2350 N N . SER B 2 97 ? 122.807 2.098 20.018 1.00 11.51 97 SER B N 1
ATOM 2351 C CA . SER B 2 97 ? 122.745 0.745 20.591 1.00 12.80 97 SER B CA 1
ATOM 2352 C C . SER B 2 97 ? 121.342 0.336 20.936 1.00 11.90 97 SER B C 1
ATOM 2353 O O . SER B 2 97 ? 120.881 -0.762 20.617 1.00 14.10 97 SER B O 1
ATOM 2356 N N . LEU B 2 98 ? 120.592 1.250 21.606 1.00 11.61 98 LEU B N 1
ATOM 2357 C CA . LEU B 2 98 ? 119.191 0.930 21.908 1.00 11.68 98 LEU B CA 1
ATOM 2358 C C . LEU B 2 98 ? 118.317 0.825 20.669 1.00 11.92 98 LEU B C 1
ATOM 2359 O O . LEU B 2 98 ? 117.387 0.020 20.616 1.00 14.65 98 LEU B O 1
ATOM 2364 N N . ALA B 2 99 ? 118.558 1.694 19.691 1.00 11.25 99 ALA B N 1
ATOM 2365 C CA . ALA B 2 99 ? 117.725 1.669 18.475 1.00 11.43 99 ALA B CA 1
ATOM 2366 C C . ALA B 2 99 ? 118.035 0.483 17.573 1.00 11.64 99 ALA B C 1
ATOM 2367 O O . ALA B 2 99 ? 117.212 0.109 16.706 1.00 14.76 99 ALA B O 1
ATOM 2369 N N . GLY B 2 100 ? 119.196 -0.123 17.733 1.00 11.47 100 GLY B N 1
ATOM 2370 C CA . GLY B 2 100 ? 119.607 -1.219 16.892 1.00 12.08 100 GLY B CA 1
ATOM 2371 C C . GLY B 2 100 ? 120.069 -0.788 15.532 1.00 11.27 100 GLY B C 1
ATOM 2372 O O . GLY B 2 100 ? 120.027 -1.591 14.599 1.00 13.32 100 GLY B O 1
ATOM 2373 N N . GLY B 2 101 ? 120.517 0.453 15.357 1.00 11.26 101 GLY B N 1
ATOM 2374 C CA . GLY B 2 101 ? 120.981 0.903 14.060 1.00 12.04 101 GLY B CA 1
ATOM 2375 C C . GLY B 2 101 ? 121.191 2.403 14.048 1.00 10.14 101 GLY B C 1
ATOM 2376 O O . GLY B 2 101 ? 121.215 3.037 15.107 1.00 11.16 101 GLY B O 1
ATOM 2377 N N . PRO B 2 102 ? 121.406 2.965 12.875 1.00 10.39 102 PRO B N 1
ATOM 2378 C CA . PRO B 2 102 ? 121.812 4.360 12.791 1.00 10.67 102 PRO B CA 1
ATOM 2379 C C . PRO B 2 102 ? 120.720 5.326 13.254 1.00 9.28 102 PRO B C 1
ATOM 2380 O O . PRO B 2 102 ? 119.544 5.178 12.996 1.00 9.83 102 PRO B O 1
ATOM 2384 N N . PHE B 2 103 ? 121.192 6.346 13.945 1.00 9.55 103 PHE B N 1
ATOM 2385 C CA . PHE B 2 103 ? 120.356 7.409 14.469 1.00 9.14 103 PHE B CA 1
ATOM 2386 C C . PHE B 2 103 ? 121.069 8.741 14.229 1.00 8.44 103 PHE B C 1
ATOM 2387 O O . PHE B 2 103 ? 121.561 9.372 15.143 1.00 9.84 103 PHE B O 1
ATOM 2395 N N . PRO B 2 104 ? 121.132 9.149 12.952 1.00 8.76 104 PRO B N 1
ATOM 2396 C CA . PRO B 2 104 ? 121.756 10.431 12.636 1.00 9.40 104 PRO B CA 1
ATOM 2397 C C . PRO B 2 104 ? 120.964 11.574 13.241 1.00 8.33 104 PRO B C 1
ATOM 2398 O O . PRO B 2 104 ? 119.745 11.569 13.352 1.00 10.31 104 PRO B O 1
ATOM 2402 N N . LEU B 2 105 ? 121.733 12.587 13.649 1.00 8.30 105 LEU B N 1
ATOM 2403 C CA . LEU B 2 105 ? 121.224 13.754 14.417 1.00 8.57 105 LEU B CA 1
ATOM 2404 C C . LEU B 2 105 ? 121.222 15.003 13.593 1.00 7.46 105 LEU B C 1
ATOM 2405 O O . LEU B 2 105 ? 121.723 15.001 12.446 1.00 8.63 105 LEU B O 1
ATOM 2410 N N . SER B 2 106 ? 120.710 16.100 14.122 1.00 7.86 106 SER B N 1
ATOM 2411 C CA . SER B 2 106 ? 120.872 17.379 13.469 1.00 8.05 106 SER B CA 1
ATOM 2412 C C . SER B 2 106 ? 122.336 17.793 13.456 1.00 8.38 106 SER B C 1
ATOM 2413 O O . SER B 2 106 ? 123.144 17.290 14.236 1.00 9.51 106 SER B O 1
ATOM 2416 N N . ARG B 2 107 ? 122.658 18.727 12.552 1.00 7.85 107 ARG B N 1
ATOM 2417 C CA . ARG B 2 107 ? 124.020 19.188 12.467 1.00 8.29 107 ARG B CA 1
ATOM 2418 C C . ARG B 2 107 ? 124.345 20.172 13.573 1.00 8.41 107 ARG B C 1
ATOM 2419 O O . ARG B 2 107 ? 123.474 20.860 14.059 1.00 9.29 107 ARG B O 1
ATOM 2427 N N . PRO B 2 108 ? 125.618 20.281 13.966 1.00 10.01 108 PRO B N 1
ATOM 2428 C CA . PRO B 2 108 ? 126.030 21.283 14.934 1.00 11.18 108 PRO B CA 1
ATOM 2429 C C . PRO B 2 108 ? 125.644 22.692 14.501 1.00 10.60 108 PRO B C 1
ATOM 2430 O O . PRO B 2 108 ? 125.647 23.027 13.326 1.00 10.98 108 PRO B O 1
ATOM 2434 N N . SER B 2 109 ? 125.367 23.539 15.494 1.00 10.84 109 SER B N 1
ATOM 2435 C CA . SER B 2 109 ? 125.095 24.940 15.198 1.00 11.74 109 SER B CA 1
ATOM 2436 C C . SER B 2 109 ? 126.365 25.631 14.678 1.00 11.94 109 SER B C 1
ATOM 2437 O O . SER B 2 109 ? 127.481 25.395 15.168 1.00 14.70 109 SER B O 1
ATOM 2440 N N . GLU B 2 110 ? 126.115 26.520 13.740 1.00 12.42 110 GLU B N 1
ATOM 2441 C CA . GLU B 2 110 ? 127.203 27.332 13.193 1.00 13.83 110 GLU B CA 1
ATOM 2442 C C . GLU B 2 110 ? 127.131 28.748 13.662 1.00 12.42 110 GLU B C 1
ATOM 2443 O O . GLU B 2 110 ? 127.912 29.596 13.219 1.00 15.39 110 GLU B O 1
ATOM 2449 N N . SER B 2 111 ? 126.284 29.028 14.652 1.00 12.08 111 SER B N 1
ATOM 2450 C CA . SER B 2 111 ? 126.187 30.334 15.295 1.00 11.54 111 SER B CA 1
ATOM 2451 C C . SER B 2 111 ? 126.020 30.190 16.790 1.00 11.54 111 SER B C 1
ATOM 2452 O O . SER B 2 111 ? 125.278 29.325 17.236 1.00 12.35 111 SER B O 1
ATOM 2455 N N . GLU B 2 112 ? 126.638 31.096 17.537 1.00 11.88 112 GLU B N 1
ATOM 2456 C CA . GLU B 2 112 ? 126.451 31.159 18.979 1.00 12.68 112 GLU B CA 1
ATOM 2457 C C . GLU B 2 112 ? 125.167 31.911 19.362 1.00 11.74 112 GLU B C 1
ATOM 2458 O O . GLU B 2 112 ? 124.852 32.065 20.533 1.00 13.07 112 GLU B O 1
ATOM 2464 N N . GLY B 2 113 ? 124.439 32.416 18.360 1.00 10.38 113 GLY B N 1
ATOM 2465 C CA . GLY B 2 113 ? 123.253 33.200 18.664 1.00 10.93 113 GLY B CA 1
ATOM 2466 C C . GLY B 2 113 ? 123.587 34.680 18.821 1.00 11.12 113 GLY B C 1
ATOM 2467 O O . GLY B 2 113 ? 124.713 35.091 18.541 1.00 13.18 113 GLY B O 1
ATOM 2468 N N . ARG B 2 114 ? 122.602 35.456 19.229 1.00 11.05 114 ARG B N 1
ATOM 2469 C CA . ARG B 2 114 ? 122.874 36.875 19.501 1.00 11.61 114 ARG B CA 1
ATOM 2470 C C . ARG B 2 114 ? 122.004 37.324 20.645 1.00 11.94 114 ARG B C 1
ATOM 2471 O O . ARG B 2 114 ? 120.944 36.745 20.898 1.00 12.59 114 ARG B O 1
ATOM 2479 N N . PRO B 2 115 ? 122.428 38.384 21.357 1.00 12.59 115 PRO B N 1
ATOM 2480 C CA . PRO B 2 115 ? 121.625 38.840 22.483 1.00 13.91 115 PRO B CA 1
ATOM 2481 C C . PRO B 2 115 ? 120.402 39.578 22.048 1.00 13.12 115 PRO B C 1
ATOM 2482 O O . PRO B 2 115 ? 120.248 40.058 20.912 1.00 14.04 115 PRO B O 1
ATOM 2486 N N . ALA B 2 116 ? 119.456 39.740 22.998 1.00 14.00 116 ALA B N 1
ATOM 2487 C CA . ALA B 2 116 ? 118.364 40.702 22.775 1.00 13.96 116 ALA B CA 1
ATOM 2488 C C . ALA B 2 116 ? 118.946 42.082 22.437 1.00 13.64 116 ALA B C 1
ATOM 2489 O O . ALA B 2 116 ? 119.842 42.529 23.156 1.00 17.54 116 ALA B O 1
ATOM 2491 N N . PRO B 2 117 ? 118.497 42.733 21.390 1.00 14.39 117 PRO B N 1
ATOM 2492 C CA . PRO B 2 117 ? 119.075 44.039 21.095 1.00 16.38 117 PRO B CA 1
ATOM 2493 C C . PRO B 2 117 ? 118.904 45.082 22.212 1.00 16.85 117 PRO B C 1
ATOM 2494 O O . PRO B 2 117 ? 117.898 45.141 22.907 1.00 17.85 117 PRO B O 1
ATOM 2498 N N . VAL B 2 118 ? 119.962 45.903 22.405 1.00 19.99 118 VAL B N 1
ATOM 2499 C CA . VAL B 2 118 ? 119.928 46.919 23.439 1.00 23.37 118 VAL B CA 1
ATOM 2500 C C . VAL B 2 118 ? 119.051 48.092 22.991 1.00 21.72 118 VAL B C 1
ATOM 2501 O O . VAL B 2 118 ? 118.388 48.693 23.823 1.00 28.64 118 VAL B O 1
ATOM 2505 N N . GLU B 2 119 ? 119.029 48.434 21.724 1.00 21.02 119 GLU B N 1
ATOM 2506 C CA . GLU B 2 119 ? 118.200 49.566 21.294 1.00 19.80 119 GLU B CA 1
ATOM 2507 C C . GLU B 2 119 ? 117.028 49.122 20.447 1.00 17.72 119 GLU B C 1
ATOM 2508 O O . GLU B 2 119 ? 117.196 48.614 19.362 1.00 18.91 119 GLU B O 1
ATOM 2514 N N . THR B 2 120 ? 115.852 49.328 21.001 1.00 18.35 120 THR B N 1
ATOM 2515 C CA . THR B 2 120 ? 114.594 49.011 20.346 1.00 15.66 120 THR B CA 1
ATOM 2516 C C . THR B 2 120 ? 113.588 50.105 20.647 1.00 15.72 120 THR B C 1
ATOM 2517 O O . THR B 2 120 ? 113.862 51.049 21.445 1.00 19.89 120 THR B O 1
ATOM 2521 N N . THR B 2 121 ? 112.448 50.020 20.011 1.00 16.24 121 THR B N 1
ATOM 2522 C CA . THR B 2 121 ? 111.404 51.048 20.105 1.00 17.34 121 THR B CA 1
ATOM 2523 C C . THR B 2 121 ? 110.099 50.412 20.540 1.00 17.10 121 THR B C 1
ATOM 2524 O O . THR B 2 121 ? 109.745 49.339 20.075 1.00 17.42 121 THR B O 1
ATOM 2528 N N . THR B 2 122 ? 109.365 51.045 21.440 1.00 16.94 122 THR B N 1
ATOM 2529 C CA . THR B 2 122 ? 108.007 50.618 21.737 1.00 16.62 122 THR B CA 1
ATOM 2530 C C . THR B 2 122 ? 107.091 51.217 20.673 1.00 17.79 122 THR B C 1
ATOM 2531 O O . THR B 2 122 ? 107.018 52.453 20.487 1.00 20.94 122 THR B O 1
ATOM 2535 N N . PHE B 2 123 ? 106.408 50.401 19.909 1.00 15.72 123 PHE B N 1
ATOM 2536 C CA . PHE B 2 123 ? 105.535 50.868 18.862 1.00 15.94 123 PHE B CA 1
ATOM 2537 C C . PHE B 2 123 ? 104.077 50.851 19.338 1.00 15.94 123 PHE B C 1
ATOM 2538 O O . PHE B 2 123 ? 103.717 50.089 20.231 1.00 17.47 123 PHE B O 1
ATOM 2546 N N . GLU B 2 124 ? 103.262 51.694 18.719 1.00 17.95 124 GLU B N 1
ATOM 2547 C CA . GLU B 2 124 ? 101.839 51.786 18.976 1.00 18.23 124 GLU B CA 1
ATOM 2548 C C . GLU B 2 124 ? 101.027 51.277 17.800 1.00 16.86 124 GLU B C 1
ATOM 2549 O O . GLU B 2 124 ? 101.489 51.299 16.628 1.00 16.28 124 GLU B O 1
ATOM 2555 N N . VAL B 2 125 ? 99.826 50.832 18.062 1.00 17.85 125 VAL B N 1
ATOM 2556 C CA . VAL B 2 125 ? 98.891 50.376 17.024 1.00 17.89 125 VAL B CA 1
ATOM 2557 C C . VAL B 2 125 ? 98.698 51.488 16.006 1.00 17.66 125 VAL B C 1
ATOM 2558 O O . VAL B 2 125 ? 98.485 52.653 16.350 1.00 20.95 125 VAL B O 1
ATOM 2562 N N . GLY B 2 126 ? 98.750 51.151 14.726 1.00 15.92 126 GLY B N 1
ATOM 2563 C CA . GLY B 2 126 ? 98.649 52.100 13.626 1.00 17.21 126 GLY B CA 1
ATOM 2564 C C . GLY B 2 126 ? 99.983 52.604 13.125 1.00 16.33 126 GLY B C 1
ATOM 2565 O O . GLY B 2 126 ? 100.084 53.179 12.056 1.00 19.15 126 GLY B O 1
ATOM 2566 N N . GLN B 2 127 ? 101.066 52.432 13.885 1.00 16.79 127 GLN B N 1
ATOM 2567 C CA . GLN B 2 127 ? 102.359 52.930 13.374 1.00 17.48 127 GLN B CA 1
ATOM 2568 C C . GLN B 2 127 ? 102.889 52.067 12.260 1.00 16.04 127 GLN B C 1
ATOM 2569 O O . GLN B 2 127 ? 102.649 50.863 12.200 1.00 17.09 127 GLN B O 1
ATOM 2575 N N . ARG B 2 128 ? 103.680 52.676 11.373 1.00 15.67 128 ARG B N 1
ATOM 2576 C CA . ARG B 2 128 ? 104.340 51.996 10.264 1.00 14.81 128 ARG B CA 1
ATOM 2577 C C . ARG B 2 128 ? 105.730 51.567 10.716 1.00 14.71 128 ARG B C 1
ATOM 2578 O O . ARG B 2 128 ? 106.482 52.368 11.292 1.00 17.06 128 ARG B O 1
ATOM 2586 N N . VAL B 2 129 ? 106.055 50.309 10.481 1.00 13.08 129 VAL B N 1
ATOM 2587 C CA . VAL B 2 129 ? 107.362 49.771 10.873 1.00 12.31 129 VAL B CA 1
ATOM 2588 C C . VAL B 2 129 ? 107.935 49.039 9.654 1.00 11.89 129 VAL B C 1
ATOM 2589 O O . VAL B 2 129 ? 107.191 48.544 8.779 1.00 13.96 129 VAL B O 1
ATOM 2593 N N . ARG B 2 130 ? 109.243 48.950 9.660 1.00 12.43 130 ARG B N 1
ATOM 2594 C CA . ARG B 2 130 ? 109.996 48.111 8.722 1.00 12.61 130 ARG B CA 1
ATOM 2595 C C . ARG B 2 130 ? 110.678 46.992 9.482 1.00 11.20 130 ARG B C 1
ATOM 2596 O O . ARG B 2 130 ? 111.185 47.201 10.595 1.00 12.46 130 ARG B O 1
ATOM 2604 N N . VAL B 2 131 ? 110.735 45.815 8.896 1.00 10.40 131 VAL B N 1
ATOM 2605 C CA . VAL B 2 131 ? 111.447 44.712 9.461 1.00 10.50 131 VAL B CA 1
ATOM 2606 C C . VAL B 2 131 ? 112.919 44.974 9.167 1.00 10.11 131 VAL B C 1
ATOM 2607 O O . VAL B 2 131 ? 113.324 45.188 8.003 1.00 11.50 131 VAL B O 1
ATOM 2611 N N . ARG B 2 132 ? 113.749 44.955 10.210 1.00 10.42 132 ARG B N 1
ATOM 2612 C CA . ARG B 2 132 ? 115.158 45.233 10.072 1.00 10.62 132 ARG B CA 1
ATOM 2613 C C . ARG B 2 132 ? 115.777 44.340 9.003 1.00 10.64 132 ARG B C 1
ATOM 2614 O O . ARG B 2 132 ? 115.536 43.143 8.940 1.00 11.13 132 ARG B O 1
ATOM 2622 N N . ASP B 2 133 ? 116.569 44.966 8.147 1.00 11.13 133 ASP B N 1
ATOM 2623 C CA . ASP B 2 133 ? 117.251 44.271 7.047 1.00 11.52 133 ASP B CA 1
ATOM 2624 C C . ASP B 2 133 ? 118.534 43.656 7.552 1.00 11.76 133 ASP B C 1
ATOM 2625 O O . ASP B 2 133 ? 119.613 44.177 7.317 1.00 15.40 133 ASP B O 1
ATOM 2630 N N . GLU B 2 134 ? 118.383 42.539 8.246 1.00 11.52 134 GLU B N 1
ATOM 2631 C CA . GLU B 2 134 ? 119.455 41.873 8.960 1.00 11.80 134 GLU B CA 1
ATOM 2632 C C . GLU B 2 134 ? 119.429 40.386 8.629 1.00 10.88 134 GLU B C 1
ATOM 2633 O O . GLU B 2 134 ? 118.351 39.831 8.352 1.00 11.97 134 GLU B O 1
ATOM 2639 N N . TYR B 2 135 ? 120.595 39.786 8.684 1.00 10.13 135 TYR B N 1
ATOM 2640 C CA . TYR B 2 135 ? 120.767 38.363 8.399 1.00 9.49 135 TYR B CA 1
ATOM 2641 C C . TYR B 2 135 ? 121.368 37.725 9.666 1.00 9.54 135 TYR B C 1
ATOM 2642 O O . TYR B 2 135 ? 122.396 38.179 10.177 1.00 11.96 135 TYR B O 1
ATOM 2651 N N . VAL B 2 136 ? 120.673 36.694 10.115 1.00 9.64 136 VAL B N 1
ATOM 2652 C CA . VAL B 2 136 ? 120.972 36.015 11.396 1.00 10.14 136 VAL B CA 1
ATOM 2653 C C . VAL B 2 136 ? 121.199 34.549 11.093 1.00 9.55 136 VAL B C 1
ATOM 2654 O O . VAL B 2 136 ? 120.268 33.860 10.629 1.00 10.21 136 VAL B O 1
ATOM 2658 N N . PRO B 2 137 ? 122.430 34.015 11.276 1.00 9.70 137 PRO B N 1
ATOM 2659 C CA . PRO B 2 137 ? 122.690 32.620 10.886 1.00 10.02 137 PRO B CA 1
ATOM 2660 C C . PRO B 2 137 ? 122.124 31.606 11.867 1.00 9.18 137 PRO B C 1
ATOM 2661 O O . PRO B 2 137 ? 121.909 30.454 11.504 1.00 10.56 137 PRO B O 1
ATOM 2665 N N . GLY B 2 138 ? 121.948 32.030 13.124 1.00 9.27 138 GLY B N 1
ATOM 2666 C CA . GLY B 2 138 ? 121.306 31.164 14.152 1.00 9.46 138 GLY B CA 1
ATOM 2667 C C . GLY B 2 138 ? 119.811 31.341 14.110 1.00 8.09 138 GLY B C 1
ATOM 2668 O O . GLY B 2 138 ? 119.194 31.803 13.142 1.00 9.66 138 GLY B O 1
ATOM 2669 N N . HIS B 2 139 ? 119.189 30.969 15.236 1.00 8.05 139 HIS B N 1
ATOM 2670 C CA . HIS B 2 139 ? 117.724 30.965 15.263 1.00 8.37 139 HIS B CA 1
ATOM 2671 C C . HIS B 2 139 ? 117.162 32.370 15.182 1.00 8.01 139 HIS B C 1
ATOM 2672 O O . HIS B 2 139 ? 117.683 33.299 15.828 1.00 8.63 139 HIS B O 1
ATOM 2679 N N . ILE B 2 140 ? 116.076 32.533 14.457 1.00 8.43 140 ILE B N 1
ATOM 2680 C CA . ILE B 2 140 ? 115.350 33.801 14.385 1.00 8.16 140 ILE B CA 1
ATOM 2681 C C . ILE B 2 140 ? 113.903 33.493 14.035 1.00 7.88 140 ILE B C 1
ATOM 2682 O O . ILE B 2 140 ? 113.637 32.564 13.270 1.00 9.93 140 ILE B O 1
ATOM 2687 N N . ARG B 2 141 ? 112.960 34.223 14.589 1.00 8.21 141 ARG B N 1
ATOM 2688 C CA . ARG B 2 141 ? 111.529 34.025 14.333 1.00 8.36 141 ARG B CA 1
ATOM 2689 C C . ARG B 2 141 ? 111.010 35.100 13.375 1.00 7.88 141 ARG B C 1
ATOM 2690 O O . ARG B 2 141 ? 109.933 35.659 13.529 1.00 9.96 141 ARG B O 1
ATOM 2698 N N . MET B 2 142 ? 111.782 35.348 12.331 1.00 10.18 142 MET B N 1
ATOM 2699 C CA . MET B 2 142 ? 111.424 36.248 11.266 1.00 9.89 142 MET B CA 1
ATOM 2700 C C . MET B 2 142 ? 111.495 35.425 9.939 1.00 9.59 142 MET B C 1
ATOM 2701 O O . MET B 2 142 ? 112.606 35.137 9.519 1.00 10.32 142 MET B O 1
ATOM 2706 N N . PRO B 2 143 ? 110.392 35.142 9.300 1.00 9.05 143 PRO B N 1
ATOM 2707 C CA . PRO B 2 143 ? 110.439 34.462 7.994 1.00 8.90 143 PRO B CA 1
ATOM 2708 C C . PRO B 2 143 ? 111.023 35.417 6.977 1.00 8.54 143 PRO B C 1
ATOM 2709 O O . PRO B 2 143 ? 110.721 36.622 7.009 1.00 9.70 143 PRO B O 1
ATOM 2713 N N . ALA B 2 144 ? 111.819 34.934 6.036 1.00 8.68 144 ALA B N 1
ATOM 2714 C CA . ALA B 2 144 ? 112.544 35.813 5.133 1.00 8.71 144 ALA B CA 1
ATOM 2715 C C . ALA B 2 144 ? 111.602 36.641 4.275 1.00 7.65 144 ALA B C 1
ATOM 2716 O O . ALA B 2 144 ? 112.014 37.740 3.862 1.00 9.33 144 ALA B O 1
ATOM 2718 N N . TYR B 2 145 ? 110.391 36.181 3.988 1.00 8.00 145 TYR B N 1
ATOM 2719 C CA . TYR B 2 145 ? 109.511 36.975 3.129 1.00 8.31 145 TYR B CA 1
ATOM 2720 C C . TYR B 2 145 ? 109.235 38.375 3.661 1.00 8.70 145 TYR B C 1
ATOM 2721 O O . TYR B 2 145 ? 108.804 39.246 2.924 1.00 9.35 145 TYR B O 1
ATOM 2730 N N . CYS B 2 146 ? 109.388 38.585 4.995 1.00 8.33 146 CYS B N 1
ATOM 2731 C CA . CYS B 2 146 ? 109.090 39.942 5.503 1.00 9.31 146 CYS B CA 1
ATOM 2732 C C . CYS B 2 146 ? 110.376 40.756 5.781 1.00 8.89 146 CYS B C 1
ATOM 2733 O O . CYS B 2 146 ? 110.232 41.940 6.124 1.00 9.76 146 CYS B O 1
ATOM 2736 N N . ARG B 2 147 ? 111.582 40.234 5.617 1.00 9.44 147 ARG B N 1
ATOM 2737 C CA . ARG B 2 147 ? 112.803 40.969 5.899 1.00 9.06 147 ARG B CA 1
ATOM 2738 C C . ARG B 2 147 ? 112.801 42.246 5.045 1.00 9.11 147 ARG B C 1
ATOM 2739 O O . ARG B 2 147 ? 112.575 42.186 3.822 1.00 10.02 147 ARG B O 1
ATOM 2747 N N . GLY B 2 148 ? 113.027 43.423 5.637 1.00 9.81 148 GLY B N 1
ATOM 2748 C CA . GLY B 2 148 ? 113.109 44.664 4.889 1.00 10.88 148 GLY B CA 1
ATOM 2749 C C . GLY B 2 148 ? 111.772 45.251 4.450 1.00 10.61 148 GLY B C 1
ATOM 2750 O O . GLY B 2 148 ? 111.800 46.325 3.813 1.00 13.09 148 GLY B O 1
ATOM 2751 N N . ARG B 2 149 ? 110.671 44.581 4.727 1.00 10.02 149 ARG B N 1
ATOM 2752 C CA . ARG B 2 149 ? 109.359 45.020 4.249 1.00 10.06 149 ARG B CA 1
ATOM 2753 C C . ARG B 2 149 ? 108.654 45.904 5.300 1.00 10.49 149 ARG B C 1
ATOM 2754 O O . ARG B 2 149 ? 108.977 45.868 6.484 1.00 11.59 149 ARG B O 1
ATOM 2762 N N . VAL B 2 150 ? 107.707 46.676 4.794 1.00 10.89 150 VAL B N 1
ATOM 2763 C CA . VAL B 2 150 ? 106.976 47.650 5.665 1.00 12.45 150 VAL B CA 1
ATOM 2764 C C . VAL B 2 150 ? 105.569 47.202 5.866 1.00 10.97 150 VAL B C 1
ATOM 2765 O O . VAL B 2 150 ? 104.855 46.778 4.921 1.00 12.84 150 VAL B O 1
ATOM 2769 N N . GLY B 2 151 ? 105.125 47.365 7.121 1.00 11.65 151 GLY B N 1
ATOM 2770 C CA . GLY B 2 151 ? 103.748 47.042 7.450 1.00 12.55 151 GLY B CA 1
ATOM 2771 C C . GLY B 2 151 ? 103.271 47.952 8.612 1.00 12.84 151 GLY B C 1
ATOM 2772 O O . GLY B 2 151 ? 103.967 48.874 9.021 1.00 14.15 151 GLY B O 1
ATOM 2773 N N . THR B 2 152 ? 102.054 47.659 9.097 1.00 12.26 152 THR B N 1
ATOM 2774 C CA . THR B 2 152 ? 101.453 48.493 10.140 1.00 13.63 152 THR B CA 1
ATOM 2775 C C . THR B 2 152 ? 101.185 47.651 11.353 1.00 12.51 152 THR B C 1
ATOM 2776 O O . THR B 2 152 ? 100.751 46.493 11.282 1.00 14.32 152 THR B O 1
ATOM 2783 N N . ILE B 2 153 ? 101.405 48.256 12.530 1.00 13.15 153 ILE B N 1
ATOM 2784 C CA . ILE B 2 153 ? 101.115 47.560 13.782 1.00 13.31 153 ILE B CA 1
ATOM 2785 C C . ILE B 2 153 ? 99.635 47.378 14.065 1.00 13.35 153 ILE B C 1
ATOM 2786 O O . ILE B 2 153 ? 98.877 48.381 14.113 1.00 14.76 153 ILE B O 1
ATOM 2791 N N . SER B 2 154 ? 99.159 46.146 14.233 1.00 13.51 154 SER B N 1
ATOM 2792 C CA . SER B 2 154 ? 97.769 45.921 14.598 1.00 13.42 154 SER B CA 1
ATOM 2793 C C . SER B 2 154 ? 97.625 45.541 16.071 1.00 13.16 154 SER B C 1
ATOM 2794 O O . SER B 2 154 ? 96.496 45.609 16.589 1.00 15.33 154 SER B O 1
ATOM 2799 N N . HIS B 2 155 ? 98.697 45.128 16.740 1.00 12.98 155 HIS B N 1
ATOM 2800 C CA . HIS B 2 155 ? 98.663 44.713 18.150 1.00 12.17 155 HIS B CA 1
ATOM 2801 C C . HIS B 2 155 ? 100.081 44.759 18.709 1.00 12.09 155 HIS B C 1
ATOM 2802 O O . HIS B 2 155 ? 101.029 44.366 18.015 1.00 12.57 155 HIS B O 1
ATOM 2809 N N . ARG B 2 156 ? 100.198 45.223 19.963 1.00 12.40 156 ARG B N 1
ATOM 2810 C CA . ARG B 2 156 ? 101.384 45.047 20.772 1.00 12.44 156 ARG B CA 1
ATOM 2811 C C . ARG B 2 156 ? 101.009 44.092 21.906 1.00 11.92 156 ARG B C 1
ATOM 2812 O O . ARG B 2 156 ? 100.084 44.383 22.676 1.00 13.46 156 ARG B O 1
ATOM 2820 N N . THR B 2 157 ? 101.736 43.003 22.078 1.00 12.29 157 THR B N 1
ATOM 2821 C CA . THR B 2 157 ? 101.336 42.107 23.154 1.00 11.72 157 THR B CA 1
ATOM 2822 C C . THR B 2 157 ? 101.483 42.754 24.519 1.00 12.52 157 THR B C 1
ATOM 2823 O O . THR B 2 157 ? 102.339 43.596 24.749 1.00 13.60 157 THR B O 1
ATOM 2827 N N . THR B 2 158 ? 100.601 42.287 25.418 1.00 13.19 158 THR B N 1
ATOM 2828 C CA . THR B 2 158 ? 100.662 42.766 26.807 1.00 13.50 158 THR B CA 1
ATOM 2829 C C . THR B 2 158 ? 101.551 41.926 27.688 1.00 13.43 158 THR B C 1
ATOM 2830 O O . THR B 2 158 ? 101.640 42.169 28.877 1.00 20.70 158 THR B O 1
ATOM 2834 N N . GLU B 2 159 ? 102.183 40.906 27.102 1.00 12.26 159 GLU B N 1
ATOM 2835 C CA . GLU B 2 159 ? 103.218 40.113 27.755 1.00 13.01 159 GLU B CA 1
ATOM 2836 C C . GLU B 2 159 ? 104.507 40.237 26.970 1.00 11.98 159 GLU B C 1
ATOM 2837 O O . GLU B 2 159 ? 104.520 40.670 25.806 1.00 12.33 159 GLU B O 1
ATOM 2843 N N . LYS B 2 160 ? 105.601 39.816 27.595 1.00 12.31 160 LYS B N 1
ATOM 2844 C CA . LYS B 2 160 ? 106.925 39.846 26.984 1.00 12.46 160 LYS B CA 1
ATOM 2845 C C . LYS B 2 160 ? 107.568 38.478 27.139 1.00 10.87 160 LYS B C 1
ATOM 2846 O O . LYS B 2 160 ? 107.260 37.787 28.087 1.00 13.41 160 LYS B O 1
ATOM 2852 N N . TRP B 2 161 ? 108.456 38.172 26.182 1.00 10.97 161 TRP B N 1
ATOM 2853 C CA . TRP B 2 161 ? 109.104 36.862 26.181 1.00 11.01 161 TRP B CA 1
ATOM 2854 C C . TRP B 2 161 ? 110.567 36.963 25.832 1.00 9.97 161 TRP B C 1
ATOM 2855 O O . TRP B 2 161 ? 110.983 37.971 25.233 1.00 11.02 161 TRP B O 1
ATOM 2866 N N . PRO B 2 162 ? 111.384 35.973 26.176 1.00 10.42 162 PRO B N 1
ATOM 2867 C CA . PRO B 2 162 ? 112.792 35.996 25.795 1.00 10.12 162 PRO B CA 1
ATOM 2868 C C . PRO B 2 162 ? 112.973 36.073 24.280 1.00 9.54 162 PRO B C 1
ATOM 2869 O O . PRO B 2 162 ? 112.247 35.441 23.499 1.00 10.37 162 PRO B O 1
ATOM 2873 N N . PHE B 2 163 ? 114.001 36.806 23.871 1.00 9.66 163 PHE B N 1
ATOM 2874 C CA . PHE B 2 163 ? 114.305 36.943 22.439 1.00 9.47 163 PHE B CA 1
ATOM 2875 C C . PHE B 2 163 ? 114.745 35.611 21.857 1.00 9.14 163 PHE B C 1
ATOM 2876 O O . PHE B 2 163 ? 115.717 34.986 22.373 1.00 9.47 163 PHE B O 1
ATOM 2884 N N . PRO B 2 164 ? 114.078 35.107 20.823 1.00 9.19 164 PRO B N 1
ATOM 2885 C CA . PRO B 2 164 ? 114.371 33.742 20.326 1.00 9.17 164 PRO B CA 1
ATOM 2886 C C . PRO B 2 164 ? 115.824 33.542 19.923 1.00 8.62 164 PRO B C 1
ATOM 2887 O O . PRO B 2 164 ? 116.377 32.427 20.060 1.00 9.45 164 PRO B O 1
ATOM 2891 N N . ASP B 2 165 ? 116.416 34.588 19.359 1.00 8.97 165 ASP B N 1
ATOM 2892 C CA . ASP B 2 165 ? 117.767 34.467 18.791 1.00 8.75 165 ASP B CA 1
ATOM 2893 C C . ASP B 2 165 ? 118.826 34.240 19.838 1.00 9.12 165 ASP B C 1
ATOM 2894 O O . ASP B 2 165 ? 119.961 33.838 19.524 1.00 9.57 165 ASP B O 1
ATOM 2899 N N . ALA B 2 166 ? 118.449 34.497 21.103 1.00 9.45 166 ALA B N 1
ATOM 2900 C CA . ALA B 2 166 ? 119.331 34.218 22.266 1.00 9.51 166 ALA B CA 1
ATOM 2901 C C . ALA B 2 166 ? 118.854 32.942 22.944 1.00 9.56 166 ALA B C 1
ATOM 2902 O O . ALA B 2 166 ? 119.626 32.011 23.150 1.00 10.52 166 ALA B O 1
ATOM 2904 N N . ILE B 2 167 ? 117.545 32.862 23.334 1.00 10.30 167 ILE B N 1
ATOM 2905 C CA . ILE B 2 167 ? 117.095 31.653 24.099 1.00 10.29 167 ILE B CA 1
ATOM 2906 C C . ILE B 2 167 ? 117.132 30.407 23.242 1.00 9.38 167 ILE B C 1
ATOM 2907 O O . ILE B 2 167 ? 117.305 29.306 23.801 1.00 10.83 167 ILE B O 1
ATOM 2912 N N . GLY B 2 168 ? 117.000 30.516 21.941 1.00 9.61 168 GLY B N 1
ATOM 2913 C CA . GLY B 2 168 ? 117.124 29.331 21.045 1.00 9.39 168 GLY B CA 1
ATOM 2914 C C . GLY B 2 168 ? 118.529 28.769 20.945 1.00 9.68 168 GLY B C 1
ATOM 2915 O O . GLY B 2 168 ? 118.680 27.679 20.362 1.00 9.86 168 GLY B O 1
ATOM 2916 N N . HIS B 2 169 ? 119.490 29.485 21.525 1.00 9.92 169 HIS B N 1
ATOM 2917 C CA . HIS B 2 169 ? 120.861 28.989 21.663 1.00 9.96 169 HIS B CA 1
ATOM 2918 C C . HIS B 2 169 ? 121.207 28.765 23.121 1.00 11.01 169 HIS B C 1
ATOM 2919 O O . HIS B 2 169 ? 122.389 28.513 23.442 1.00 13.76 169 HIS B O 1
ATOM 2926 N N . GLY B 2 170 ? 120.239 28.833 24.044 1.00 10.44 170 GLY B N 1
ATOM 2927 C CA . GLY B 2 170 ? 120.580 28.595 25.447 1.00 11.78 170 GLY B CA 1
ATOM 2928 C C . GLY B 2 170 ? 121.415 29.728 26.054 1.00 11.54 170 GLY B C 1
ATOM 2929 O O . GLY B 2 170 ? 122.001 29.531 27.112 1.00 14.86 170 GLY B O 1
ATOM 2930 N N . ARG B 2 171 ? 121.377 30.944 25.495 1.00 11.85 171 ARG B N 1
ATOM 2931 C CA . ARG B 2 171 ? 122.165 32.043 26.037 1.00 12.30 171 ARG B CA 1
ATOM 2932 C C . ARG B 2 171 ? 121.489 32.669 27.262 1.00 11.76 171 ARG B C 1
ATOM 2933 O O . ARG B 2 171 ? 120.273 32.510 27.499 1.00 12.50 171 ARG B O 1
ATOM 2941 N N . ASN B 2 172 ? 122.309 33.431 28.005 1.00 12.93 172 ASN B N 1
ATOM 2942 C CA . ASN B 2 172 ? 121.847 34.060 29.253 1.00 12.65 172 ASN B CA 1
ATOM 2943 C C . ASN B 2 172 ? 121.351 35.472 29.045 1.00 11.87 172 ASN B C 1
ATOM 2944 O O . ASN B 2 172 ? 120.968 36.120 30.017 1.00 13.44 172 ASN B O 1
ATOM 2949 N N . ASP B 2 173 ? 121.325 35.934 27.788 1.00 12.08 173 ASP B N 1
ATOM 2950 C CA . ASP B 2 173 ? 121.083 37.351 27.528 1.00 12.04 173 ASP B CA 1
ATOM 2951 C C . ASP B 2 173 ? 119.897 37.580 26.596 1.00 12.01 173 ASP B C 1
ATOM 2952 O O . ASP B 2 173 ? 119.871 38.524 25.817 1.00 12.78 173 ASP B O 1
ATOM 2957 N N . ALA B 2 174 ? 118.885 36.724 26.761 1.00 11.49 174 ALA B N 1
ATOM 2958 C CA . ALA B 2 174 ? 117.687 36.857 25.922 1.00 10.93 174 ALA B CA 1
ATOM 2959 C C . ALA B 2 174 ? 116.737 37.961 26.391 1.00 12.02 174 ALA B C 1
ATOM 2960 O O . ALA B 2 174 ? 115.802 38.322 25.647 1.00 11.48 174 ALA B O 1
ATOM 2962 N N . GLY B 2 175 ? 116.921 38.493 27.623 1.00 12.24 175 GLY B N 1
ATOM 2963 C CA . GLY B 2 175 ? 116.057 39.551 28.103 1.00 13.79 175 GLY B CA 1
ATOM 2964 C C . GLY B 2 175 ? 114.587 39.245 27.971 1.00 11.85 175 GLY B C 1
ATOM 2965 O O . GLY B 2 175 ? 114.140 38.108 28.158 1.00 13.22 175 GLY B O 1
ATOM 2966 N N . GLU B 2 176 ? 113.788 40.252 27.663 1.00 12.56 176 GLU B N 1
ATOM 2967 C CA . GLU B 2 176 ? 112.386 40.054 27.315 1.00 13.74 176 GLU B CA 1
ATOM 2968 C C . GLU B 2 176 ? 111.931 41.205 26.471 1.00 12.71 176 GLU B C 1
ATOM 2969 O O . GLU B 2 176 ? 112.318 42.388 26.613 1.00 15.48 176 GLU B O 1
ATOM 2975 N N . GLU B 2 177 ? 111.051 40.871 25.517 1.00 11.76 177 GLU B N 1
ATOM 2976 C CA . GLU B 2 177 ? 110.467 41.844 24.621 1.00 12.02 177 GLU B CA 1
ATOM 2977 C C . GLU B 2 177 ? 109.025 41.495 24.387 1.00 10.82 177 GLU B C 1
ATOM 2978 O O . GLU B 2 177 ? 108.695 40.299 24.313 1.00 11.48 177 GLU B O 1
ATOM 2984 N N . PRO B 2 178 ? 108.157 42.452 24.122 1.00 11.39 178 PRO B N 1
ATOM 2985 C CA . PRO B 2 178 ? 106.854 42.141 23.535 1.00 11.24 178 PRO B CA 1
ATOM 2986 C C . PRO B 2 178 ? 107.003 41.825 22.050 1.00 10.48 178 PRO B C 1
ATOM 2987 O O . PRO B 2 178 ? 108.066 42.067 21.438 1.00 10.88 178 PRO B O 1
ATOM 2991 N N . THR B 2 179 ? 105.931 41.314 21.475 1.00 10.68 179 THR B N 1
ATOM 2992 C CA . THR B 2 179 ? 105.892 41.091 20.028 1.00 10.18 179 THR B CA 1
ATOM 2993 C C . THR B 2 179 ? 104.749 41.948 19.470 1.00 9.95 179 THR B C 1
ATOM 2994 O O . THR B 2 179 ? 103.873 42.476 20.190 1.00 11.70 179 THR B O 1
ATOM 2998 N N . TYR B 2 180 ? 104.753 42.088 18.155 1.00 10.14 180 TYR B N 1
ATOM 2999 C CA . TYR B 2 180 ? 103.831 42.968 17.452 1.00 10.50 180 TYR B CA 1
ATOM 3000 C C . TYR B 2 180 ? 103.224 42.204 16.275 1.00 9.80 180 TYR B C 1
ATOM 3001 O O . TYR B 2 180 ? 103.921 41.573 15.509 1.00 10.58 180 TYR B O 1
ATOM 3010 N N . HIS B 2 181 ? 101.909 42.309 16.170 1.00 9.91 181 HIS B N 1
ATOM 3011 C CA . HIS B 2 181 ? 101.216 41.817 14.984 1.00 10.34 181 HIS B CA 1
ATOM 3012 C C . HIS B 2 181 ? 101.427 42.890 13.915 1.00 11.00 181 HIS B C 1
ATOM 3013 O O . HIS B 2 181 ? 100.884 44.002 14.068 1.00 12.91 181 HIS B O 1
ATOM 3020 N N . VAL B 2 182 ? 102.225 42.572 12.885 1.00 10.27 182 VAL B N 1
ATOM 3021 C CA . VAL B 2 182 ? 102.520 43.517 11.828 1.00 9.87 182 VAL B CA 1
ATOM 3022 C C . VAL B 2 182 ? 101.770 43.075 10.581 1.00 9.10 182 VAL B C 1
ATOM 3023 O O . VAL B 2 182 ? 101.993 41.955 10.081 1.00 9.67 182 VAL B O 1
ATOM 3027 N N . LYS B 2 183 ? 100.886 43.939 10.078 1.00 10.56 183 LYS B N 1
ATOM 3028 C CA . LYS B 2 183 ? 100.111 43.626 8.905 1.00 10.02 183 LYS B CA 1
ATOM 3029 C C . LYS B 2 183 ? 100.791 44.172 7.663 1.00 10.39 183 LYS B C 1
ATOM 3030 O O . LYS B 2 183 ? 101.021 45.374 7.555 1.00 11.89 183 LYS B O 1
ATOM 3036 N N . PHE B 2 184 ? 101.068 43.276 6.742 1.00 10.51 184 PHE B N 1
ATOM 3037 C CA . PHE B 2 184 ? 101.654 43.613 5.447 1.00 10.65 184 PHE B CA 1
ATOM 3038 C C . PHE B 2 184 ? 100.610 43.420 4.380 1.00 10.26 184 PHE B C 1
ATOM 3039 O O . PHE B 2 184 ? 99.898 42.417 4.359 1.00 11.21 184 PHE B O 1
ATOM 3047 N N . ALA B 2 185 ? 100.568 44.349 3.392 1.00 11.10 185 ALA B N 1
ATOM 3048 C CA . ALA B 2 185 ? 99.829 44.075 2.197 1.00 10.92 185 ALA B CA 1
ATOM 3049 C C . ALA B 2 185 ? 100.461 42.908 1.442 1.00 10.74 185 ALA B C 1
ATOM 3050 O O . ALA B 2 185 ? 101.677 42.799 1.366 1.00 11.31 185 ALA B O 1
ATOM 3052 N N . ALA B 2 186 ? 99.641 42.057 0.814 1.00 11.33 186 ALA B N 1
ATOM 3053 C CA . ALA B 2 186 ? 100.187 40.935 0.063 1.00 11.25 186 ALA B CA 1
ATOM 3054 C C . ALA B 2 186 ? 101.184 41.391 -1.019 1.00 11.15 186 ALA B C 1
ATOM 3055 O O . ALA B 2 186 ? 102.201 40.748 -1.217 1.00 11.48 186 ALA B O 1
ATOM 3057 N N . GLU B 2 187 ? 100.860 42.539 -1.658 1.00 11.55 187 GLU B N 1
ATOM 3058 C CA . GLU B 2 187 ? 101.732 43.035 -2.740 1.00 12.95 187 GLU B CA 1
ATOM 3059 C C . GLU B 2 187 ? 103.041 43.560 -2.193 1.00 11.23 187 GLU B C 1
ATOM 3060 O O . GLU B 2 187 ? 104.033 43.573 -2.930 1.00 12.53 187 GLU B O 1
ATOM 3066 N N . GLU B 2 188 ? 103.108 43.935 -0.914 1.00 10.77 188 GLU B N 1
ATOM 3067 C CA . GLU B 2 188 ? 104.393 44.338 -0.308 1.00 11.00 188 GLU B CA 1
ATOM 3068 C C . GLU B 2 188 ? 105.364 43.133 -0.232 1.00 10.28 188 GLU B C 1
ATOM 3069 O O . GLU B 2 188 ? 106.577 43.286 -0.356 1.00 11.65 188 GLU B O 1
ATOM 3075 N N . LEU B 2 189 ? 104.781 41.932 -0.019 1.00 10.30 189 LEU B N 1
ATOM 3076 C CA . LEU B 2 189 ? 105.595 40.725 0.199 1.00 9.95 189 LEU B CA 1
ATOM 3077 C C . LEU B 2 189 ? 105.875 39.960 -1.077 1.00 9.65 189 LEU B C 1
ATOM 3078 O O . LEU B 2 189 ? 106.961 39.362 -1.201 1.00 10.46 189 LEU B O 1
ATOM 3083 N N . PHE B 2 190 ? 104.948 39.961 -2.038 1.00 9.61 190 PHE B N 1
ATOM 3084 C CA . PHE B 2 190 ? 105.050 39.116 -3.224 1.00 10.36 190 PHE B CA 1
ATOM 3085 C C . PHE B 2 190 ? 104.714 39.866 -4.514 1.00 10.49 190 PHE B C 1
ATOM 3086 O O . PHE B 2 190 ? 104.501 39.219 -5.557 1.00 11.17 190 PHE B O 1
ATOM 3094 N N . GLY B 2 191 ? 104.668 41.194 -4.497 1.00 11.57 191 GLY B N 1
ATOM 3095 C CA . GLY B 2 191 ? 104.423 41.966 -5.728 1.00 12.89 191 GLY B CA 1
ATOM 3096 C C . GLY B 2 191 ? 103.079 41.526 -6.334 1.00 12.76 191 GLY B C 1
ATOM 3097 O O . GLY B 2 191 ? 102.072 41.368 -5.624 1.00 13.79 191 GLY B O 1
ATOM 3098 N N . SER B 2 192 ? 103.064 41.366 -7.619 1.00 13.50 192 SER B N 1
ATOM 3099 C CA . SER B 2 192 ? 101.850 40.904 -8.318 1.00 15.65 192 SER B CA 1
ATOM 3100 C C . SER B 2 192 ? 101.608 39.398 -8.146 1.00 16.78 192 SER B C 1
ATOM 3101 O O . SER B 2 192 ? 100.516 38.908 -8.541 1.00 19.15 192 SER B O 1
ATOM 3104 N N . ASP B 2 193 ? 102.577 38.655 -7.635 1.00 13.59 193 ASP B N 1
ATOM 3105 C CA . ASP B 2 193 ? 102.457 37.169 -7.685 1.00 14.21 193 ASP B CA 1
ATOM 3106 C C . ASP B 2 193 ? 101.919 36.579 -6.400 1.00 12.54 193 ASP B C 1
ATOM 3107 O O . ASP B 2 193 ? 102.563 35.821 -5.647 1.00 13.54 193 ASP B O 1
ATOM 3112 N N . THR B 2 194 ? 100.682 36.878 -6.118 1.00 13.01 194 THR B N 1
ATOM 3113 C CA . THR B 2 194 ? 99.913 36.515 -4.929 1.00 12.08 194 THR B CA 1
ATOM 3114 C C . THR B 2 194 ? 98.421 36.671 -5.220 1.00 14.14 194 THR B C 1
ATOM 3115 O O . THR B 2 194 ? 98.071 37.510 -6.052 1.00 16.60 194 THR B O 1
ATOM 3119 N N . ASP B 2 195 ? 97.563 35.910 -4.542 1.00 13.90 195 ASP B N 1
ATOM 3120 C CA . ASP B 2 195 ? 96.114 36.107 -4.715 1.00 13.95 195 ASP B CA 1
ATOM 3121 C C . ASP B 2 195 ? 95.490 36.593 -3.415 1.00 14.68 195 ASP B C 1
ATOM 3122 O O . ASP B 2 195 ? 94.285 36.643 -3.233 1.00 16.25 195 ASP B O 1
ATOM 3127 N N . GLY B 2 196 ? 96.314 36.918 -2.419 1.00 15.50 196 GLY B N 1
ATOM 3128 C CA . GLY B 2 196 ? 95.803 37.201 -1.074 1.00 16.30 196 GLY B CA 1
ATOM 3129 C C . GLY B 2 196 ? 95.571 38.686 -0.879 1.00 15.22 196 GLY B C 1
ATOM 3130 O O . GLY B 2 196 ? 95.497 39.509 -1.785 1.00 18.66 196 GLY B O 1
ATOM 3131 N N . GLY B 2 197 ? 95.347 39.031 0.350 1.00 14.25 197 GLY B N 1
ATOM 3132 C CA . GLY B 2 197 ? 94.999 40.387 0.754 1.00 12.32 197 GLY B CA 1
ATOM 3133 C C . GLY B 2 197 ? 96.069 40.955 1.664 1.00 11.89 197 GLY B C 1
ATOM 3134 O O . GLY B 2 197 ? 96.783 41.876 1.255 1.00 13.17 197 GLY B O 1
ATOM 3135 N N . SER B 2 198 ? 96.172 40.383 2.866 1.00 11.08 198 SER B N 1
ATOM 3136 C CA . SER B 2 198 ? 97.185 40.825 3.806 1.00 10.82 198 SER B CA 1
ATOM 3137 C C . SER B 2 198 ? 97.748 39.619 4.535 1.00 10.18 198 SER B C 1
ATOM 3138 O O . SER B 2 198 ? 97.141 38.538 4.530 1.00 10.49 198 SER B O 1
ATOM 3141 N N . VAL B 2 199 ? 98.903 39.791 5.134 1.00 10.07 199 VAL B N 1
ATOM 3142 C CA . VAL B 2 199 ? 99.575 38.778 5.942 1.00 9.39 199 VAL B CA 1
ATOM 3143 C C . VAL B 2 199 ? 99.992 39.474 7.233 1.00 9.29 199 VAL B C 1
ATOM 3144 O O . VAL B 2 199 ? 100.608 40.544 7.178 1.00 10.44 199 VAL B O 1
ATOM 3148 N N . VAL B 2 200 ? 99.654 38.864 8.366 1.00 9.41 200 VAL B N 1
ATOM 3149 C CA . VAL B 2 200 ? 100.054 39.408 9.663 1.00 9.23 200 VAL B CA 1
ATOM 3150 C C . VAL B 2 200 ? 101.110 38.509 10.272 1.00 8.44 200 VAL B C 1
ATOM 3151 O O . VAL B 2 200 ? 100.837 37.304 10.472 1.00 9.77 200 VAL B O 1
ATOM 3155 N N . VAL B 2 201 ? 102.277 39.069 10.537 1.00 8.43 201 VAL B N 1
ATOM 3156 C CA . VAL B 2 201 ? 103.405 38.332 11.100 1.00 9.22 201 VAL B CA 1
ATOM 3157 C C . VAL B 2 201 ? 103.582 38.790 12.546 1.00 8.67 201 VAL B C 1
ATOM 3158 O O . VAL B 2 201 ? 103.472 39.986 12.796 1.00 10.74 201 VAL B O 1
ATOM 3162 N N . ASP B 2 202 ? 103.852 37.873 13.462 1.00 8.95 202 ASP B N 1
ATOM 3163 C CA . ASP B 2 202 ? 103.958 38.235 14.898 1.00 9.11 202 ASP B CA 1
ATOM 3164 C C . ASP B 2 202 ? 105.436 38.373 15.230 1.00 8.65 202 ASP B C 1
ATOM 3165 O O . ASP B 2 202 ? 106.150 37.375 15.370 1.00 9.32 202 ASP B O 1
ATOM 3170 N N . LEU B 2 203 ? 105.933 39.613 15.250 1.00 8.77 203 LEU B N 1
ATOM 3171 C CA . LEU B 2 203 ? 107.362 39.894 15.187 1.00 9.24 203 LEU B CA 1
ATOM 3172 C C . LEU B 2 203 ? 107.852 40.489 16.517 1.00 8.90 203 LEU B C 1
ATOM 3173 O O . LEU B 2 203 ? 107.338 41.494 17.036 1.00 9.92 203 LEU B O 1
ATOM 3178 N N . PHE B 2 204 ? 108.920 39.914 17.065 1.00 9.23 204 PHE B N 1
ATOM 3179 C CA . PHE B 2 204 ? 109.555 40.489 18.242 1.00 9.61 204 PHE B CA 1
ATOM 3180 C C . PHE B 2 204 ? 109.986 41.939 17.974 1.00 9.78 204 PHE B C 1
ATOM 3181 O O . PHE B 2 204 ? 110.414 42.296 16.885 1.00 10.51 204 PHE B O 1
ATOM 3189 N N . GLU B 2 205 ? 109.925 42.737 19.057 1.00 10.34 205 GLU B N 1
ATOM 3190 C CA . GLU B 2 205 ? 110.280 44.161 18.936 1.00 10.76 205 GLU B CA 1
ATOM 3191 C C . GLU B 2 205 ? 111.664 44.351 18.310 1.00 10.83 205 GLU B C 1
ATOM 3192 O O . GLU B 2 205 ? 111.884 45.28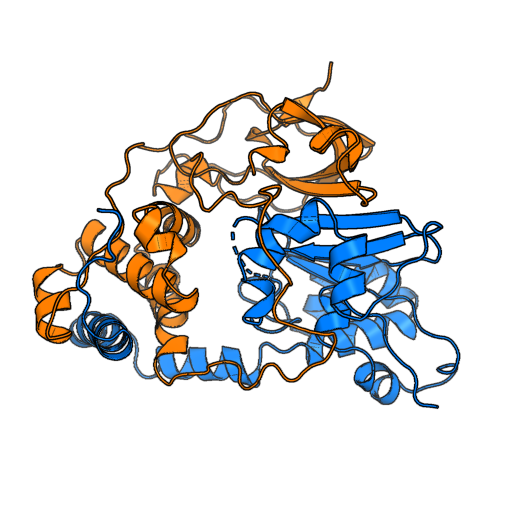2 17.529 1.00 11.18 205 GLU B O 1
ATOM 3198 N N . GLY B 2 206 ? 112.615 43.490 18.651 1.00 10.57 206 GLY B N 1
ATOM 3199 C CA . GLY B 2 206 ? 114.005 43.573 18.183 1.00 11.79 206 GLY B CA 1
ATOM 3200 C C . GLY B 2 206 ? 114.188 43.262 16.703 1.00 10.30 206 GLY B C 1
ATOM 3201 O O . GLY B 2 206 ? 115.299 43.411 16.205 1.00 12.43 206 GLY B O 1
ATOM 3202 N N . TYR B 2 207 ? 113.136 42.851 15.990 1.00 10.31 207 TYR B N 1
ATOM 3203 C CA . TYR B 2 207 ? 113.193 42.689 14.549 1.00 9.83 207 TYR B CA 1
ATOM 3204 C C . TYR B 2 207 ? 112.701 43.911 13.789 1.00 9.82 207 TYR B C 1
ATOM 3205 O O . TYR B 2 207 ? 112.690 43.886 12.552 1.00 10.85 207 TYR B O 1
ATOM 3214 N N . LEU B 2 208 ? 112.259 44.953 14.522 1.00 9.92 208 LEU B N 1
ATOM 3215 C CA . LEU B 2 208 ? 111.518 46.055 13.891 1.00 10.77 208 LEU B CA 1
ATOM 3216 C C . LEU B 2 208 ? 112.264 47.385 14.065 1.00 10.92 208 LEU B C 1
ATOM 3217 O O . LEU B 2 208 ? 113.048 47.541 15.019 1.00 11.98 208 LEU B O 1
ATOM 3222 N N . GLU B 2 209 ? 111.933 48.321 13.178 1.00 11.27 209 GLU B N 1
ATOM 3223 C CA . GLU B 2 209 ? 112.435 49.700 13.271 1.00 12.60 209 GLU B CA 1
ATOM 3224 C C . GLU B 2 209 ? 111.348 50.599 12.726 1.00 12.98 209 GLU B C 1
ATOM 3225 O O . GLU B 2 209 ? 110.488 50.188 11.970 1.00 13.30 209 GLU B O 1
ATOM 3231 N N . PRO B 2 210 ? 111.403 51.887 13.088 1.00 14.21 210 PRO B N 1
ATOM 3232 C CA . PRO B 2 210 ? 110.432 52.817 12.479 1.00 16.42 210 PRO B CA 1
ATOM 3233 C C . PRO B 2 210 ? 110.577 52.836 10.973 1.00 15.62 210 PRO B C 1
ATOM 3234 O O . PRO B 2 210 ? 111.687 52.757 10.429 1.00 18.40 210 PRO B O 1
ATOM 3238 N N . ALA B 2 211 ? 109.448 52.948 10.265 1.00 17.77 211 ALA B N 1
ATOM 3239 C CA . ALA B 2 211 ? 109.583 52.987 8.796 1.00 23.73 211 ALA B CA 1
ATOM 3240 C C . ALA B 2 211 ? 110.074 54.388 8.427 1.00 34.44 211 ALA B C 1
ATOM 3241 O O . ALA B 2 211 ? 109.887 55.324 9.197 1.00 43.49 211 ALA B O 1
ATOM 3243 N N . ALA B 2 212 ? 110.691 54.521 7.281 1.00 40.01 212 ALA B N 1
ATOM 3244 C CA . ALA B 2 212 ? 111.140 55.689 6.569 1.00 40.61 212 ALA B CA 1
ATOM 3245 C C . ALA B 2 212 ? 112.558 55.451 6.025 1.00 43.98 212 ALA B C 1
ATOM 3246 O O . ALA B 2 212 ? 113.348 56.394 5.881 1.00 48.15 212 ALA B O 1
#

B-factor: mean 15.45, std 8.54, range [5.72, 66.97]

Foldseek 3Di:
DPDDDDDDPVVVVVVVVVCVCVVVVNADVCRVVVVVCCQPPQQALLQVLLLLLCVVVPVVLVVCCQPQVQVSSVVVPQADVLANGEHEAEDDPAEFEAEAALVHANRRNLGGDDPVRVDNCNSVPCVPPVQVVLVVVPDHDDPSHDYDYHHPHDRYGYWYNADDDPPCPPPDSVVSSVQCHSRVRNGSDHRDDDD/DQFVVLPPPDDDDDDDPDDPPDDPDDPDPDPCLVPLVVVVCCCVPVVVQADVLLLVQQLSQADRVCNVPDDDSVSSVQSSVQSCCVSPNDPLVVVCVVVVHDRDHGDDQPDLFDAQDPDFDDDDFFFKKAFDQDDQSGDAQDRVLRRGFIFTFHDWDPDWDFGSRARSNVHPHRDIFIWTFTKDAPCRRVNPPDDDGIDTGTHTRSRIDGDD

=== Feature glossary ===
Each block in this record encodes a different view of the same protein. In brief:

Predicted aligned error. PAE(i, j) answers: if I align the predicted and true structures on residue i, how far off (in Å) do I expect residue j to be? A block-diagonal PAE matrix with low values on the blocks and high values off-diagonal is the signature of a multi-domain protein with confidently predicted domains but uncertain inter-domain orientation.

Contact-map, Ramachandran, and PAE plots. Plot images: a contact map (which residues are close in 3D, as an N×N binary image), a Ramachandran scatter (backbone torsion angles, revealing secondary-structure composition at a glance), and — for AlphaFold structures — a PAE heatmap (pairwise prediction confidence).

Backbone torsions (φ/ψ). φ (phi) and ψ (psi) are the two rotatable backbone dihedrals per residue: φ is the C(i-1)–N–Cα–C torsion, ψ is the N–Cα–C–N(i+1) torsion, both in degrees on (−180°, 180°]. α-helical residues cluster near (−60°, −45°); β-strand residues near (−120°, +130°). A Ramachandran plot is simply a scatter of (φ, ψ) for every residue.

Foldseek 3Di. A 3Di character summarizes, for each residue, the relative orientation of the Cα frame of its nearest spatial neighbor. Because it encodes fold topology rather than chemistry, 3Di alignments detect remote structural similarity that sequence alignment misses.

Radius of gyration, Cα contacts, bounding box. Three whole-structure scalars: the radius of gyration (RMS distance of Cα from centroid, in Å), the count of Cα–Cα contacts (pairs closer than 8 Å and separated by more than four residues in sequence — i.e. tertiary, not local, contacts), and the bounding-box dimensions. Together they distinguish compact globular folds from extended fibres or disordered chains.

Sequence. Sequence gives the chain of amino acids in standard one-letter code (A=alanine, C=cysteine, …, Y=tyrosine), read N→C. It is the only feature that is directly encoded by the gene; all structural features are derived from the folded form of this sequence.

mmCIF coordinates. Atomic coordinates in PDBx/mmCIF format — the same representation the Protein Data Bank distributes. Each line of the _atom_site loop places one backbone atom in Cartesian space (units: ångströms, origin: arbitrary).

Secondary structure (3-state, P-SEA). Three-state secondary structure (P-SEA) collapses the eight DSSP classes into helix (a), strand (b), and coil (c). P-SEA assigns these from Cα geometry alone — distances and angles — without requiring backbone oxygens, so it works on any Cα trace.

InterPro / GO / CATH / organism. Functional annotations link the protein to curated databases. InterPro entries identify conserved domains and families by matching the sequence against member-database signatures (Pfam, PROSITE, CDD, …). Gene Ontology (GO) terms describe molecular function, biological process, and cellular component in a controlled vocabulary. CATH places the structure in a hierarchical fold classification (Class/Architecture/Topology/Homologous-superfamily). The organism is the source species.

B-factor. B-factor (Debye–Waller factor) reflects atomic displacement in the crystal lattice. It is an experimental observable (units Å²), not a prediction; low values mean the atom is pinned down, high values mean it moves or is heterogeneous across the crystal.

Rendered structure images. Structure images are PyMOL renders from six orthogonal camera directions. Cartoon representation draws helices as coils and strands as arrows; sticks shows the backbone as bonds; surface shows the solvent-excluded envelope. Rainbow coloring maps sequence position to hue (blue→red, N→C); chain coloring assigns a distinct color per polypeptide.

Solvent-accessible surface area. Solvent-accessible surface area (SASA) is the area in Å² traced out by the centre of a 1.4 Å probe sphere (a water molecule) rolled over the protein's van der Waals surface (Shrake–Rupley / Lee–Richards construction). Buried residues have near-zero SASA; fully exposed residues can exceed 200 Å². The total SASA scales roughly with the number of surface residues.

Secondary structure (8-state, DSSP). The SS8 string is DSSP's per-residue secondary-structure call. α-helix (H) means an i→i+4 H-bond ladder; β-strand (E) means the residue participates in a β-sheet; 3₁₀ (G) and π (I) are tighter and wider helices; T/S are turns/bends; '-' is loop.

pLDDT. For AlphaFold models, the B-factor field carries pLDDT — the model's own estimate of local accuracy on a 0–100 scale. Regions with pLDDT<50 should be treated as essentially unmodeled; they often correspond to intrinsically disordered segments.

Nearest PDB structures. Nearest PDB neighbors are the top structural matches found by Foldseek when searching this structure against the entire Protein Data Bank. Each hit reports a TM-score (0 to 1; >0.5 almost always implies the same fold) and an E-value. These are *structural* homologs — they may share no detectable sequence similarity.